Protein AF-0000000079722457 (afdb_homodimer)

Nearest PDB structures (foldseek):
  3ucx-assembly1_A  TM=8.370E-01  e=1.123E-14  Mycolicibacterium smegmatis MC2 155
  5jsf-assembly1_A  TM=8.168E-01  e=3.039E-15  Homo sapiens
  6emm-assembly1_A  TM=7.986E-01  e=1.966E-15  Homo sapiens
  1yde-assembly4_N  TM=7.988E-01  e=5.660E-14  Homo sapiens
  4cqm-assembly1_I  TM=8.075E-01  e=1.054E-12  Homo sapiens

Radius of gyration: 23.45 Å; Cα contacts (8 Å, |Δi|>4): 1173; chains: 2; bounding box: 55×79×54 Å

Structure (mmCIF, N/CA/C/O backbone):
data_AF-0000000079722457-model_v1
#
loop_
_entity.id
_entity.type
_entity.pdbx_description
1 polymer 'SDR family NAD(P)-dependent oxidoreductase'
#
loop_
_atom_site.group_PDB
_atom_site.id
_atom_site.type_symbol
_atom_site.label_atom_id
_atom_site.label_alt_id
_atom_site.label_comp_id
_atom_site.label_asym_id
_atom_site.label_entity_id
_atom_site.label_seq_id
_atom_site.pdbx_PDB_ins_code
_atom_site.Cartn_x
_atom_site.Cartn_y
_atom_site.Cartn_z
_atom_site.occupancy
_atom_site.B_iso_or_equiv
_atom_site.auth_seq_id
_atom_site.auth_comp_id
_atom_site.auth_asym_id
_atom_site.auth_atom_id
_atom_site.pdbx_PDB_model_num
ATOM 1 N N . MET A 1 1 ? 1.252 -42.375 -4.992 1 52.81 1 MET A N 1
ATOM 2 C CA . MET A 1 1 ? 0.358 -41.219 -4.82 1 52.81 1 MET A CA 1
ATOM 3 C C . MET A 1 1 ? 0.763 -40.094 -5.734 1 52.81 1 MET A C 1
ATOM 5 O O . MET A 1 1 ? 1.953 -39.812 -5.91 1 52.81 1 MET A O 1
ATOM 9 N N . LYS A 1 2 ? -0.168 -39.594 -6.641 1 79.75 2 LYS A N 1
ATOM 10 C CA . LYS A 1 2 ? 0.152 -38.594 -7.664 1 79.75 2 LYS A CA 1
ATOM 11 C C . LYS A 1 2 ? 0.625 -37.281 -7.039 1 79.75 2 LYS A C 1
ATOM 13 O O . LYS A 1 2 ? 0.112 -36.875 -6 1 79.75 2 LYS A O 1
ATOM 18 N N . ASP A 1 3 ? 1.763 -36.781 -7.43 1 90.62 3 ASP A N 1
ATOM 19 C CA . ASP A 1 3 ? 2.322 -35.531 -6.918 1 90.62 3 ASP A CA 1
ATOM 20 C C . ASP A 1 3 ? 1.352 -34.375 -7.117 1 90.62 3 ASP A C 1
ATOM 22 O O . ASP A 1 3 ? 0.558 -34.375 -8.062 1 90.62 3 ASP A O 1
ATOM 26 N N . PHE A 1 4 ? 1.326 -33.469 -6.266 1 95.38 4 PHE A N 1
ATOM 27 C CA . PHE A 1 4 ? 0.462 -32.281 -6.273 1 95.38 4 PHE A CA 1
ATOM 28 C C . PHE A 1 4 ? 0.495 -31.594 -7.637 1 95.38 4 PHE A C 1
ATOM 30 O O . PHE A 1 4 ? -0.522 -31.078 -8.102 1 95.38 4 PHE A O 1
ATOM 37 N N . TRP A 1 5 ? 1.584 -31.688 -8.32 1 97.38 5 TRP A N 1
ATOM 38 C CA . TRP A 1 5 ? 1.839 -30.875 -9.5 1 97.38 5 TRP A CA 1
ATOM 39 C C . TRP A 1 5 ? 1.396 -31.594 -10.766 1 97.38 5 TRP A C 1
ATOM 41 O O . TRP A 1 5 ? 1.337 -31 -11.844 1 97.38 5 TRP A O 1
ATOM 51 N N . ASN A 1 6 ? 1.06 -32.906 -10.664 1 96.75 6 ASN A N 1
ATOM 52 C CA . ASN A 1 6 ? 0.626 -33.688 -11.828 1 96.75 6 ASN A CA 1
ATOM 53 C C . ASN A 1 6 ? -0.679 -33.125 -12.398 1 96.75 6 ASN A C 1
ATOM 55 O O . ASN A 1 6 ? -1.661 -32.969 -11.672 1 96.75 6 ASN A O 1
ATOM 59 N N . ASN A 1 7 ? -0.679 -32.75 -13.641 1 95.19 7 ASN A N 1
ATOM 60 C CA . ASN A 1 7 ? -1.836 -32.281 -14.414 1 95.19 7 ASN A CA 1
ATOM 61 C C . ASN A 1 7 ? -2.355 -30.953 -13.914 1 95.19 7 ASN A C 1
ATOM 63 O O . ASN A 1 7 ? -3.555 -30.672 -13.992 1 95.19 7 ASN A O 1
ATOM 67 N N . ARG A 1 8 ? -1.506 -30.219 -13.242 1 96.5 8 ARG A N 1
ATOM 68 C CA . ARG A 1 8 ? -1.892 -28.891 -12.766 1 96.5 8 ARG A CA 1
ATOM 69 C C . ARG A 1 8 ? -1.572 -27.828 -13.812 1 96.5 8 ARG A C 1
ATOM 71 O O . ARG A 1 8 ? -0.641 -27.984 -14.602 1 96.5 8 ARG A O 1
ATOM 78 N N . VAL A 1 9 ? -2.381 -26.812 -13.836 1 97.5 9 VAL A N 1
ATOM 79 C CA . VAL A 1 9 ? -2.127 -25.609 -14.625 1 97.5 9 VAL A CA 1
ATOM 80 C C . VAL A 1 9 ? -1.479 -24.547 -13.742 1 97.5 9 VAL A C 1
ATOM 82 O O . VAL A 1 9 ? -2.09 -24.078 -12.781 1 97.5 9 VAL A O 1
ATOM 85 N N . VAL A 1 10 ? -0.217 -24.141 -14.102 1 98.31 10 VAL A N 1
ATOM 86 C CA . VAL A 1 10 ? 0.574 -23.219 -13.289 1 98.31 10 VAL A CA 1
ATOM 87 C C . VAL A 1 10 ? 0.93 -21.984 -14.109 1 98.31 10 VAL A C 1
ATOM 89 O O . VAL A 1 10 ? 1.378 -22.094 -15.25 1 98.31 10 VAL A O 1
ATOM 92 N N . VAL A 1 11 ? 0.648 -20.812 -13.547 1 98.38 11 VAL A N 1
ATOM 93 C CA . VAL A 1 11 ? 1.058 -19.547 -14.141 1 98.38 11 VAL A CA 1
ATOM 94 C C . VAL A 1 11 ? 2.18 -18.922 -13.32 1 98.38 11 VAL A C 1
ATOM 96 O O . VAL A 1 11 ? 2.09 -18.859 -12.086 1 98.38 11 VAL A O 1
ATOM 99 N N . ILE A 1 12 ? 3.285 -18.516 -13.961 1 98.56 12 ILE A N 1
ATOM 100 C CA . ILE A 1 12 ? 4.422 -17.891 -13.289 1 98.56 12 ILE A CA 1
ATOM 101 C C . ILE A 1 12 ? 4.699 -16.516 -13.914 1 98.56 12 ILE A C 1
ATOM 103 O O . ILE A 1 12 ? 4.98 -16.422 -15.109 1 98.56 12 ILE A O 1
ATOM 107 N N . THR A 1 13 ? 4.605 -15.461 -13.148 1 98.19 13 THR A N 1
ATOM 108 C CA . THR A 1 13 ? 5.094 -14.18 -13.641 1 98.19 13 THR A CA 1
ATOM 109 C C . THR A 1 13 ? 6.566 -13.984 -13.289 1 98.19 13 THR A C 1
ATOM 111 O O . THR A 1 13 ? 7.051 -14.539 -12.305 1 98.19 13 THR A O 1
ATOM 114 N N . GLY A 1 14 ? 7.273 -13.18 -14.133 1 96.06 14 GLY A N 1
ATOM 115 C CA . GLY A 1 14 ? 8.703 -13.031 -13.93 1 96.06 14 GLY A CA 1
ATOM 116 C C . GLY A 1 14 ? 9.477 -14.312 -14.164 1 96.06 14 GLY A C 1
ATOM 117 O O . GLY A 1 14 ? 10.422 -14.625 -13.438 1 96.06 14 GLY A O 1
ATOM 118 N N . ALA A 1 15 ? 9.141 -15.07 -15.125 1 96.94 15 ALA A N 1
ATOM 119 C CA . ALA A 1 15 ? 9.625 -16.438 -15.305 1 96.94 15 ALA A CA 1
ATOM 120 C C . ALA A 1 15 ? 10.992 -16.453 -15.984 1 96.94 15 ALA A C 1
ATOM 122 O O . ALA A 1 15 ? 11.625 -17.5 -16.094 1 96.94 15 ALA A O 1
ATOM 123 N N . SER A 1 16 ? 11.516 -15.328 -16.375 1 94.25 16 SER A N 1
ATOM 124 C CA . SER A 1 16 ? 12.719 -15.305 -17.203 1 94.25 16 SER A CA 1
ATOM 125 C C . SER A 1 16 ? 13.969 -15.188 -16.328 1 94.25 16 SER A C 1
ATOM 127 O O . SER A 1 16 ? 15.094 -15.281 -16.844 1 94.25 16 SER A O 1
ATOM 129 N N . SER A 1 17 ? 13.82 -14.93 -15.031 1 89.62 17 SER A N 1
ATOM 130 C CA . SER A 1 17 ? 15.008 -14.742 -14.203 1 89.62 17 SER A CA 1
ATOM 131 C C . SER A 1 17 ? 14.711 -15.031 -12.734 1 89.62 17 SER A C 1
ATOM 133 O O . SER A 1 17 ? 13.555 -15.211 -12.352 1 89.62 17 SER A O 1
ATOM 135 N N . GLY A 1 18 ? 15.758 -15.25 -12.047 1 90.5 18 GLY A N 1
ATOM 136 C CA . GLY A 1 18 ? 15.688 -15.305 -10.594 1 90.5 18 GLY A CA 1
ATOM 137 C C . GLY A 1 18 ? 14.789 -16.406 -10.078 1 90.5 18 GLY A C 1
ATOM 138 O O . GLY A 1 18 ? 14.922 -17.562 -10.484 1 90.5 18 GLY A O 1
ATOM 139 N N . ILE A 1 19 ? 13.945 -16 -9.18 1 93.19 19 ILE A N 1
ATOM 140 C CA . ILE A 1 19 ? 13.047 -16.922 -8.508 1 93.19 19 ILE A CA 1
ATOM 141 C C . ILE A 1 19 ? 12.078 -17.531 -9.523 1 93.19 19 ILE A C 1
ATOM 143 O O . ILE A 1 19 ? 11.805 -18.734 -9.484 1 93.19 19 ILE A O 1
ATOM 147 N N . GLY A 1 20 ? 11.625 -16.703 -10.469 1 96.12 20 GLY A N 1
ATOM 148 C CA . GLY A 1 20 ? 10.688 -17.188 -11.477 1 96.12 20 GLY A CA 1
ATOM 149 C C . GLY A 1 20 ? 11.273 -18.266 -12.367 1 96.12 20 GLY A C 1
ATOM 150 O O . GLY A 1 20 ? 10.609 -19.266 -12.664 1 96.12 20 GLY A O 1
ATOM 151 N N . LEU A 1 21 ? 12.469 -18.031 -12.758 1 95.25 21 LEU A N 1
ATOM 152 C CA . LEU A 1 21 ? 13.141 -19.031 -13.586 1 95.25 21 LEU A CA 1
ATOM 153 C C . LEU A 1 21 ? 13.375 -20.328 -12.805 1 95.25 21 LEU A C 1
ATOM 155 O O . LEU A 1 21 ? 13.211 -21.422 -13.344 1 95.25 21 LEU A O 1
ATOM 159 N N . ALA A 1 22 ? 13.734 -20.188 -11.578 1 95.62 22 ALA A N 1
ATOM 160 C CA . ALA A 1 22 ? 13.938 -21.344 -10.719 1 95.62 22 ALA A CA 1
ATOM 161 C C . ALA A 1 22 ? 12.641 -22.125 -10.531 1 95.62 22 ALA A C 1
ATOM 163 O O . ALA A 1 22 ? 12.648 -23.359 -10.508 1 95.62 22 ALA A O 1
ATOM 164 N N . LEU A 1 23 ? 11.555 -21.438 -10.359 1 97.44 23 LEU A N 1
ATOM 165 C CA . LEU A 1 23 ? 10.242 -22.078 -10.281 1 97.44 23 LEU A CA 1
ATOM 166 C C . LEU A 1 23 ? 9.953 -22.875 -11.547 1 97.44 23 LEU A C 1
ATOM 168 O O . LEU A 1 23 ? 9.539 -24.031 -11.469 1 97.44 23 LEU A O 1
ATOM 172 N N . LEU A 1 24 ? 10.18 -22.188 -12.641 1 97.88 24 LEU A N 1
ATOM 173 C CA . LEU A 1 24 ? 9.945 -22.828 -13.93 1 97.88 24 LEU A CA 1
ATOM 174 C C . LEU A 1 24 ? 10.758 -24.109 -14.062 1 97.88 24 LEU A C 1
ATOM 176 O O . LEU A 1 24 ? 10.227 -25.156 -14.453 1 97.88 24 LEU A O 1
ATOM 180 N N . GLU A 1 25 ? 12.008 -24.078 -13.719 1 97.25 25 GLU A N 1
ATOM 181 C CA . GLU A 1 25 ? 12.914 -25.234 -13.82 1 97.25 25 GLU A CA 1
ATOM 182 C C . GLU A 1 25 ? 12.453 -26.375 -12.93 1 97.25 25 GLU A C 1
ATOM 184 O O . GLU A 1 25 ? 12.445 -27.531 -13.352 1 97.25 25 GLU A O 1
ATOM 189 N N . ASN A 1 26 ? 12.062 -26.062 -11.789 1 97.44 26 ASN A N 1
ATOM 190 C CA . ASN A 1 26 ? 11.656 -27.094 -10.836 1 97.44 26 ASN A CA 1
ATOM 191 C C . ASN A 1 26 ? 10.289 -27.688 -11.188 1 97.44 26 ASN A C 1
ATOM 193 O O . ASN A 1 26 ? 10.094 -28.891 -11.117 1 97.44 26 ASN A O 1
ATOM 197 N N . LEU A 1 27 ? 9.375 -26.891 -11.586 1 98.12 27 LEU A N 1
ATOM 198 C CA . LEU A 1 27 ? 8.023 -27.344 -11.891 1 98.12 27 LEU A CA 1
ATOM 199 C C . LEU A 1 27 ? 7.992 -28.141 -13.188 1 98.12 27 LEU A C 1
ATOM 201 O O . LEU A 1 27 ? 7.164 -29.047 -13.344 1 98.12 27 LEU A O 1
ATOM 205 N N . SER A 1 28 ? 8.922 -27.859 -14.109 1 98 28 SER A N 1
ATOM 206 C CA . SER A 1 28 ? 8.945 -28.516 -15.414 1 98 28 SER A CA 1
ATOM 207 C C . SER A 1 28 ? 9.281 -30 -15.281 1 98 28 SER A C 1
ATOM 209 O O . SER A 1 28 ? 9.109 -30.766 -16.219 1 98 28 SER A O 1
ATOM 211 N N . ARG A 1 29 ? 9.742 -30.391 -14.125 1 97.5 29 ARG A N 1
ATOM 212 C CA . ARG A 1 29 ? 10.07 -31.797 -13.867 1 97.5 29 ARG A CA 1
ATOM 213 C C . ARG A 1 29 ? 8.805 -32.625 -13.695 1 97.5 29 ARG A C 1
ATOM 215 O O . ARG A 1 29 ? 8.867 -33.875 -13.68 1 97.5 29 ARG A O 1
ATOM 222 N N . TYR A 1 30 ? 7.652 -32.062 -13.539 1 97.5 30 TYR A N 1
ATOM 223 C CA . TYR A 1 30 ? 6.363 -32.719 -13.359 1 97.5 30 TYR A CA 1
ATOM 224 C C . TYR A 1 30 ? 5.52 -32.625 -14.625 1 97.5 30 TYR A C 1
ATOM 226 O O . TYR A 1 30 ? 5.719 -31.703 -15.438 1 97.5 30 TYR A O 1
ATOM 234 N N . PRO A 1 31 ? 4.648 -33.531 -14.875 1 97.5 31 PRO A N 1
ATOM 235 C CA . PRO A 1 31 ? 3.746 -33.469 -16.031 1 97.5 31 PRO A CA 1
ATOM 236 C C . PRO A 1 31 ? 2.637 -32.438 -15.844 1 97.5 31 PRO A C 1
ATOM 238 O O . PRO A 1 31 ? 1.458 -32.781 -15.789 1 97.5 31 PRO A O 1
ATOM 241 N N . CYS A 1 32 ? 2.984 -31.203 -15.812 1 96.38 32 CYS A N 1
ATOM 242 C CA . CYS A 1 32 ? 2.053 -30.094 -15.641 1 96.38 32 CYS A CA 1
ATOM 243 C C . CYS A 1 32 ? 2.119 -29.141 -16.828 1 96.38 32 CYS A C 1
ATOM 245 O O . CYS A 1 32 ? 2.852 -29.375 -17.781 1 96.38 32 CYS A O 1
ATOM 247 N N . GLU A 1 33 ? 1.199 -28.25 -16.875 1 96.69 33 GLU A N 1
ATOM 248 C CA . GLU A 1 33 ? 1.169 -27.188 -17.859 1 96.69 33 GLU A CA 1
ATOM 249 C C . GLU A 1 33 ? 1.579 -25.844 -17.234 1 96.69 33 GLU A C 1
ATOM 251 O O . GLU A 1 33 ? 0.952 -25.391 -16.281 1 96.69 33 GLU A O 1
ATOM 256 N N . ILE A 1 34 ? 2.648 -25.266 -17.797 1 97.62 34 ILE A N 1
ATOM 257 C CA . ILE A 1 34 ? 3.197 -24.047 -17.219 1 97.62 34 ILE A CA 1
ATOM 258 C C . ILE A 1 34 ? 3.059 -22.891 -18.203 1 97.62 34 ILE A C 1
ATOM 260 O O . ILE A 1 34 ? 3.479 -23 -19.359 1 97.62 34 ILE A O 1
ATOM 264 N N . PHE A 1 35 ? 2.393 -21.859 -17.781 1 97.75 35 PHE A N 1
ATOM 265 C CA . PHE A 1 35 ? 2.418 -20.578 -18.484 1 97.75 35 PHE A CA 1
ATOM 266 C C . PHE A 1 35 ? 3.496 -19.672 -17.922 1 97.75 35 PHE A C 1
ATOM 268 O O . PHE A 1 35 ? 3.375 -19.188 -16.797 1 97.75 35 PHE A O 1
ATOM 275 N N . ALA A 1 36 ? 4.562 -19.422 -18.703 1 98.06 36 ALA A N 1
ATOM 276 C CA . ALA A 1 36 ? 5.699 -18.609 -18.281 1 98.06 36 ALA A CA 1
ATOM 277 C C . ALA A 1 36 ? 5.566 -17.188 -18.797 1 98.06 36 ALA A C 1
ATOM 279 O O . ALA A 1 36 ? 5.816 -16.922 -19.969 1 98.06 36 ALA A O 1
ATOM 280 N N . LEU A 1 37 ? 5.227 -16.297 -17.922 1 98.19 37 LEU A N 1
ATOM 281 C CA . LEU A 1 37 ? 5.031 -14.898 -18.281 1 98.19 37 LEU A CA 1
ATOM 282 C C . LEU A 1 37 ? 6.27 -14.07 -17.953 1 98.19 37 LEU A C 1
ATOM 284 O O . LEU A 1 37 ? 6.82 -14.18 -16.859 1 98.19 37 LEU A O 1
ATOM 288 N N . ALA A 1 38 ? 6.73 -13.273 -18.875 1 97.25 38 ALA A N 1
ATOM 289 C CA . ALA A 1 38 ? 7.84 -12.344 -18.703 1 97.25 38 ALA A CA 1
ATOM 290 C C . ALA A 1 38 ? 7.879 -11.328 -19.844 1 97.25 38 ALA A C 1
ATOM 292 O O . ALA A 1 38 ? 7.262 -11.539 -20.891 1 97.25 38 ALA A O 1
ATOM 293 N N . ARG A 1 39 ? 8.578 -10.25 -19.625 1 93.19 39 ARG A N 1
ATOM 294 C CA . ARG A 1 39 ? 8.75 -9.297 -20.703 1 93.19 39 ARG A CA 1
ATOM 295 C C . ARG A 1 39 ? 9.508 -9.922 -21.875 1 93.19 39 ARG A C 1
ATOM 297 O O . ARG A 1 39 ? 9.148 -9.711 -23.031 1 93.19 39 ARG A O 1
ATOM 304 N N . ARG A 1 40 ? 10.516 -10.805 -21.5 1 90.38 40 ARG A N 1
ATOM 305 C CA . ARG A 1 40 ? 11.305 -11.516 -22.5 1 90.38 40 ARG A CA 1
ATOM 306 C C . ARG A 1 40 ? 11.047 -13.016 -22.438 1 90.38 40 ARG A C 1
ATOM 308 O O . ARG A 1 40 ? 11.992 -13.812 -22.359 1 90.38 40 ARG A O 1
ATOM 315 N N . ALA A 1 41 ? 9.773 -13.289 -22.578 1 94.25 41 ALA A N 1
ATOM 316 C CA . ALA A 1 41 ? 9.383 -14.688 -22.391 1 94.25 41 ALA A CA 1
ATOM 317 C C . ALA A 1 41 ? 9.969 -15.562 -23.484 1 94.25 41 ALA A C 1
ATOM 319 O O . ALA A 1 41 ? 10.305 -16.734 -23.25 1 94.25 41 ALA A O 1
ATOM 320 N N . ASN A 1 42 ? 10.156 -15.031 -24.656 1 92.06 42 ASN A N 1
ATOM 321 C CA . ASN A 1 42 ? 10.633 -15.805 -25.812 1 92.06 42 ASN A CA 1
ATOM 322 C C . ASN A 1 42 ? 12.07 -16.281 -25.609 1 92.06 42 ASN A C 1
ATOM 324 O O . ASN A 1 42 ? 12.516 -17.219 -26.266 1 92.06 42 ASN A O 1
ATOM 328 N N . ASP A 1 43 ? 12.789 -15.617 -24.719 1 92.38 43 ASP A N 1
ATOM 329 C CA . ASP A 1 43 ? 14.18 -15.961 -24.453 1 92.38 43 ASP A CA 1
ATOM 330 C C . ASP A 1 43 ? 14.281 -17.156 -23.5 1 92.38 43 ASP A C 1
ATOM 332 O O . ASP A 1 43 ? 15.375 -17.688 -23.297 1 92.38 43 ASP A O 1
ATOM 336 N N . ILE A 1 44 ? 13.164 -17.594 -22.953 1 95.88 44 ILE A N 1
ATOM 337 C CA . ILE A 1 44 ? 13.172 -18.672 -21.984 1 95.88 44 ILE A CA 1
ATOM 338 C C . ILE A 1 44 ? 13.359 -20.016 -22.688 1 95.88 44 ILE A C 1
ATOM 340 O O . ILE A 1 44 ? 12.539 -20.406 -23.531 1 95.88 44 ILE A O 1
ATOM 344 N N . GLU A 1 45 ? 14.344 -20.75 -22.344 1 95.25 45 GLU A N 1
ATOM 345 C CA . GLU A 1 45 ? 14.609 -22.062 -22.906 1 95.25 45 GLU A CA 1
ATOM 346 C C . GLU A 1 45 ? 13.969 -23.156 -22.062 1 95.25 45 GLU A C 1
ATOM 348 O O . GLU A 1 45 ? 13.727 -22.984 -20.859 1 95.25 45 GLU A O 1
ATOM 353 N N . ASP A 1 46 ? 13.703 -24.297 -22.734 1 95.94 46 ASP A N 1
ATOM 354 C CA . ASP A 1 46 ? 13.234 -25.453 -21.969 1 95.94 46 ASP A CA 1
ATOM 355 C C . ASP A 1 46 ? 14.32 -25.953 -21.031 1 95.94 46 ASP A C 1
ATOM 357 O O . ASP A 1 46 ? 15.469 -26.141 -21.438 1 95.94 46 ASP A O 1
ATOM 361 N N . PRO A 1 47 ? 13.93 -26.078 -19.797 1 95.5 47 PRO A N 1
ATOM 362 C CA . PRO A 1 47 ? 14.914 -26.656 -18.891 1 95.5 47 PRO A CA 1
ATOM 363 C C . PRO A 1 47 ? 15.328 -28.078 -19.297 1 95.5 47 PRO A C 1
ATOM 365 O O . PRO A 1 47 ? 14.5 -28.859 -19.781 1 95.5 47 PRO A O 1
ATOM 368 N N . PRO A 1 48 ? 16.578 -28.453 -19.062 1 92.69 48 PRO A N 1
ATOM 369 C CA . PRO A 1 48 ? 17.047 -29.781 -19.453 1 92.69 48 PRO A CA 1
ATOM 370 C C . PRO A 1 48 ? 16.297 -30.906 -18.734 1 92.69 48 PRO A C 1
ATOM 372 O O . PRO A 1 48 ? 16.172 -32 -19.281 1 92.69 48 PRO A O 1
ATOM 375 N N . SER A 1 49 ? 15.859 -30.688 -17.656 1 92.62 49 SER A N 1
ATOM 376 C CA . SER A 1 49 ? 15.219 -31.719 -16.828 1 92.62 49 SER A CA 1
ATOM 377 C C . SER A 1 49 ? 13.711 -31.75 -17.047 1 92.62 49 SER A C 1
ATOM 379 O O . SER A 1 49 ? 12.984 -32.406 -16.312 1 92.62 49 SER A O 1
ATOM 381 N N . LYS A 1 50 ? 13.258 -31.094 -18.062 1 97 50 LYS A N 1
ATOM 382 C CA . LYS A 1 50 ? 11.828 -30.984 -18.328 1 97 50 LYS A CA 1
ATOM 383 C C . LYS A 1 50 ? 11.211 -32.375 -18.578 1 97 50 LYS A C 1
ATOM 385 O O . LYS A 1 50 ? 11.727 -33.156 -19.375 1 97 50 LYS A O 1
ATOM 390 N N . HIS A 1 51 ? 10.133 -32.656 -17.906 1 97.44 51 HIS A N 1
ATOM 391 C CA . HIS A 1 51 ? 9.359 -33.875 -18.125 1 97.44 51 HIS A CA 1
ATOM 392 C C . HIS A 1 51 ? 8.766 -33.906 -19.531 1 97.44 51 HIS A C 1
ATOM 394 O O . HIS A 1 51 ? 8.289 -32.875 -20.031 1 97.44 51 HIS A O 1
ATOM 400 N N . PRO A 1 52 ? 8.727 -35.031 -20.188 1 97.25 52 PRO A N 1
ATOM 401 C CA . PRO A 1 52 ? 8.211 -35.125 -21.562 1 97.25 52 PRO A CA 1
ATOM 402 C C . PRO A 1 52 ? 6.762 -34.656 -21.672 1 97.25 52 PRO A C 1
ATOM 404 O O . PRO A 1 52 ? 6.359 -34.125 -22.719 1 97.25 52 PRO A O 1
ATOM 407 N N . ALA A 1 53 ? 6.027 -34.812 -20.594 1 97.38 53 ALA A N 1
ATOM 408 C CA . ALA A 1 53 ? 4.605 -34.5 -20.641 1 97.38 53 ALA A CA 1
ATOM 409 C C . ALA A 1 53 ? 4.359 -33.062 -20.141 1 97.38 53 ALA A C 1
ATOM 411 O O . ALA A 1 53 ? 3.217 -32.594 -20.125 1 97.38 53 ALA A O 1
ATOM 412 N N . CYS A 1 54 ? 5.387 -32.344 -19.734 1 97.31 54 CYS A N 1
ATOM 413 C CA . CYS A 1 54 ? 5.238 -30.969 -19.312 1 97.31 54 CYS A CA 1
ATOM 414 C C . CYS A 1 54 ? 5.082 -30.047 -20.516 1 97.31 54 CYS A C 1
ATOM 416 O O . CYS A 1 54 ? 5.828 -30.172 -21.5 1 97.31 54 CYS A O 1
ATOM 418 N N . LYS A 1 55 ? 4.102 -29.219 -20.484 1 96.06 55 LYS A N 1
ATOM 419 C CA . LYS A 1 55 ? 3.902 -28.203 -21.516 1 96.06 55 LYS A CA 1
ATOM 420 C C . LYS A 1 55 ? 4.254 -26.812 -21 1 96.06 55 LYS A C 1
ATOM 422 O O . LYS A 1 55 ? 3.752 -26.391 -19.953 1 96.06 55 LYS A O 1
ATOM 427 N N . ILE A 1 56 ? 5.133 -26.156 -21.703 1 97 56 ILE A N 1
ATOM 428 C CA . ILE A 1 56 ? 5.52 -24.797 -21.344 1 97 56 ILE A CA 1
ATOM 429 C C . ILE A 1 56 ? 5.059 -23.812 -22.422 1 97 56 ILE A C 1
ATOM 431 O O . ILE A 1 56 ? 5.441 -23.953 -23.594 1 97 56 ILE A O 1
ATOM 435 N N . ILE A 1 57 ? 4.191 -22.938 -22.078 1 96.44 57 ILE A N 1
ATOM 436 C CA . ILE A 1 57 ? 3.732 -21.891 -22.984 1 96.44 57 ILE A CA 1
ATOM 437 C C . ILE A 1 57 ? 4.32 -20.547 -22.531 1 96.44 57 ILE A C 1
ATOM 439 O O . ILE A 1 57 ? 4.105 -20.109 -21.406 1 96.44 57 ILE A O 1
ATOM 443 N N . ARG A 1 58 ? 5.078 -19.922 -23.422 1 97.69 58 ARG A N 1
ATOM 444 C CA . ARG A 1 58 ? 5.742 -18.656 -23.125 1 97.69 58 ARG A CA 1
ATOM 445 C C . ARG A 1 58 ? 4.883 -17.484 -23.578 1 97.69 58 ARG A C 1
ATOM 447 O O . ARG A 1 58 ? 4.461 -17.422 -24.734 1 97.69 58 ARG A O 1
ATOM 454 N N . ILE A 1 59 ? 4.613 -16.547 -22.672 1 97.38 59 ILE A N 1
ATOM 455 C CA . ILE A 1 59 ? 3.758 -15.398 -22.984 1 97.38 59 ILE A CA 1
ATOM 456 C C . ILE A 1 59 ? 4.484 -14.109 -22.625 1 97.38 59 ILE A C 1
ATOM 458 O O . ILE A 1 59 ? 4.812 -13.867 -21.453 1 97.38 59 ILE A O 1
ATOM 462 N N . GLY A 1 60 ? 4.758 -13.25 -23.641 1 97.75 60 GLY A N 1
ATOM 463 C CA . GLY A 1 60 ? 5.316 -11.93 -23.406 1 97.75 60 GLY A CA 1
ATOM 464 C C . GLY A 1 60 ? 4.328 -10.977 -22.75 1 97.75 60 GLY A C 1
ATOM 465 O O . GLY A 1 60 ? 3.223 -10.781 -23.266 1 97.75 60 GLY A O 1
ATOM 466 N N . VAL A 1 61 ? 4.75 -10.383 -21.594 1 97.5 61 VAL A N 1
ATOM 467 C CA . VAL A 1 61 ? 3.84 -9.445 -20.938 1 97.5 61 VAL A CA 1
ATOM 468 C C . VAL A 1 61 ? 4.641 -8.391 -20.172 1 97.5 61 VAL A C 1
ATOM 470 O O . VAL A 1 61 ? 5.633 -8.711 -19.516 1 97.5 61 VAL A O 1
ATOM 473 N N . ASP A 1 62 ? 4.336 -7.176 -20.391 1 97.06 62 ASP A N 1
ATOM 474 C CA . ASP A 1 62 ? 4.758 -6.062 -19.547 1 97.06 62 ASP A CA 1
ATOM 475 C C . ASP A 1 62 ? 3.656 -5.664 -18.578 1 97.06 62 ASP A C 1
ATOM 477 O O . ASP A 1 62 ? 2.652 -5.066 -18.969 1 97.06 62 ASP A O 1
ATOM 481 N N . LEU A 1 63 ? 3.906 -5.906 -17.312 1 95.88 63 LEU A N 1
ATOM 482 C CA . LEU A 1 63 ? 2.871 -5.699 -16.312 1 95.88 63 LEU A CA 1
ATOM 483 C C . LEU A 1 63 ? 2.564 -4.215 -16.141 1 95.88 63 LEU A C 1
ATOM 485 O O . LEU A 1 63 ? 1.535 -3.852 -15.57 1 95.88 63 LEU A O 1
ATOM 489 N N . GLN A 1 64 ? 3.424 -3.312 -16.594 1 95.31 64 GLN A N 1
ATOM 490 C CA . GLN A 1 64 ? 3.174 -1.879 -16.5 1 95.31 64 GLN A CA 1
ATOM 491 C C . GLN A 1 64 ? 2.16 -1.428 -17.547 1 95.31 64 GLN A C 1
ATOM 493 O O . GLN A 1 64 ? 1.636 -0.314 -17.484 1 95.31 64 GLN A O 1
ATOM 498 N N . ASP A 1 65 ? 1.986 -2.266 -18.516 1 96.81 65 ASP A N 1
ATOM 499 C CA . ASP A 1 65 ? 1.143 -1.918 -19.656 1 96.81 65 ASP A CA 1
ATOM 500 C C . ASP A 1 65 ? -0.186 -2.668 -19.609 1 96.81 65 ASP A C 1
ATOM 502 O O . ASP A 1 65 ? -0.234 -3.875 -19.844 1 96.81 65 ASP A O 1
ATOM 506 N N . THR A 1 66 ? -1.22 -1.929 -19.406 1 96.69 66 THR A N 1
ATOM 507 C CA . THR A 1 66 ? -2.557 -2.496 -19.266 1 96.69 66 THR A CA 1
ATOM 508 C C . THR A 1 66 ? -2.918 -3.344 -20.484 1 96.69 66 THR A C 1
ATOM 510 O O . THR A 1 66 ? -3.484 -4.43 -20.344 1 96.69 66 THR A O 1
ATOM 513 N N . SER A 1 67 ? -2.646 -2.867 -21.641 1 97.81 67 SER A N 1
ATOM 514 C CA . SER A 1 67 ? -2.975 -3.594 -22.859 1 97.81 67 SER A CA 1
ATOM 515 C C . SER A 1 67 ? -2.17 -4.887 -22.969 1 97.81 67 SER A C 1
ATOM 517 O O . SER A 1 67 ? -2.684 -5.906 -23.438 1 97.81 67 SER A O 1
ATOM 519 N N . SER A 1 68 ? -0.929 -4.84 -22.578 1 98.12 68 SER A N 1
ATOM 520 C CA . SER A 1 68 ? -0.077 -6.023 -22.594 1 98.12 68 SER A CA 1
ATOM 521 C C . SER A 1 68 ? -0.632 -7.113 -21.688 1 98.12 68 SER A C 1
ATOM 523 O O . SER A 1 68 ? -0.634 -8.289 -22.047 1 98.12 68 SER A O 1
ATOM 525 N N . VAL A 1 69 ? -1.157 -6.742 -20.531 1 98.19 69 VAL A N 1
ATOM 526 C CA . VAL A 1 69 ? -1.735 -7.688 -19.578 1 98.19 69 VAL A CA 1
ATOM 527 C C . VAL A 1 69 ? -3.006 -8.297 -20.172 1 98.19 69 VAL A C 1
ATOM 529 O O . VAL A 1 69 ? -3.232 -9.508 -20.047 1 98.19 69 VAL A O 1
ATOM 532 N N . LEU A 1 70 ? -3.781 -7.461 -20.812 1 97.5 70 LEU A N 1
ATOM 533 C CA . LEU A 1 70 ? -5.008 -7.957 -21.422 1 97.5 70 LEU A CA 1
ATOM 534 C C . LEU A 1 70 ? -4.695 -8.969 -22.516 1 97.5 70 LEU A C 1
ATOM 536 O O . LEU A 1 70 ? -5.383 -9.984 -22.641 1 97.5 70 LEU A O 1
ATOM 540 N N . ASP A 1 71 ? -3.709 -8.711 -23.312 1 97.56 71 ASP A N 1
ATOM 541 C CA . ASP A 1 71 ? -3.287 -9.633 -24.359 1 97.56 71 ASP A CA 1
ATOM 542 C C . ASP A 1 71 ? -2.826 -10.961 -23.766 1 97.56 71 ASP A C 1
ATOM 544 O O . ASP A 1 71 ? -3.176 -12.031 -24.281 1 97.56 71 ASP A O 1
ATOM 548 N N . ALA A 1 72 ? -2.061 -10.891 -22.703 1 97.25 72 ALA A N 1
ATOM 549 C CA . ALA A 1 72 ? -1.592 -12.102 -22.047 1 97.25 72 ALA A CA 1
ATOM 550 C C . ALA A 1 72 ? -2.764 -12.922 -21.5 1 97.25 72 ALA A C 1
ATOM 552 O O . ALA A 1 72 ? -2.779 -14.148 -21.625 1 97.25 72 ALA A O 1
ATOM 553 N N . LEU A 1 73 ? -3.756 -12.234 -20.922 1 96.94 73 LEU A N 1
ATOM 554 C CA . LEU A 1 73 ? -4.945 -12.898 -20.391 1 96.94 73 LEU A CA 1
ATOM 555 C C . LEU A 1 73 ? -5.715 -13.602 -21.5 1 96.94 73 LEU A C 1
ATOM 557 O O . LEU A 1 73 ? -6.219 -14.711 -21.312 1 96.94 73 LEU A O 1
ATOM 561 N N . ALA A 1 74 ? -5.773 -12.938 -22.641 1 96.19 74 ALA A N 1
ATOM 562 C CA . ALA A 1 74 ? -6.461 -13.539 -23.766 1 96.19 74 ALA A CA 1
ATOM 563 C C . ALA A 1 74 ? -5.793 -14.852 -24.188 1 96.19 74 ALA A C 1
ATOM 565 O O . ALA A 1 74 ? -6.469 -15.844 -24.438 1 96.19 74 ALA A O 1
ATOM 566 N N . ILE A 1 75 ? -4.516 -14.883 -24.219 1 94.88 75 ILE A N 1
ATOM 567 C CA . ILE A 1 75 ? -3.756 -16.078 -24.562 1 94.88 75 ILE A CA 1
ATOM 568 C C . ILE A 1 75 ? -3.973 -17.156 -23.516 1 94.88 75 ILE A C 1
ATOM 570 O O . ILE A 1 75 ? -4.242 -18.312 -23.844 1 94.88 75 ILE A O 1
ATOM 574 N N . LEU A 1 76 ? -3.914 -16.766 -22.25 1 95.5 76 LEU A N 1
ATOM 575 C CA . LEU A 1 76 ? -4.117 -17.703 -21.141 1 95.5 76 LEU A CA 1
ATOM 576 C C . LEU A 1 76 ? -5.5 -18.344 -21.219 1 95.5 76 LEU A C 1
ATOM 578 O O . LEU A 1 76 ? -5.633 -19.562 -21.094 1 95.5 76 LEU A O 1
ATOM 582 N N . HIS A 1 77 ? -6.496 -17.531 -21.469 1 93.94 77 HIS A N 1
ATOM 583 C CA . HIS A 1 77 ? -7.871 -18.016 -21.516 1 93.94 77 HIS A CA 1
ATOM 584 C C . HIS A 1 77 ? -8.086 -18.953 -22.703 1 93.94 77 HIS A C 1
ATOM 586 O O . HIS A 1 77 ? -8.891 -19.875 -22.625 1 93.94 77 HIS A O 1
ATOM 592 N N . SER A 1 78 ? -7.344 -18.703 -23.734 1 91.62 78 SER A N 1
ATOM 593 C CA . SER A 1 78 ? -7.516 -19.516 -24.938 1 91.62 78 SER A CA 1
ATOM 594 C C . SER A 1 78 ? -6.832 -20.875 -24.797 1 91.62 78 SER A C 1
ATOM 596 O O . SER A 1 78 ? -7.211 -21.844 -25.453 1 91.62 78 SER A O 1
ATOM 598 N N . HIS A 1 79 ? -5.828 -20.969 -23.984 1 86.69 79 HIS A N 1
ATOM 599 C CA . HIS A 1 79 ? -5.039 -22.188 -23.875 1 86.69 79 HIS A CA 1
ATOM 600 C C . HIS A 1 79 ? -5.512 -23.031 -22.688 1 86.69 79 HIS A C 1
ATOM 602 O O . HIS A 1 79 ? -5.246 -24.234 -22.641 1 86.69 79 HIS A O 1
ATOM 608 N N . THR A 1 80 ? -6.121 -22.391 -21.719 1 74.75 80 THR A N 1
ATOM 609 C CA . THR A 1 80 ? -6.555 -23.125 -20.531 1 74.75 80 THR A CA 1
ATOM 610 C C . THR A 1 80 ? -8.023 -23.516 -20.656 1 74.75 80 THR A C 1
ATOM 612 O O . THR A 1 80 ? -8.805 -22.828 -21.312 1 74.75 80 THR A O 1
ATOM 615 N N . SER A 1 81 ? -8.375 -24.766 -20.453 1 72.5 81 SER A N 1
ATOM 616 C CA . SER A 1 81 ? -9.773 -25.172 -20.391 1 72.5 81 SER A CA 1
ATOM 617 C C . SER A 1 81 ? -10.508 -24.469 -19.25 1 72.5 81 SER A C 1
ATOM 619 O O . SER A 1 81 ? -11.516 -24.969 -18.75 1 72.5 81 SER A O 1
ATOM 621 N N . GLY A 1 82 ? -10.008 -23.469 -18.812 1 75.31 82 GLY A N 1
ATOM 622 C CA . GLY A 1 82 ? -10.727 -22.594 -17.906 1 75.31 82 GLY A CA 1
ATOM 623 C C . GLY A 1 82 ? -10.273 -22.734 -16.469 1 75.31 82 GLY A C 1
ATOM 624 O O . GLY A 1 82 ? -10.914 -22.203 -15.555 1 75.31 82 GLY A O 1
ATOM 625 N N . GLY A 1 83 ? -9.195 -23.547 -16.188 1 92.94 83 GLY A N 1
ATOM 626 C CA . GLY A 1 83 ? -8.797 -23.609 -14.789 1 92.94 83 GLY A CA 1
ATOM 627 C C . GLY A 1 83 ? -7.355 -23.188 -14.562 1 92.94 83 GLY A C 1
ATOM 628 O O . GLY A 1 83 ? -6.492 -23.438 -15.406 1 92.94 83 GLY A O 1
ATOM 629 N N . VAL A 1 84 ? -7.062 -22.516 -13.516 1 97.12 84 VAL A N 1
ATOM 630 C CA . VAL A 1 84 ? -5.723 -22.172 -13.039 1 97.12 84 VAL A CA 1
ATOM 631 C C . VAL A 1 84 ? -5.535 -22.688 -11.617 1 97.12 84 VAL A C 1
ATOM 633 O O . VAL A 1 84 ? -6.184 -22.203 -10.688 1 97.12 84 VAL A O 1
ATOM 636 N N . ASP A 1 85 ? -4.664 -23.672 -11.469 1 97.88 85 ASP A N 1
ATOM 637 C CA . ASP A 1 85 ? -4.492 -24.297 -10.156 1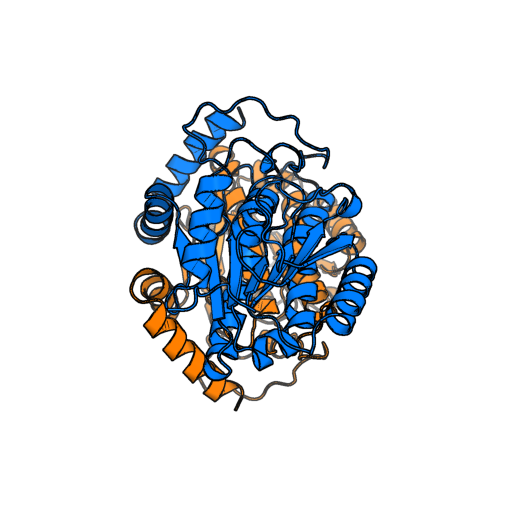 97.88 85 ASP A CA 1
ATOM 638 C C . ASP A 1 85 ? -3.586 -23.453 -9.266 1 97.88 85 ASP A C 1
ATOM 640 O O . ASP A 1 85 ? -3.797 -23.375 -8.055 1 97.88 85 ASP A O 1
ATOM 644 N N . VAL A 1 86 ? -2.508 -22.859 -9.859 1 98.62 86 VAL A N 1
ATOM 645 C CA . VAL A 1 86 ? -1.541 -22.094 -9.086 1 98.62 86 VAL A CA 1
ATOM 646 C C . VAL A 1 86 ? -1.069 -20.891 -9.898 1 98.62 86 VAL A C 1
ATOM 648 O O . VAL A 1 86 ? -0.725 -21.031 -11.07 1 98.62 86 VAL A O 1
ATOM 651 N N . LEU A 1 87 ? -1.138 -19.766 -9.352 1 98.69 87 LEU A N 1
ATOM 652 C CA . LEU A 1 87 ? -0.472 -18.578 -9.852 1 98.69 87 LEU A CA 1
ATOM 653 C C . LEU A 1 87 ? 0.667 -18.156 -8.93 1 98.69 87 LEU A C 1
ATOM 655 O O . LEU A 1 87 ? 0.435 -17.812 -7.766 1 98.69 87 LEU A O 1
ATOM 659 N N . PHE A 1 88 ? 1.878 -18.281 -9.43 1 98.75 88 PHE A N 1
ATOM 660 C CA . PHE A 1 88 ? 3.006 -17.656 -8.75 1 98.75 88 PHE A CA 1
ATOM 661 C C . PHE A 1 88 ? 3.164 -16.203 -9.195 1 98.75 88 PHE A C 1
ATOM 663 O O . PHE A 1 88 ? 3.762 -15.938 -10.242 1 98.75 88 PHE A O 1
ATOM 670 N N . ASN A 1 89 ? 2.619 -15.297 -8.438 1 97.94 89 ASN A N 1
ATOM 671 C CA . ASN A 1 89 ? 2.795 -13.867 -8.648 1 97.94 89 ASN A CA 1
ATOM 672 C C . ASN A 1 89 ? 4.145 -13.383 -8.125 1 97.94 89 ASN A C 1
ATOM 674 O O . ASN A 1 89 ? 4.25 -12.93 -6.988 1 97.94 89 ASN A O 1
ATOM 678 N N . ASN A 1 90 ? 5.105 -13.375 -8.984 1 95 90 ASN A N 1
ATOM 679 C CA . ASN A 1 90 ? 6.496 -13.195 -8.586 1 95 90 ASN A CA 1
ATOM 680 C C . ASN A 1 90 ? 7.102 -11.938 -9.195 1 95 90 ASN A C 1
ATOM 682 O O . ASN A 1 90 ? 8.039 -11.359 -8.641 1 95 90 ASN A O 1
ATOM 686 N N . ALA A 1 91 ? 6.59 -11.539 -10.336 1 89.56 91 ALA A N 1
ATOM 687 C CA . ALA A 1 91 ? 7.141 -10.383 -11.031 1 89.56 91 ALA A CA 1
ATOM 688 C C . ALA A 1 91 ? 7.086 -9.133 -10.156 1 89.56 91 ALA A C 1
ATOM 690 O O . ALA A 1 91 ? 6.109 -8.914 -9.438 1 89.56 91 ALA A O 1
ATOM 691 N N . GLY A 1 92 ? 8.125 -8.352 -10.164 1 89.94 92 GLY A N 1
ATOM 692 C CA . GLY A 1 92 ? 8.219 -7.098 -9.43 1 89.94 92 GLY A CA 1
ATOM 693 C C . GLY A 1 92 ? 9.531 -6.375 -9.641 1 89.94 92 GLY A C 1
ATOM 694 O O . GLY A 1 92 ? 10.461 -6.926 -10.242 1 89.94 92 GLY A O 1
ATOM 695 N N . ILE A 1 93 ? 9.555 -5.156 -9.25 1 88.38 93 ILE A N 1
ATOM 696 C CA . ILE A 1 93 ? 10.789 -4.379 -9.336 1 88.38 93 ILE A CA 1
ATOM 697 C C . ILE A 1 93 ? 11.07 -3.709 -7.996 1 88.38 93 ILE A C 1
ATOM 699 O O . ILE A 1 93 ? 10.141 -3.439 -7.223 1 88.38 93 ILE A O 1
ATOM 703 N N . THR A 1 94 ? 12.32 -3.504 -7.762 1 84.88 94 THR A N 1
ATOM 704 C CA . THR A 1 94 ? 12.734 -2.76 -6.578 1 84.88 94 THR A CA 1
ATOM 705 C C . THR A 1 94 ? 12.992 -1.295 -6.926 1 84.88 94 THR A C 1
ATOM 707 O O . THR A 1 94 ? 13.164 -0.948 -8.094 1 84.88 94 THR A O 1
ATOM 710 N N . ALA A 1 95 ? 12.844 -0.474 -5.996 1 82.88 95 ALA A N 1
ATOM 711 C CA . ALA A 1 95 ? 13.188 0.941 -6.098 1 82.88 95 ALA A CA 1
ATOM 712 C C . ALA A 1 95 ? 13.945 1.408 -4.855 1 82.88 95 ALA A C 1
ATOM 714 O O . ALA A 1 95 ? 13.477 1.236 -3.73 1 82.88 95 ALA A O 1
ATOM 715 N N . HIS A 1 96 ? 15.07 1.943 -5.141 1 83.31 96 HIS A N 1
ATOM 716 C CA . HIS A 1 96 ? 15.906 2.453 -4.059 1 83.31 96 HIS A CA 1
ATOM 717 C C . HIS A 1 96 ? 15.953 3.977 -4.066 1 83.31 96 HIS A C 1
ATOM 719 O O . HIS A 1 96 ? 16.094 4.594 -5.121 1 83.31 96 HIS A O 1
ATOM 725 N N . GLY A 1 97 ? 15.781 4.523 -2.916 1 84.06 97 GLY A N 1
ATOM 726 C CA . GLY A 1 97 ? 15.836 5.965 -2.732 1 84.06 97 GLY A CA 1
ATOM 727 C C . GLY A 1 97 ? 15.094 6.438 -1.496 1 84.06 97 GLY A C 1
ATOM 728 O O . GLY A 1 97 ? 14.109 5.824 -1.085 1 84.06 97 GLY A O 1
ATOM 729 N N . ARG A 1 98 ? 15.641 7.578 -1.013 1 85.81 98 ARG A N 1
ATOM 730 C CA . ARG A 1 98 ? 14.977 8.203 0.124 1 85.81 98 ARG A CA 1
ATOM 731 C C . ARG A 1 98 ? 13.633 8.805 -0.29 1 85.81 98 ARG A C 1
ATOM 733 O O . ARG A 1 98 ? 13.438 9.141 -1.458 1 85.81 98 ARG A O 1
ATOM 740 N N . PHE A 1 99 ? 12.773 8.898 0.706 1 90.44 99 PHE A N 1
ATOM 741 C CA . PHE A 1 99 ? 11.453 9.477 0.493 1 90.44 99 PHE A CA 1
ATOM 742 C C . PHE A 1 99 ? 11.562 10.844 -0.182 1 90.44 99 PHE A C 1
ATOM 744 O O . PHE A 1 99 ? 10.797 11.148 -1.102 1 90.44 99 PHE A O 1
ATOM 751 N N . ASP A 1 100 ? 12.562 11.641 0.234 1 88.88 100 ASP A N 1
ATOM 752 C CA . ASP A 1 100 ? 12.672 13.016 -0.229 1 88.88 100 ASP A CA 1
ATOM 753 C C . ASP A 1 100 ? 13.414 13.094 -1.561 1 88.88 100 ASP A C 1
ATOM 755 O O . ASP A 1 100 ? 13.477 14.156 -2.184 1 88.88 100 ASP A O 1
ATOM 759 N N . GLU A 1 101 ? 13.906 11.922 -2.066 1 88.56 101 GLU A N 1
ATOM 760 C CA . GLU A 1 101 ? 14.711 11.945 -3.283 1 88.56 101 GLU A CA 1
ATOM 761 C C . GLU A 1 101 ? 13.992 11.242 -4.434 1 88.56 101 GLU A C 1
ATOM 763 O O . GLU A 1 101 ? 14.336 11.445 -5.602 1 88.56 101 GLU A O 1
ATOM 768 N N . LEU A 1 102 ? 13.062 10.477 -4.133 1 90.75 102 LEU A N 1
ATOM 769 C CA . LEU A 1 102 ? 12.352 9.719 -5.156 1 90.75 102 LEU A CA 1
ATOM 770 C C . LEU A 1 102 ? 11.375 10.609 -5.918 1 90.75 102 LEU A C 1
ATOM 772 O O . LEU A 1 102 ? 10.602 11.352 -5.309 1 90.75 102 LEU A O 1
ATOM 776 N N . SER A 1 103 ? 11.484 10.57 -7.195 1 93.44 103 SER A N 1
ATOM 777 C CA . SER A 1 103 ? 10.492 11.273 -8 1 93.44 103 SER A CA 1
ATOM 778 C C . SER A 1 103 ? 9.156 10.547 -7.996 1 93.44 103 SER A C 1
ATOM 780 O O . SER A 1 103 ? 9.094 9.344 -7.762 1 93.44 103 SER A O 1
ATOM 782 N N . LEU A 1 104 ? 8.109 11.297 -8.297 1 94.69 104 LEU A N 1
ATOM 783 C CA . LEU A 1 104 ? 6.781 10.703 -8.375 1 94.69 104 LEU A CA 1
ATOM 784 C C . LEU A 1 104 ? 6.715 9.664 -9.484 1 94.69 104 LEU A C 1
ATOM 786 O O . LEU A 1 104 ? 5.984 8.672 -9.367 1 94.69 104 LEU A O 1
ATOM 790 N N . GLU A 1 105 ? 7.484 9.891 -10.469 1 94.88 105 GLU A N 1
ATOM 791 C CA . GLU A 1 105 ? 7.523 8.945 -11.586 1 94.88 105 GLU A CA 1
ATOM 792 C C . GLU A 1 105 ? 8.055 7.586 -11.141 1 94.88 105 GLU A C 1
ATOM 794 O O . GLU A 1 105 ? 7.57 6.547 -11.594 1 94.88 105 GLU A O 1
ATOM 799 N N . VAL A 1 106 ? 9 7.559 -10.273 1 94.25 106 VAL A N 1
ATOM 800 C CA . VAL A 1 106 ? 9.531 6.309 -9.75 1 94.25 106 VAL A CA 1
ATOM 801 C C . VAL A 1 106 ? 8.453 5.574 -8.953 1 94.25 106 VAL A C 1
ATOM 803 O O . VAL A 1 106 ? 8.305 4.359 -9.078 1 94.25 106 VAL A O 1
ATOM 806 N N . TYR A 1 107 ? 7.727 6.336 -8.172 1 96.44 107 TYR A N 1
ATOM 807 C CA . TYR A 1 107 ? 6.609 5.727 -7.457 1 96.44 107 TYR A CA 1
ATOM 808 C C . TYR A 1 107 ? 5.613 5.102 -8.43 1 96.44 107 TYR A C 1
ATOM 810 O O . TYR A 1 107 ? 5.234 3.939 -8.273 1 96.44 107 TYR A O 1
ATOM 818 N N . ARG A 1 108 ? 5.273 5.883 -9.414 1 96.44 108 ARG A N 1
ATOM 819 C CA . ARG A 1 108 ? 4.254 5.438 -10.359 1 96.44 108 ARG A CA 1
ATOM 820 C C . ARG A 1 108 ? 4.703 4.18 -11.102 1 96.44 108 ARG A C 1
ATOM 822 O O . ARG A 1 108 ? 3.932 3.232 -11.25 1 96.44 108 ARG A O 1
ATOM 829 N N . LYS A 1 109 ? 5.914 4.168 -11.539 1 94.62 109 LYS A N 1
ATOM 830 C CA . LYS A 1 109 ? 6.445 3.008 -12.242 1 94.62 109 LYS A CA 1
ATOM 831 C C . LYS A 1 109 ? 6.496 1.784 -11.328 1 94.62 109 LYS A C 1
ATOM 833 O O . LYS A 1 109 ? 6.145 0.679 -11.742 1 94.62 109 LYS A O 1
ATOM 838 N N . THR A 1 110 ? 6.953 1.981 -10.133 1 95.62 110 THR A N 1
ATOM 839 C CA . THR A 1 110 ? 7.031 0.896 -9.164 1 95.62 110 THR A CA 1
ATOM 840 C C . THR A 1 110 ? 5.648 0.309 -8.898 1 95.62 110 THR A C 1
ATOM 842 O O . THR A 1 110 ? 5.477 -0.911 -8.898 1 95.62 110 THR A O 1
ATOM 845 N N . PHE A 1 111 ? 4.625 1.156 -8.758 1 97.75 111 PHE A N 1
ATOM 846 C CA . PHE A 1 111 ? 3.27 0.702 -8.477 1 97.75 111 PHE A CA 1
ATOM 847 C C . PHE A 1 111 ? 2.658 0.026 -9.695 1 97.75 111 PHE A C 1
ATOM 849 O O . PHE A 1 111 ? 1.891 -0.93 -9.562 1 97.75 111 PHE A O 1
ATOM 856 N N . ALA A 1 112 ? 2.986 0.542 -10.859 1 97.25 112 ALA A N 1
ATOM 857 C CA . ALA A 1 112 ? 2.467 -0.065 -12.086 1 97.25 112 ALA A CA 1
ATOM 858 C C . ALA A 1 112 ? 2.875 -1.532 -12.188 1 97.25 112 ALA A C 1
ATOM 860 O O . ALA A 1 112 ? 2.053 -2.391 -12.516 1 97.25 112 ALA A O 1
ATOM 861 N N . THR A 1 113 ? 4.043 -1.807 -11.836 1 95.88 113 THR A N 1
ATOM 862 C CA . THR A 1 113 ? 4.59 -3.15 -11.977 1 95.88 113 THR A CA 1
ATOM 863 C C . THR A 1 113 ? 4.246 -4.008 -10.766 1 95.88 113 THR A C 1
ATOM 865 O O . THR A 1 113 ? 3.861 -5.172 -10.906 1 95.88 113 THR A O 1
ATOM 868 N N . ASN A 1 114 ? 4.371 -3.465 -9.594 1 96.81 114 ASN A N 1
ATOM 869 C CA . ASN A 1 114 ? 4.293 -4.258 -8.367 1 96.81 114 ASN A CA 1
ATOM 870 C C . ASN A 1 114 ? 2.854 -4.395 -7.879 1 96.81 114 ASN A C 1
ATOM 872 O O . ASN A 1 114 ? 2.553 -5.266 -7.062 1 96.81 114 ASN A O 1
ATOM 876 N N . PHE A 1 115 ? 2.004 -3.502 -8.312 1 98.12 115 PHE A N 1
ATOM 877 C CA . PHE A 1 115 ? 0.675 -3.5 -7.707 1 98.12 115 PHE A CA 1
ATOM 878 C C . PHE A 1 115 ? -0.404 -3.592 -8.781 1 98.12 115 PHE A C 1
ATOM 880 O O . PHE A 1 115 ? -1.096 -4.605 -8.883 1 98.12 115 PHE A O 1
ATOM 887 N N . PHE A 1 116 ? -0.496 -2.562 -9.688 1 98.31 116 PHE A N 1
ATOM 888 C CA . PHE A 1 116 ? -1.613 -2.486 -10.617 1 98.31 116 PHE A CA 1
ATOM 889 C C . PHE A 1 116 ? -1.571 -3.643 -11.609 1 98.31 116 PHE A C 1
ATOM 891 O O . PHE A 1 116 ? -2.604 -4.246 -11.914 1 98.31 116 PHE A O 1
ATOM 898 N N . GLY A 1 117 ? -0.43 -3.918 -12.156 1 98 117 GLY A N 1
ATOM 899 C CA . GLY A 1 117 ? -0.276 -5.035 -13.07 1 98 117 GLY A CA 1
ATOM 900 C C . GLY A 1 117 ? -0.725 -6.359 -12.477 1 98 117 GLY A C 1
ATOM 901 O O . GLY A 1 117 ? -1.595 -7.031 -13.031 1 98 117 GLY A O 1
ATOM 902 N N . PRO A 1 118 ? -0.162 -6.719 -11.328 1 98.06 118 PRO A N 1
ATOM 903 C CA . PRO A 1 118 ? -0.57 -7.949 -10.648 1 98.06 118 PRO A CA 1
ATOM 904 C C . PRO A 1 118 ? -2.066 -7.992 -10.352 1 98.06 118 PRO A C 1
ATOM 906 O O . PRO A 1 118 ? -2.703 -9.039 -10.508 1 98.06 118 PRO A O 1
ATOM 909 N N . ILE A 1 119 ? -2.652 -6.867 -9.875 1 98.06 119 ILE A N 1
ATOM 910 C CA . ILE A 1 119 ? -4.082 -6.816 -9.586 1 98.06 119 ILE A CA 1
ATOM 911 C C . ILE A 1 119 ? -4.871 -7.145 -10.852 1 98.06 119 ILE A C 1
ATOM 913 O O . ILE A 1 119 ? -5.785 -7.977 -10.828 1 98.06 119 ILE A O 1
ATOM 917 N N . GLN A 1 120 ? -4.523 -6.512 -11.945 1 98 120 GLN A N 1
ATOM 918 C CA . GLN A 1 120 ? -5.199 -6.746 -13.211 1 98 120 GLN A CA 1
ATOM 919 C C . GLN A 1 120 ? -5.086 -8.211 -13.633 1 98 120 GLN A C 1
ATOM 921 O O . GLN A 1 120 ? -6.07 -8.82 -14.055 1 98 120 GLN A O 1
ATOM 926 N N . LEU A 1 121 ? -3.918 -8.734 -13.539 1 98.12 121 LEU A N 1
ATOM 927 C CA . LEU A 1 121 ? -3.67 -10.117 -13.945 1 98.12 121 LEU A CA 1
ATOM 928 C C . LEU A 1 121 ? -4.473 -11.086 -13.086 1 98.12 121 LEU A C 1
ATOM 930 O O . LEU A 1 121 ? -5.145 -11.977 -13.609 1 98.12 121 LEU A O 1
ATOM 934 N N . ILE A 1 122 ? -4.422 -10.953 -11.758 1 98.06 122 ILE A N 1
ATOM 935 C CA . ILE A 1 122 ? -5.09 -11.852 -10.828 1 98.06 122 ILE A CA 1
ATOM 936 C C . ILE A 1 122 ? -6.602 -11.789 -11.047 1 98.06 122 ILE A C 1
ATOM 938 O O . ILE A 1 122 ? -7.27 -12.82 -11.109 1 98.06 122 ILE A O 1
ATOM 942 N N . GLN A 1 123 ? -7.105 -10.555 -11.172 1 97.25 123 GLN A N 1
ATOM 943 C CA . GLN A 1 123 ? -8.539 -10.406 -11.422 1 97.25 123 GLN A CA 1
ATOM 944 C C . GLN A 1 123 ? -8.945 -11.109 -12.711 1 97.25 123 GLN A C 1
ATOM 946 O O . GLN A 1 123 ? -10 -11.742 -12.773 1 97.25 123 GLN A O 1
ATOM 951 N N . GLY A 1 124 ? -8.156 -11.016 -13.734 1 96.31 124 GLY A N 1
ATOM 952 C CA . GLY A 1 124 ? -8.43 -11.656 -15.008 1 96.31 124 GLY A CA 1
ATOM 953 C C . GLY A 1 124 ? -8.383 -13.172 -14.93 1 96.31 124 GLY A C 1
ATOM 954 O O . GLY A 1 124 ? -9 -13.859 -15.75 1 96.31 124 GLY A O 1
ATOM 955 N N . LEU A 1 125 ? -7.664 -13.695 -13.945 1 97.06 125 LEU A N 1
ATOM 956 C CA . LEU A 1 125 ? -7.492 -15.133 -13.82 1 97.06 125 LEU A CA 1
ATOM 957 C C . LEU A 1 125 ? -8.461 -15.711 -12.797 1 97.06 125 LEU A C 1
ATOM 959 O O . LEU A 1 125 ? -8.492 -16.922 -12.57 1 97.06 125 LEU A O 1
ATOM 963 N N . LEU A 1 126 ? -9.258 -14.898 -12.172 1 96.12 126 LEU A N 1
ATOM 964 C CA . LEU A 1 126 ? -10.078 -15.312 -11.047 1 96.12 126 LEU A CA 1
ATOM 965 C C . LEU A 1 126 ? -11.078 -16.391 -11.469 1 96.12 126 LEU A C 1
ATOM 967 O O . LEU A 1 126 ? -11.359 -17.312 -10.695 1 96.12 126 LEU A O 1
ATOM 971 N N . GLY A 1 127 ? -11.664 -16.203 -12.664 1 94.56 127 GLY A N 1
ATOM 972 C CA . GLY A 1 127 ? -12.562 -17.25 -13.133 1 94.56 127 GLY A CA 1
ATOM 973 C C . GLY A 1 127 ? -11.93 -18.625 -13.133 1 94.56 127 GLY A C 1
ATOM 974 O O . GLY A 1 127 ? -12.523 -19.594 -12.641 1 94.56 127 GLY A O 1
ATOM 975 N N . GLY A 1 128 ? -10.773 -18.734 -13.68 1 95.94 128 GLY A N 1
ATOM 976 C CA . GLY A 1 128 ? -10.039 -19.984 -13.688 1 95.94 128 GLY A CA 1
ATOM 977 C C . GLY A 1 128 ? -9.625 -20.453 -12.305 1 95.94 128 GLY A C 1
ATOM 978 O O . GLY A 1 128 ? -9.68 -21.641 -12.008 1 95.94 128 GLY A O 1
ATOM 979 N N . LEU A 1 129 ? -9.195 -19.531 -11.461 1 97.38 129 LEU A N 1
ATOM 980 C CA . LEU A 1 129 ? -8.797 -19.844 -10.102 1 97.38 129 LEU A CA 1
ATOM 981 C C . LEU A 1 129 ? -9.969 -20.406 -9.305 1 97.38 129 LEU A C 1
ATOM 983 O O . LEU A 1 129 ? -9.812 -21.375 -8.555 1 97.38 129 LEU A O 1
ATOM 987 N N . LYS A 1 130 ? -11.109 -19.781 -9.469 1 95.81 130 LYS A N 1
ATOM 988 C CA . LYS A 1 130 ? -12.305 -20.266 -8.789 1 95.81 130 LYS A CA 1
ATOM 989 C C . LYS A 1 130 ? -12.68 -21.656 -9.258 1 95.81 130 LYS A C 1
ATOM 991 O O . LYS A 1 130 ? -12.984 -22.531 -8.445 1 95.81 130 LYS A O 1
ATOM 996 N N . LYS A 1 131 ? -12.672 -21.859 -10.523 1 95.25 131 LYS A N 1
ATOM 997 C CA . LYS A 1 131 ? -13.031 -23.156 -11.102 1 95.25 131 LYS A CA 1
ATOM 998 C C . LYS A 1 131 ? -12.125 -24.266 -10.562 1 95.25 131 LYS A C 1
ATOM 1000 O O . LYS A 1 131 ? -12.602 -25.344 -10.234 1 95.25 131 LYS A O 1
ATOM 1005 N N . ALA A 1 132 ? -10.875 -23.969 -10.406 1 96.31 132 ALA A N 1
ATOM 1006 C CA . ALA A 1 132 ? -9.898 -24.984 -9.992 1 96.31 132 ALA A CA 1
ATOM 1007 C C . ALA A 1 132 ? -9.742 -25 -8.469 1 96.31 132 ALA A C 1
ATOM 1009 O O . ALA A 1 132 ? -9.016 -25.828 -7.926 1 96.31 132 ALA A O 1
ATOM 1010 N N . LYS A 1 133 ? -10.438 -24.047 -7.805 1 96.94 133 LYS A N 1
ATOM 1011 C CA . LYS A 1 133 ? -10.148 -23.828 -6.391 1 96.94 133 LYS A CA 1
ATOM 1012 C C . LYS A 1 133 ? -8.656 -23.672 -6.145 1 96.94 133 LYS A C 1
ATOM 1014 O O . LYS A 1 133 ? -8.086 -24.359 -5.289 1 96.94 133 LYS A O 1
ATOM 1019 N N . GLY A 1 134 ? -8.086 -22.781 -6.93 1 97.88 134 GLY A N 1
ATOM 1020 C CA . GLY A 1 134 ? -6.645 -22.625 -7.016 1 97.88 134 GLY A CA 1
ATOM 1021 C C . GLY A 1 134 ? -6.07 -21.719 -5.941 1 97.88 134 GLY A C 1
ATOM 1022 O O . GLY A 1 134 ? -6.781 -21.328 -5.016 1 97.88 134 GLY A O 1
ATOM 1023 N N . VAL A 1 135 ? -4.676 -21.484 -6.047 1 98.25 135 VAL A N 1
ATOM 1024 C CA . VAL A 1 135 ? -3.957 -20.703 -5.055 1 98.25 135 VAL A CA 1
ATOM 1025 C C . VAL A 1 135 ? -3.076 -19.672 -5.754 1 98.25 135 VAL A C 1
ATOM 1027 O O . VAL A 1 135 ? -2.48 -19.953 -6.797 1 98.25 135 VAL A O 1
ATOM 1030 N N . VAL A 1 136 ? -3.121 -18.484 -5.227 1 98.56 136 VAL A N 1
ATOM 1031 C CA . VAL A 1 136 ? -2.184 -17.438 -5.613 1 98.56 136 VAL A CA 1
ATOM 1032 C C . VAL A 1 136 ? -1.063 -17.344 -4.578 1 98.56 136 VAL A C 1
ATOM 1034 O O . VAL A 1 136 ? -1.317 -17.094 -3.398 1 98.56 136 VAL A O 1
ATOM 1037 N N . VAL A 1 137 ? 0.14 -17.625 -4.957 1 98.56 137 VAL A N 1
ATOM 1038 C CA . VAL A 1 137 ? 1.323 -17.453 -4.121 1 98.56 137 VAL A CA 1
ATOM 1039 C C . VAL A 1 137 ? 2.076 -16.188 -4.559 1 98.56 137 VAL A C 1
ATOM 1041 O O . VAL A 1 137 ? 2.65 -16.156 -5.648 1 98.56 137 VAL A O 1
ATOM 1044 N N . THR A 1 138 ? 2.072 -15.219 -3.707 1 97.62 138 THR A N 1
ATOM 1045 C CA . THR A 1 138 ? 2.674 -13.938 -4.043 1 97.62 138 THR A CA 1
ATOM 1046 C C . THR A 1 138 ? 4.023 -13.773 -3.35 1 97.62 138 THR A C 1
ATOM 1048 O O . THR A 1 138 ? 4.125 -13.914 -2.131 1 97.62 138 THR A O 1
ATOM 1051 N N . THR A 1 139 ? 5.047 -13.508 -4.168 1 94.69 139 THR A N 1
ATOM 1052 C CA . THR A 1 139 ? 6.375 -13.219 -3.635 1 94.69 139 THR A CA 1
ATOM 1053 C C . THR A 1 139 ? 6.445 -11.789 -3.111 1 94.69 139 THR A C 1
ATOM 1055 O O . THR A 1 139 ? 6.199 -10.836 -3.855 1 94.69 139 THR A O 1
ATOM 1058 N N . SER A 1 140 ? 6.707 -11.68 -1.912 1 91 140 SER A N 1
ATOM 1059 C CA . SER A 1 140 ? 6.805 -10.375 -1.268 1 91 140 SER A CA 1
ATOM 1060 C C . SER A 1 140 ? 8.062 -10.273 -0.405 1 91 140 SER A C 1
ATOM 1062 O O . SER A 1 140 ? 9.062 -10.945 -0.676 1 91 140 SER A O 1
ATOM 1064 N N . THR A 1 141 ? 8.094 -9.312 0.424 1 82.94 141 THR A N 1
ATOM 1065 C CA . THR A 1 141 ? 9.25 -9.031 1.277 1 82.94 141 THR A CA 1
ATOM 1066 C C . THR A 1 141 ? 8.797 -8.555 2.654 1 82.94 141 THR A C 1
ATOM 1068 O O . THR A 1 141 ? 7.645 -8.156 2.834 1 82.94 141 THR A O 1
ATOM 1071 N N . VAL A 1 142 ? 9.734 -8.633 3.541 1 77.62 142 VAL A N 1
ATOM 1072 C CA . VAL A 1 142 ? 9.453 -8.156 4.891 1 77.62 142 VAL A CA 1
ATOM 1073 C C . VAL A 1 142 ? 9.32 -6.637 4.887 1 77.62 142 VAL A C 1
ATOM 1075 O O . VAL A 1 142 ? 8.68 -6.059 5.766 1 77.62 142 VAL A O 1
ATOM 1078 N N . SER A 1 143 ? 9.906 -5.988 3.902 1 76.38 143 SER A N 1
ATOM 1079 C CA . SER A 1 143 ? 9.812 -4.539 3.762 1 76.38 143 SER A CA 1
ATOM 1080 C C . SER A 1 143 ? 8.398 -4.113 3.396 1 76.38 143 SER A C 1
ATOM 1082 O O . SER A 1 143 ? 8.086 -2.918 3.377 1 76.38 143 SER A O 1
ATOM 1084 N N . ALA A 1 144 ? 7.512 -5.031 3.176 1 82.25 144 ALA A N 1
ATOM 1085 C CA . ALA A 1 144 ? 6.109 -4.73 2.908 1 82.25 144 ALA A CA 1
ATOM 1086 C C . ALA A 1 144 ? 5.332 -4.539 4.207 1 82.25 144 ALA A C 1
ATOM 1088 O O . ALA A 1 144 ? 4.215 -4.016 4.199 1 82.25 144 ALA A O 1
ATOM 1089 N N . LEU A 1 145 ? 5.906 -5.012 5.285 1 78.44 145 LEU A N 1
ATOM 1090 C CA . LEU A 1 145 ? 5.203 -5.02 6.566 1 78.44 145 LEU A CA 1
ATOM 1091 C C . LEU A 1 145 ? 5.406 -3.705 7.309 1 78.44 145 LEU A C 1
ATOM 1093 O O . LEU A 1 145 ? 4.676 -3.4 8.25 1 78.44 145 LEU A O 1
ATOM 1097 N N . TYR A 1 146 ? 6.43 -2.975 6.867 1 79.94 146 TYR A N 1
ATOM 1098 C CA . TYR A 1 146 ? 6.793 -1.698 7.473 1 79.94 146 TYR A CA 1
ATOM 1099 C C . TYR A 1 146 ? 7.5 -0.8 6.465 1 79.94 146 TYR A C 1
ATOM 1101 O O . TYR A 1 146 ? 8.203 -1.287 5.574 1 79.94 146 TYR A O 1
ATOM 1109 N N . GLY A 1 147 ? 7.305 0.446 6.688 1 83.06 147 GLY A N 1
ATOM 1110 C CA . GLY A 1 147 ? 8.078 1.364 5.867 1 83.06 147 GLY A CA 1
ATOM 1111 C C . GLY A 1 147 ? 9.57 1.309 6.152 1 83.06 147 GLY A C 1
ATOM 1112 O O . GLY A 1 147 ? 10 1.599 7.266 1 83.06 147 GLY A O 1
ATOM 1113 N N . VAL A 1 148 ? 10.359 0.957 5.113 1 79.25 148 VAL A N 1
ATOM 1114 C CA . VAL A 1 148 ? 11.805 0.835 5.273 1 79.25 148 VAL A CA 1
ATOM 1115 C C . VAL A 1 148 ? 12.5 2.059 4.676 1 79.25 148 VAL A C 1
ATOM 1117 O O . VAL A 1 148 ? 12.211 2.445 3.539 1 79.25 148 VAL A O 1
ATOM 1120 N N . PRO A 1 149 ? 13.359 2.666 5.484 1 83.31 149 PRO A N 1
ATOM 1121 C CA . PRO A 1 149 ? 14.109 3.793 4.93 1 83.31 149 PRO A CA 1
ATOM 1122 C C . PRO A 1 149 ? 14.914 3.412 3.688 1 83.31 149 PRO A C 1
ATOM 1124 O O . PRO A 1 149 ? 15.469 2.312 3.621 1 83.31 149 PRO A O 1
ATOM 1127 N N . GLY A 1 150 ? 14.891 4.289 2.715 1 84.94 150 GLY A N 1
ATOM 1128 C CA . GLY A 1 150 ? 15.617 4.059 1.477 1 84.94 150 GLY A CA 1
ATOM 1129 C C . GLY A 1 150 ? 14.859 3.189 0.492 1 84.94 150 GLY A C 1
ATOM 1130 O O . GLY A 1 150 ? 15.367 2.881 -0.589 1 84.94 150 GLY A O 1
ATOM 1131 N N . ARG A 1 151 ? 13.664 2.822 0.835 1 87.69 151 ARG A N 1
ATOM 1132 C CA . ARG A 1 151 ? 12.844 1.954 -0.005 1 87.69 151 ARG A CA 1
ATOM 1133 C C . ARG A 1 151 ? 11.383 2.395 0.008 1 87.69 151 ARG A C 1
ATOM 1135 O O . ARG A 1 151 ? 10.477 1.56 -0.011 1 87.69 151 ARG A O 1
ATOM 1142 N N . ALA A 1 152 ? 11.172 3.629 0.117 1 91.38 152 ALA A N 1
ATOM 1143 C CA . ALA A 1 152 ? 9.828 4.145 0.331 1 91.38 152 ALA A CA 1
ATOM 1144 C C . ALA A 1 152 ? 8.875 3.672 -0.769 1 91.38 152 ALA A C 1
ATOM 1146 O O . ALA A 1 152 ? 7.789 3.168 -0.486 1 91.38 152 ALA A O 1
ATOM 1147 N N . ALA A 1 153 ? 9.32 3.791 -2.033 1 94.19 153 ALA A N 1
ATOM 1148 C CA . ALA A 1 153 ? 8.461 3.398 -3.143 1 94.19 153 ALA A CA 1
ATOM 1149 C C . ALA A 1 153 ? 8.25 1.887 -3.164 1 94.19 153 ALA A C 1
ATOM 1151 O O . ALA A 1 153 ? 7.129 1.414 -3.383 1 94.19 153 ALA A O 1
ATOM 1152 N N . TYR A 1 154 ? 9.258 1.175 -2.932 1 92 154 TYR A N 1
ATOM 1153 C CA . TYR A 1 154 ? 9.18 -0.282 -2.941 1 92 154 TYR A CA 1
ATOM 1154 C C . TYR A 1 154 ? 8.328 -0.79 -1.786 1 92 154 TYR A C 1
ATOM 1156 O O . TYR A 1 154 ? 7.363 -1.533 -1.998 1 92 154 TYR A O 1
ATOM 1164 N N . SER A 1 155 ? 8.625 -0.337 -0.54 1 91 155 SER A N 1
ATOM 1165 C CA . SER A 1 155 ? 7.879 -0.747 0.645 1 91 155 SER A CA 1
ATOM 1166 C C . SER A 1 155 ? 6.398 -0.417 0.504 1 91 155 SER A C 1
ATOM 1168 O O . SER A 1 155 ? 5.539 -1.23 0.855 1 91 155 SER A O 1
ATOM 1170 N N . SER A 1 156 ? 6.129 0.715 -0.006 1 96.31 156 SER A N 1
ATOM 1171 C CA . SER A 1 156 ? 4.738 1.132 -0.154 1 96.31 156 SER A CA 1
ATOM 1172 C C . SER A 1 156 ? 4.004 0.261 -1.168 1 96.31 156 SER A C 1
ATOM 1174 O O . SER A 1 156 ? 2.873 -0.163 -0.926 1 96.31 156 SER A O 1
ATOM 1176 N N . SER A 1 157 ? 4.613 -0.016 -2.297 1 96.69 157 SER A N 1
ATOM 1177 C CA . SER A 1 157 ? 3.971 -0.814 -3.338 1 96.69 157 SER A CA 1
ATOM 1178 C C . SER A 1 157 ? 3.676 -2.227 -2.848 1 96.69 157 SER A C 1
ATOM 1180 O O . SER A 1 157 ? 2.604 -2.771 -3.115 1 96.69 157 SER A O 1
ATOM 1182 N N . LYS A 1 158 ? 4.609 -2.76 -2.15 1 95.06 158 LYS A N 1
ATOM 1183 C CA . LYS A 1 158 ? 4.438 -4.129 -1.675 1 95.06 158 LYS A CA 1
ATOM 1184 C C . LYS A 1 158 ? 3.479 -4.184 -0.49 1 95.06 158 LYS A C 1
ATOM 1186 O O . LYS A 1 158 ? 2.74 -5.156 -0.326 1 95.06 158 LYS A O 1
ATOM 1191 N N . SER A 1 159 ? 3.473 -3.148 0.318 1 94.25 159 SER A N 1
ATOM 1192 C CA . SER A 1 159 ? 2.457 -3.059 1.362 1 94.25 159 SER A CA 1
ATOM 1193 C C . SER A 1 159 ? 1.053 -3.021 0.767 1 94.25 159 SER A C 1
ATOM 1195 O O . SER A 1 159 ? 0.136 -3.66 1.286 1 94.25 159 SER A O 1
ATOM 1197 N N . ALA A 1 160 ? 0.917 -2.23 -0.238 1 97.44 160 ALA A N 1
ATOM 1198 C CA . ALA A 1 160 ? -0.36 -2.182 -0.944 1 97.44 160 ALA A CA 1
ATOM 1199 C C . ALA A 1 160 ? -0.759 -3.562 -1.455 1 97.44 160 ALA A C 1
ATOM 1201 O O . ALA A 1 160 ? -1.909 -3.979 -1.302 1 97.44 160 ALA A O 1
ATOM 1202 N N . LEU A 1 161 ? 0.178 -4.211 -2.043 1 97.19 161 LEU A N 1
ATOM 1203 C CA . LEU A 1 161 ? -0.078 -5.543 -2.578 1 97.19 161 LEU A CA 1
ATOM 1204 C C . LEU A 1 161 ? -0.508 -6.5 -1.473 1 97.19 161 LEU A C 1
ATOM 1206 O O . LEU A 1 161 ? -1.454 -7.273 -1.646 1 97.19 161 LEU A O 1
ATOM 1210 N N . HIS A 1 162 ? 0.151 -6.48 -0.348 1 93.88 162 HIS A N 1
ATOM 1211 C CA . HIS A 1 162 ? -0.215 -7.301 0.801 1 93.88 162 HIS A CA 1
ATOM 1212 C C . HIS A 1 162 ? -1.684 -7.113 1.166 1 93.88 162 HIS A C 1
ATOM 1214 O O . HIS A 1 162 ? -2.424 -8.086 1.3 1 93.88 162 HIS A O 1
ATOM 1220 N N . ALA A 1 163 ? -2.045 -5.898 1.283 1 93.25 163 ALA A N 1
ATOM 1221 C CA . ALA A 1 163 ? -3.41 -5.594 1.707 1 93.25 163 ALA A CA 1
ATOM 1222 C C . ALA A 1 163 ? -4.43 -6.121 0.699 1 93.25 163 ALA A C 1
ATOM 1224 O O . ALA A 1 163 ? -5.453 -6.688 1.08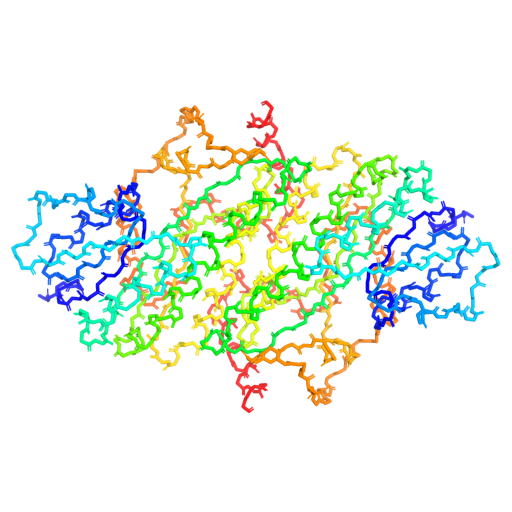2 1 93.25 163 ALA A O 1
ATOM 1225 N N . ALA A 1 164 ? -4.156 -5.938 -0.54 1 95.94 164 ALA A N 1
ATOM 1226 C CA . ALA A 1 164 ? -5.066 -6.418 -1.577 1 95.94 164 ALA A CA 1
ATOM 1227 C C . ALA A 1 164 ? -5.195 -7.938 -1.535 1 95.94 164 ALA A C 1
ATOM 1229 O O . ALA A 1 164 ? -6.297 -8.477 -1.629 1 95.94 164 ALA A O 1
ATOM 1230 N N . MET A 1 165 ? -4.086 -8.602 -1.386 1 95.75 165 MET A N 1
ATOM 1231 C CA . MET A 1 165 ? -4.078 -10.062 -1.379 1 95.75 165 MET A CA 1
ATOM 1232 C C . MET A 1 165 ? -4.785 -10.602 -0.14 1 95.75 165 MET A C 1
ATOM 1234 O O . MET A 1 165 ? -5.441 -11.648 -0.199 1 95.75 165 MET A O 1
ATOM 1238 N N . GLU A 1 166 ? -4.582 -9.945 0.963 1 90.75 166 GLU A N 1
ATOM 1239 C CA . GLU A 1 166 ? -5.285 -10.328 2.184 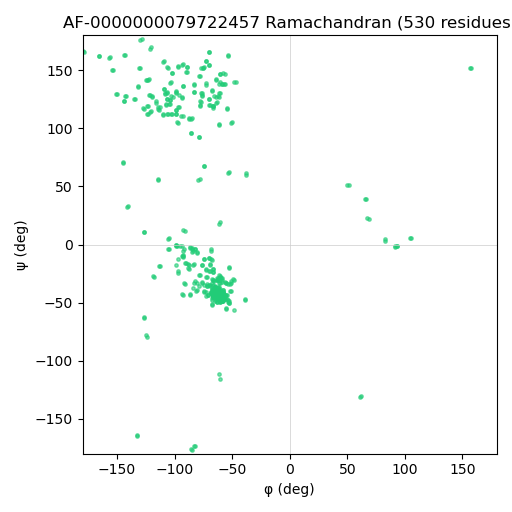1 90.75 166 GLU A CA 1
ATOM 1240 C C . GLU A 1 166 ? -6.797 -10.188 2.02 1 90.75 166 GLU A C 1
ATOM 1242 O O . GLU A 1 166 ? -7.555 -11.07 2.426 1 90.75 166 GLU A O 1
ATOM 1247 N N . SER A 1 167 ? -7.223 -9.055 1.444 1 90.25 167 SER A N 1
ATOM 1248 C CA . SER A 1 167 ? -8.648 -8.867 1.169 1 90.25 167 SER A CA 1
ATOM 1249 C C . SER A 1 167 ? -9.18 -9.977 0.269 1 90.25 167 SER A C 1
ATOM 1251 O O . SER A 1 167 ? -10.242 -10.547 0.541 1 90.25 167 SER A O 1
ATOM 1253 N N . MET A 1 168 ? -8.453 -10.289 -0.733 1 93.5 168 MET A N 1
ATOM 1254 C CA . MET A 1 168 ? -8.852 -11.336 -1.664 1 93.5 168 MET A CA 1
ATOM 1255 C C . MET A 1 168 ? -9 -12.672 -0.945 1 93.5 168 MET A C 1
ATOM 1257 O O . MET A 1 168 ? -9.992 -13.391 -1.147 1 93.5 168 MET A O 1
ATOM 1261 N N . ARG A 1 169 ? -7.996 -13.031 -0.155 1 93.38 169 ARG A N 1
ATOM 1262 C CA . ARG A 1 169 ? -7.984 -14.297 0.561 1 93.38 169 ARG A CA 1
ATOM 1263 C C . ARG A 1 169 ? -9.25 -14.469 1.396 1 93.38 169 ARG A C 1
ATOM 1265 O O . ARG A 1 169 ? -9.898 -15.516 1.348 1 93.38 169 ARG A O 1
ATOM 1272 N N . ILE A 1 170 ? -9.578 -13.438 2.127 1 88.38 170 ILE A N 1
ATOM 1273 C CA . ILE A 1 170 ? -10.734 -13.484 3.018 1 88.38 170 ILE A CA 1
ATOM 1274 C C . ILE A 1 170 ? -12.016 -13.586 2.193 1 88.38 170 ILE A C 1
ATOM 1276 O O . ILE A 1 170 ? -12.891 -14.406 2.496 1 88.38 170 ILE A O 1
ATOM 1280 N N . GLU A 1 171 ? -12.117 -12.852 1.13 1 88.75 171 GLU A N 1
ATOM 1281 C CA . GLU A 1 171 ? -13.344 -12.75 0.336 1 88.75 171 GLU A CA 1
ATOM 1282 C C . GLU A 1 171 ? -13.602 -14.039 -0.439 1 88.75 171 GLU A C 1
ATOM 1284 O O . GLU A 1 171 ? -14.758 -14.438 -0.612 1 88.75 171 GLU A O 1
ATOM 1289 N N . LEU A 1 172 ? -12.547 -14.664 -0.858 1 92.06 172 LEU A N 1
ATOM 1290 C CA . LEU A 1 172 ? -12.734 -15.781 -1.784 1 92.06 172 LEU A CA 1
ATOM 1291 C C . LEU A 1 172 ? -12.523 -17.109 -1.081 1 92.06 172 LEU A C 1
ATOM 1293 O O . LEU A 1 172 ? -12.555 -18.172 -1.719 1 92.06 172 LEU A O 1
ATOM 1297 N N . LYS A 1 173 ? -12.336 -17.062 0.167 1 87.44 173 LYS A N 1
ATOM 1298 C CA . LYS A 1 173 ? -12.07 -18.266 0.951 1 87.44 173 LYS A CA 1
ATOM 1299 C C . LYS A 1 173 ? -13.164 -19.297 0.745 1 87.44 173 LYS A C 1
ATOM 1301 O O . LYS A 1 173 ? -12.875 -20.484 0.539 1 87.44 173 LYS A O 1
ATOM 1306 N N . GLU A 1 174 ? -14.375 -18.906 0.753 1 86.81 174 GLU A N 1
ATOM 1307 C CA . GLU A 1 174 ? -15.508 -19.828 0.652 1 86.81 174 GLU A CA 1
ATOM 1308 C C . GLU A 1 174 ? -15.633 -20.391 -0.758 1 86.81 174 GLU A C 1
ATOM 1310 O O . GLU A 1 174 ? -16.266 -21.422 -0.961 1 86.81 174 GLU A O 1
ATOM 1315 N N . GLU A 1 175 ? -15.055 -19.688 -1.682 1 91.69 175 GLU A N 1
ATOM 1316 C CA . GLU A 1 175 ? -15.062 -20.172 -3.059 1 91.69 175 GLU A CA 1
ATOM 1317 C C . GLU A 1 175 ? -13.883 -21.109 -3.326 1 91.69 175 GLU A C 1
ATOM 1319 O O . GLU A 1 175 ? -13.719 -21.594 -4.441 1 91.69 175 GLU A O 1
ATOM 1324 N N . GLY A 1 176 ? -13.062 -21.266 -2.309 1 94 176 GLY A N 1
ATOM 1325 C CA . GLY A 1 176 ? -11.984 -22.25 -2.381 1 94 176 GLY A CA 1
ATOM 1326 C C . GLY A 1 176 ? -10.688 -21.656 -2.916 1 94 176 GLY A C 1
ATOM 1327 O O . GLY A 1 176 ? -9.703 -22.375 -3.076 1 94 176 GLY A O 1
ATOM 1328 N N . VAL A 1 177 ? -10.703 -20.406 -3.271 1 96.38 177 VAL A N 1
ATOM 1329 C CA . VAL A 1 177 ? -9.484 -19.766 -3.766 1 96.38 177 VAL A CA 1
ATOM 1330 C C . VAL A 1 177 ? -8.625 -19.312 -2.586 1 96.38 177 VAL A C 1
ATOM 1332 O O . VAL A 1 177 ? -9.125 -18.703 -1.643 1 96.38 177 VAL A O 1
ATOM 1335 N N . ARG A 1 178 ? -7.352 -19.641 -2.629 1 96.56 178 ARG A N 1
ATOM 1336 C CA . ARG A 1 178 ? -6.414 -19.297 -1.562 1 96.56 178 ARG A CA 1
ATOM 1337 C C . ARG A 1 178 ? -5.434 -18.219 -2.018 1 96.56 178 ARG A C 1
ATOM 1339 O O . ARG A 1 178 ? -5.25 -18.016 -3.219 1 96.56 178 ARG A O 1
ATOM 1346 N N . SER A 1 179 ? -4.891 -17.547 -1.084 1 96.69 179 SER A N 1
ATOM 1347 C CA . SER A 1 179 ? -3.857 -16.547 -1.325 1 96.69 179 SER A CA 1
ATOM 1348 C C . SER A 1 179 ? -2.822 -16.531 -0.205 1 96.69 179 SER A C 1
ATOM 1350 O O . SER A 1 179 ? -3.172 -16.406 0.969 1 96.69 179 SER A O 1
ATOM 1352 N N . SER A 1 180 ? -1.593 -16.719 -0.601 1 95.38 180 SER A N 1
ATOM 1353 C CA . SER A 1 180 ? -0.498 -16.703 0.364 1 95.38 180 SER A CA 1
ATOM 1354 C C . SER A 1 180 ? 0.562 -15.672 -0.028 1 95.38 180 SER A C 1
ATOM 1356 O O . SER A 1 180 ? 0.831 -15.477 -1.215 1 95.38 180 SER A O 1
ATOM 1358 N N . LEU A 1 181 ? 1.07 -15.023 0.984 1 93.94 181 LEU A N 1
ATOM 1359 C CA . LEU A 1 181 ? 2.18 -14.086 0.838 1 93.94 181 LEU A CA 1
ATOM 1360 C C . LEU A 1 181 ? 3.471 -14.688 1.389 1 93.94 181 LEU A C 1
ATOM 1362 O O . LEU A 1 181 ? 3.494 -15.195 2.51 1 93.94 181 LEU A O 1
ATOM 1366 N N . VAL A 1 182 ? 4.543 -14.617 0.609 1 93.12 182 VAL A N 1
ATOM 1367 C CA . VAL A 1 182 ? 5.828 -15.156 1.044 1 93.12 182 VAL A CA 1
ATOM 1368 C C . VAL A 1 182 ? 6.879 -14.047 1.052 1 93.12 182 VAL A C 1
ATOM 1370 O O . VAL A 1 182 ? 7.246 -13.523 -0.003 1 93.12 182 VAL A O 1
ATOM 1373 N N . CYS A 1 183 ? 7.352 -13.711 2.188 1 88.44 183 CYS A N 1
ATOM 1374 C CA . CYS A 1 183 ? 8.406 -12.711 2.322 1 88.44 183 CYS A CA 1
ATOM 1375 C C . CYS A 1 183 ? 9.781 -13.344 2.148 1 88.44 183 CYS A C 1
ATOM 1377 O O . CYS A 1 183 ? 10.266 -14.039 3.039 1 88.44 183 CYS A O 1
ATOM 1379 N N . VAL A 1 184 ? 10.383 -13.031 1.045 1 84.69 184 VAL A N 1
ATOM 1380 C CA . VAL A 1 184 ? 11.68 -13.617 0.719 1 84.69 184 VAL A CA 1
ATOM 1381 C C . VAL A 1 184 ? 12.789 -12.602 0.999 1 84.69 184 VAL A C 1
ATOM 1383 O O . VAL A 1 184 ? 12.555 -11.398 0.979 1 84.69 184 VAL A O 1
ATOM 1386 N N . PRO A 1 185 ? 13.969 -13.117 1.403 1 70.69 185 PRO A N 1
ATOM 1387 C CA . PRO A 1 185 ? 15.094 -12.195 1.596 1 70.69 185 PRO A CA 1
ATOM 1388 C C . PRO A 1 185 ? 15.617 -11.625 0.281 1 70.69 185 PRO A C 1
ATOM 1390 O O . PRO A 1 185 ? 15.195 -12.055 -0.795 1 70.69 185 PRO A O 1
ATOM 1393 N N . TYR A 1 186 ? 16.438 -10.555 0.47 1 55.75 186 TYR A N 1
ATOM 1394 C CA . TYR A 1 186 ? 17.109 -10.047 -0.726 1 55.75 186 TYR A CA 1
ATOM 1395 C C . TYR A 1 186 ? 18.016 -11.117 -1.34 1 55.75 186 TYR A C 1
ATOM 1397 O O . TYR A 1 186 ? 18.75 -11.797 -0.626 1 55.75 186 TYR A O 1
ATOM 1405 N N . THR A 1 187 ? 17.672 -11.773 -2.369 1 49.97 187 THR A N 1
ATOM 1406 C CA . THR A 1 187 ? 18.547 -12.75 -3.018 1 49.97 187 THR A CA 1
ATOM 1407 C C . THR A 1 187 ? 19.594 -12.055 -3.875 1 49.97 187 THR A C 1
ATOM 1409 O O . THR A 1 187 ? 19.422 -10.891 -4.254 1 49.97 187 THR A O 1
ATOM 1412 N N . GLU A 1 188 ? 20.828 -12.57 -3.988 1 41.75 188 GLU A N 1
ATOM 1413 C CA . GLU A 1 188 ? 21.906 -12.062 -4.84 1 41.75 188 GLU A CA 1
ATOM 1414 C C . GLU A 1 188 ? 21.359 -11.578 -6.184 1 41.75 188 GLU A C 1
ATOM 1416 O O . GLU A 1 188 ? 21.953 -10.703 -6.816 1 41.75 188 GLU A O 1
ATOM 1421 N N . THR A 1 189 ? 20.547 -12.297 -6.812 1 40.88 189 THR A N 1
ATOM 1422 C CA . THR A 1 189 ? 20.219 -12.094 -8.219 1 40.88 189 THR A CA 1
ATOM 1423 C C . THR A 1 189 ? 19.609 -10.711 -8.445 1 40.88 189 THR A C 1
ATOM 1425 O O . THR A 1 189 ? 20.047 -9.727 -7.848 1 40.88 189 THR A O 1
ATOM 1428 N N . ASN A 1 190 ? 18.25 -10.648 -8.906 1 41.22 190 ASN A N 1
ATOM 1429 C CA . ASN A 1 190 ? 17.516 -9.742 -9.797 1 41.22 190 ASN A CA 1
ATOM 1430 C C . ASN A 1 190 ? 17.062 -8.477 -9.07 1 41.22 190 ASN A C 1
ATOM 1432 O O . ASN A 1 190 ? 16.375 -7.645 -9.648 1 41.22 190 ASN A O 1
ATOM 1436 N N . LEU A 1 191 ? 16.75 -8.406 -7.805 1 41.75 191 LEU A N 1
ATOM 1437 C CA . LEU A 1 191 ? 16.25 -7.09 -7.41 1 41.75 191 LEU A CA 1
ATOM 1438 C C . LEU A 1 191 ? 17.234 -5.996 -7.844 1 41.75 191 LEU A C 1
ATOM 1440 O O . LEU A 1 191 ? 16.828 -4.84 -8.016 1 41.75 191 LEU A O 1
ATOM 1444 N N . ARG A 1 192 ? 18.438 -6.406 -8.07 1 42.09 192 ARG A N 1
ATOM 1445 C CA . ARG A 1 192 ? 19.562 -5.57 -8.453 1 42.09 192 ARG A CA 1
ATOM 1446 C C . ARG A 1 192 ? 19.438 -5.086 -9.891 1 42.09 192 ARG A C 1
ATOM 1448 O O . ARG A 1 192 ? 19.828 -3.963 -10.219 1 42.09 192 ARG A O 1
ATOM 1455 N N . LYS A 1 193 ? 18.984 -6.023 -10.742 1 42.16 193 LYS A N 1
ATOM 1456 C CA . LYS A 1 193 ? 18.906 -5.633 -12.148 1 42.16 193 LYS A CA 1
ATOM 1457 C C . LYS A 1 193 ? 17.609 -4.91 -12.453 1 42.16 193 LYS A C 1
ATOM 1459 O O . LYS A 1 193 ? 17.438 -4.355 -13.547 1 42.16 193 LYS A O 1
ATOM 1464 N N . SER A 1 194 ? 16.734 -4.859 -11.5 1 48.69 194 SER A N 1
ATOM 1465 C CA . SER A 1 194 ? 15.445 -4.234 -11.812 1 48.69 194 SER A CA 1
ATOM 1466 C C . SER A 1 194 ? 15.109 -3.131 -10.82 1 48.69 194 SER A C 1
ATOM 1468 O O . SER A 1 194 ? 14.016 -2.559 -10.867 1 48.69 194 SER A O 1
ATOM 1470 N N . GLY A 1 195 ? 16.141 -2.846 -10.062 1 56.78 195 GLY A N 1
ATOM 1471 C CA . GLY A 1 195 ? 15.883 -1.785 -9.102 1 56.78 195 GLY A CA 1
ATOM 1472 C C . GLY A 1 195 ? 16.047 -0.395 -9.688 1 56.78 195 GLY A C 1
ATOM 1473 O O . GLY A 1 195 ? 16.859 -0.192 -10.594 1 56.78 195 GLY A O 1
ATOM 1474 N N . LEU A 1 196 ? 15.164 0.484 -9.352 1 52.28 196 LEU A N 1
ATOM 1475 C CA . LEU A 1 196 ? 15.234 1.871 -9.797 1 52.28 196 LEU A CA 1
ATOM 1476 C C . LEU A 1 196 ? 15.969 2.734 -8.773 1 52.28 196 LEU A C 1
ATOM 1478 O O . LEU A 1 196 ? 15.844 2.51 -7.566 1 52.28 196 LEU A O 1
ATOM 1482 N N . ASP A 1 197 ? 16.828 3.578 -9.367 1 52.16 197 ASP A N 1
ATOM 1483 C CA . ASP A 1 197 ? 17.406 4.594 -8.492 1 52.16 197 ASP A CA 1
ATOM 1484 C C . ASP A 1 197 ? 16.469 5.789 -8.344 1 52.16 197 ASP A C 1
ATOM 1486 O O . ASP A 1 197 ? 15.312 5.727 -8.75 1 52.16 197 ASP A O 1
ATOM 1490 N N . VAL A 1 198 ? 16.953 6.84 -7.676 1 51.75 198 VAL A N 1
ATOM 1491 C CA . VAL A 1 198 ? 16.156 8.008 -7.316 1 51.75 198 VAL A CA 1
ATOM 1492 C C . VAL A 1 198 ? 15.617 8.68 -8.578 1 51.75 198 VAL A C 1
ATOM 1494 O O . VAL A 1 198 ? 14.578 9.336 -8.547 1 51.75 198 VAL A O 1
ATOM 1497 N N . LYS A 1 199 ? 16.359 8.469 -9.609 1 58.31 199 LYS A N 1
ATOM 1498 C CA . LYS A 1 199 ? 16 9.102 -10.875 1 58.31 199 LYS A CA 1
ATOM 1499 C C . LYS A 1 199 ? 15.258 8.125 -11.781 1 58.31 199 LYS A C 1
ATOM 1501 O O . LYS A 1 199 ? 14.938 8.453 -12.93 1 58.31 199 LYS A O 1
ATOM 1506 N N . GLY A 1 200 ? 15.094 6.895 -11.266 1 53.06 200 GLY A N 1
ATOM 1507 C CA . GLY A 1 200 ? 14.359 5.902 -12.031 1 53.06 200 GLY A CA 1
ATOM 1508 C C . GLY A 1 200 ? 15.25 5.027 -12.891 1 53.06 200 GLY A C 1
ATOM 1509 O O . GLY A 1 200 ? 14.766 4.238 -13.703 1 53.06 200 GLY A O 1
ATOM 1510 N N . ASN A 1 201 ? 16.422 5.27 -12.859 1 58.16 201 ASN A N 1
ATOM 1511 C CA . ASN A 1 201 ? 17.359 4.445 -13.625 1 58.16 201 ASN A CA 1
ATOM 1512 C C . ASN A 1 201 ? 17.594 3.096 -12.953 1 58.16 201 ASN A C 1
ATOM 1514 O O . ASN A 1 201 ? 17.406 2.957 -11.742 1 58.16 201 ASN A O 1
ATOM 1518 N N . VAL A 1 202 ? 17.922 2.104 -13.812 1 53.72 202 VAL A N 1
ATOM 1519 C CA . VAL A 1 202 ? 18.172 0.762 -13.297 1 53.72 202 VAL A CA 1
ATOM 1520 C C . VAL A 1 202 ? 19.438 0.767 -12.445 1 53.72 202 VAL A C 1
ATOM 1522 O O . VAL A 1 202 ? 20.469 1.309 -12.859 1 53.72 202 VAL A O 1
ATOM 1525 N N . LEU A 1 203 ? 19.422 0.427 -11.094 1 51.22 203 LEU A N 1
ATOM 1526 C CA . LEU A 1 203 ? 20.531 0.379 -10.148 1 51.22 203 LEU A CA 1
ATOM 1527 C C . LEU A 1 203 ? 21.484 -0.769 -10.484 1 51.22 203 LEU A C 1
ATOM 1529 O O . LEU A 1 203 ? 21.031 -1.863 -10.836 1 51.22 203 LEU A O 1
ATOM 1533 N N . ASP A 1 204 ? 22.781 -0.542 -10.781 1 44.31 204 ASP A N 1
ATOM 1534 C CA . ASP A 1 204 ? 23.828 -1.547 -10.844 1 44.31 204 ASP A CA 1
ATOM 1535 C C . ASP A 1 204 ? 24.328 -1.905 -9.445 1 44.31 204 ASP A C 1
ATOM 1537 O O . ASP A 1 204 ? 25.062 -1.13 -8.82 1 44.31 204 ASP A O 1
ATOM 1541 N N . GLU A 1 205 ? 23.594 -2.287 -8.562 1 41.72 205 GLU A N 1
ATOM 1542 C CA . GLU A 1 205 ? 24.125 -2.309 -7.203 1 41.72 205 GLU A CA 1
ATOM 1543 C C . GLU A 1 205 ? 25.125 -3.439 -7.016 1 41.72 205 GLU A C 1
ATOM 1545 O O . GLU A 1 205 ? 25 -4.5 -7.633 1 41.72 205 GLU A O 1
ATOM 1550 N N . GLY A 1 206 ? 26.203 -3.221 -6.336 1 39.41 206 GLY A N 1
ATOM 1551 C CA . GLY A 1 206 ? 27.312 -4.016 -5.832 1 39.41 206 GLY A CA 1
ATOM 1552 C C . GLY A 1 206 ? 26.859 -5.203 -5 1 39.41 206 GLY A C 1
ATOM 1553 O O . GLY A 1 206 ? 25.703 -5.289 -4.605 1 39.41 206 GLY A O 1
ATOM 1554 N N . GLN A 1 207 ? 27.812 -6.348 -4.727 1 36.47 207 GLN A N 1
ATOM 1555 C CA . GLN A 1 207 ? 27.844 -7.648 -4.062 1 36.47 207 GLN A CA 1
ATOM 1556 C C . GLN A 1 207 ? 27.359 -7.543 -2.619 1 36.47 207 GLN A C 1
ATOM 1558 O O . GLN A 1 207 ? 28.062 -7.023 -1.756 1 36.47 207 GLN A O 1
ATOM 1563 N N . ALA A 1 208 ? 26.297 -7.223 -2.291 1 38.28 208 ALA A N 1
ATOM 1564 C CA . ALA A 1 208 ? 26.094 -7.434 -0.86 1 38.28 208 ALA A CA 1
ATOM 1565 C C . ALA A 1 208 ? 26.391 -8.883 -0.474 1 38.28 208 ALA A C 1
ATOM 1567 O O . ALA A 1 208 ? 25.875 -9.812 -1.097 1 38.28 208 ALA A O 1
ATOM 1568 N N . LYS A 1 209 ? 27.375 -9.25 0.39 1 39 209 LYS A N 1
ATOM 1569 C CA . LYS A 1 209 ? 27.969 -10.438 0.996 1 39 209 LYS A CA 1
ATOM 1570 C C . LYS A 1 209 ? 26.922 -11.266 1.724 1 39 209 LYS A C 1
ATOM 1572 O O . LYS A 1 209 ? 27.25 -12.273 2.363 1 39 209 LYS A O 1
ATOM 1577 N N . ALA A 1 210 ? 25.953 -10.664 2.273 1 42.12 210 ALA A N 1
ATOM 1578 C CA . ALA A 1 210 ? 25.266 -11.516 3.238 1 42.12 210 ALA A CA 1
ATOM 1579 C C . ALA A 1 210 ? 24.672 -12.75 2.561 1 42.12 210 ALA A C 1
ATOM 1581 O O . ALA A 1 210 ? 24.344 -12.711 1.373 1 42.12 210 ALA A O 1
ATOM 1582 N N . LYS A 1 211 ? 24.812 -13.852 3.207 1 46 211 LYS A N 1
ATOM 1583 C CA . LYS A 1 211 ? 24.406 -15.211 2.871 1 46 211 LYS A CA 1
ATOM 1584 C C . LYS A 1 211 ? 23.047 -15.234 2.176 1 46 211 LYS A C 1
ATOM 1586 O O . LYS A 1 211 ? 22.016 -15.211 2.836 1 46 211 LYS A O 1
ATOM 1591 N N . LEU A 1 212 ? 22.797 -14.562 0.968 1 57.66 212 LEU A N 1
ATOM 1592 C CA . LEU A 1 212 ? 21.703 -14.445 0.023 1 57.66 212 LEU A CA 1
ATOM 1593 C C . LEU A 1 212 ? 21.172 -15.812 -0.385 1 57.66 212 LEU A C 1
ATOM 1595 O O . LEU A 1 212 ? 21.953 -16.75 -0.604 1 57.66 212 LEU A O 1
ATOM 1599 N N . LYS A 1 213 ? 19.938 -16.188 0.167 1 71.19 213 LYS A N 1
ATOM 1600 C CA . LYS A 1 213 ? 19.281 -17.391 -0.329 1 71.19 213 LYS A CA 1
ATOM 1601 C C . LYS A 1 213 ? 19.25 -17.406 -1.854 1 71.19 213 LYS A C 1
ATOM 1603 O O . LYS A 1 213 ? 19.141 -16.359 -2.492 1 71.19 213 LYS A O 1
ATOM 1608 N N . THR A 1 214 ? 19.516 -18.719 -2.369 1 83.81 214 THR A N 1
ATOM 1609 C CA . THR A 1 214 ? 19.516 -18.875 -3.818 1 83.81 214 THR A CA 1
ATOM 1610 C C . THR A 1 214 ? 18.094 -18.859 -4.367 1 83.81 214 THR A C 1
ATOM 1612 O O . THR A 1 214 ? 17.141 -19.219 -3.666 1 83.81 214 THR A O 1
ATOM 1615 N N . PRO A 1 215 ? 17.906 -18.453 -5.562 1 90.06 215 PRO A N 1
ATOM 1616 C CA . PRO A 1 215 ? 16.594 -18.516 -6.203 1 90.06 215 PRO A CA 1
ATOM 1617 C C . PRO A 1 215 ? 15.961 -19.906 -6.105 1 90.06 215 PRO A C 1
ATOM 1619 O O . PRO A 1 215 ? 14.75 -20.031 -5.93 1 90.06 215 PRO A O 1
ATOM 1622 N N . LYS A 1 216 ? 16.812 -20.922 -6.133 1 91.88 216 LYS A N 1
ATOM 1623 C CA . LYS A 1 216 ? 16.328 -22.297 -6.07 1 91.88 216 LYS A CA 1
ATOM 1624 C C . LYS A 1 216 ? 15.703 -22.594 -4.707 1 91.88 216 LYS A C 1
ATOM 1626 O O . LYS A 1 216 ? 14.648 -23.234 -4.625 1 91.88 216 LYS A O 1
ATOM 1631 N N . GLU A 1 217 ? 16.312 -22.141 -3.676 1 90.31 217 GLU A N 1
ATOM 1632 C CA . GLU A 1 217 ? 15.781 -22.344 -2.332 1 90.31 217 GLU A CA 1
ATOM 1633 C C . GLU A 1 217 ? 14.445 -21.625 -2.15 1 90.31 217 GLU A C 1
ATOM 1635 O O . GLU A 1 217 ? 13.523 -22.172 -1.545 1 90.31 217 GLU A O 1
ATOM 1640 N N . VAL A 1 218 ? 14.375 -20.469 -2.693 1 92.44 218 VAL A N 1
ATOM 1641 C CA . VAL A 1 218 ? 13.148 -19.688 -2.588 1 92.44 218 VAL A CA 1
ATOM 1642 C C . VAL A 1 218 ? 12.047 -20.359 -3.404 1 92.44 218 VAL A C 1
ATOM 1644 O O . VAL A 1 218 ? 10.898 -20.453 -2.955 1 92.44 218 VAL A O 1
ATOM 1647 N N . ALA A 1 219 ? 12.391 -20.844 -4.547 1 95.25 219 ALA A N 1
ATOM 1648 C CA . ALA A 1 219 ? 11.43 -21.531 -5.395 1 95.25 219 ALA A CA 1
ATOM 1649 C C . ALA A 1 219 ? 10.828 -22.734 -4.676 1 95.25 219 ALA A C 1
ATOM 1651 O O . ALA A 1 219 ? 9.617 -22.953 -4.723 1 95.25 219 ALA A O 1
ATOM 1652 N N . PHE A 1 220 ? 11.664 -23.469 -3.986 1 94.81 220 PHE A N 1
ATOM 1653 C CA . PHE A 1 220 ? 11.195 -24.641 -3.254 1 94.81 220 PHE A CA 1
ATOM 1654 C C . PHE A 1 220 ? 10.211 -24.234 -2.158 1 94.81 220 PHE A C 1
ATOM 1656 O O . PHE A 1 220 ? 9.211 -24.906 -1.935 1 94.81 220 PHE A O 1
ATOM 1663 N N . LEU A 1 221 ? 10.531 -23.156 -1.52 1 93.56 221 LEU A N 1
ATOM 1664 C CA . LEU A 1 221 ? 9.625 -22.656 -0.489 1 93.56 221 LEU A CA 1
ATOM 1665 C C . LEU A 1 221 ? 8.281 -22.25 -1.09 1 93.56 221 LEU A C 1
ATOM 1667 O O . LEU A 1 221 ? 7.23 -22.594 -0.54 1 93.56 221 LEU A O 1
ATOM 1671 N N . LEU A 1 222 ? 8.32 -21.547 -2.189 1 97.06 222 LEU A N 1
ATOM 1672 C CA . LEU A 1 222 ? 7.086 -21.125 -2.836 1 97.06 222 LEU A CA 1
ATOM 1673 C C . LEU A 1 222 ? 6.254 -22.328 -3.256 1 97.06 222 LEU A C 1
ATOM 1675 O O . LEU A 1 222 ? 5.031 -22.328 -3.1 1 97.06 222 LEU A O 1
ATOM 1679 N N . MET A 1 223 ? 6.887 -23.375 -3.783 1 97.94 223 MET A N 1
ATOM 1680 C CA . MET A 1 223 ? 6.195 -24.594 -4.188 1 97.94 223 MET A CA 1
ATOM 1681 C C . MET A 1 223 ? 5.57 -25.297 -2.982 1 97.94 223 MET A C 1
ATOM 1683 O O . MET A 1 223 ? 4.457 -25.812 -3.07 1 97.94 223 MET A O 1
ATOM 1687 N N . LYS A 1 224 ? 6.293 -25.297 -1.881 1 97 224 LYS A N 1
ATOM 1688 C CA . LYS A 1 224 ? 5.758 -25.875 -0.65 1 97 224 LYS A CA 1
ATOM 1689 C C . LYS A 1 224 ? 4.539 -25.094 -0.163 1 97 224 LYS A C 1
ATOM 1691 O O . LYS A 1 224 ? 3.547 -25.688 0.261 1 97 224 LYS A O 1
ATOM 1696 N N . VAL A 1 225 ? 4.605 -23.797 -0.244 1 96.56 225 VAL A N 1
ATOM 1697 C CA . VAL A 1 225 ? 3.527 -22.922 0.213 1 96.56 225 VAL A CA 1
ATOM 1698 C C . VAL A 1 225 ? 2.285 -23.141 -0.645 1 96.56 225 VAL A C 1
ATOM 1700 O O . VAL A 1 225 ? 1.162 -23.141 -0.135 1 96.56 225 VAL A O 1
ATOM 1703 N N . ALA A 1 226 ? 2.471 -23.375 -1.886 1 97.94 226 ALA A N 1
ATOM 1704 C CA . ALA A 1 226 ? 1.354 -23.609 -2.795 1 97.94 226 ALA A CA 1
ATOM 1705 C C . ALA A 1 226 ? 0.548 -24.844 -2.361 1 97.94 226 ALA A C 1
ATOM 1707 O O . ALA A 1 226 ? -0.664 -24.906 -2.58 1 97.94 226 ALA A O 1
ATOM 1708 N N . LYS A 1 227 ? 1.176 -25.797 -1.696 1 96.88 227 LYS A N 1
ATOM 1709 C CA . LYS A 1 227 ? 0.538 -27.047 -1.29 1 96.88 227 LYS A CA 1
ATOM 1710 C C . LYS A 1 227 ? -0.069 -26.922 0.105 1 96.88 227 LYS A C 1
ATOM 1712 O O . LYS A 1 227 ? -0.865 -27.766 0.518 1 96.88 227 LYS A O 1
ATOM 1717 N N . ASP A 1 228 ? 0.356 -25.891 0.816 1 94.56 228 ASP A N 1
ATOM 1718 C CA . ASP A 1 228 ? -0.074 -25.719 2.199 1 94.56 228 ASP A CA 1
ATOM 1719 C C . ASP A 1 228 ? -1.389 -24.938 2.266 1 94.56 228 ASP A C 1
ATOM 1721 O O . ASP A 1 228 ? -1.4 -23.719 2.131 1 94.56 228 ASP A O 1
ATOM 1725 N N . LYS A 1 229 ? -2.424 -25.594 2.6 1 91.69 229 LYS A N 1
ATOM 1726 C CA . LYS A 1 229 ? -3.76 -25.016 2.584 1 91.69 229 LYS A CA 1
ATOM 1727 C C . LYS A 1 229 ? -3.92 -23.984 3.697 1 91.69 229 LYS A C 1
ATOM 1729 O O . LYS A 1 229 ? -4.852 -23.172 3.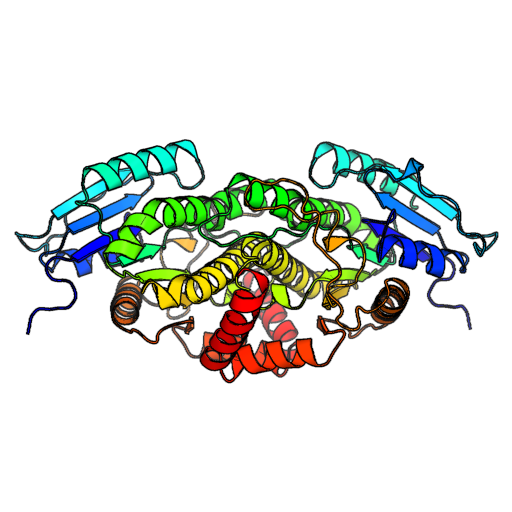676 1 91.69 229 LYS A O 1
ATOM 1734 N N . GLU A 1 230 ? -3 -23.922 4.625 1 88.56 230 GLU A N 1
ATOM 1735 C CA . GLU A 1 230 ? -3.125 -23.031 5.777 1 88.56 230 GLU A CA 1
ATOM 1736 C C . GLU A 1 230 ? -2.207 -21.828 5.641 1 88.56 230 GLU A C 1
ATOM 1738 O O . GLU A 1 230 ? -2.248 -20.922 6.469 1 88.56 230 GLU A O 1
ATOM 1743 N N . ALA A 1 231 ? -1.462 -21.844 4.617 1 90.06 231 ALA A N 1
ATOM 1744 C CA . ALA A 1 231 ? -0.478 -20.766 4.469 1 90.06 231 ALA A CA 1
ATOM 1745 C C . ALA A 1 231 ? -1.16 -19.422 4.223 1 90.06 231 ALA A C 1
ATOM 1747 O O . ALA A 1 231 ? -2.096 -19.328 3.424 1 90.06 231 ALA A O 1
ATOM 1748 N N . ARG A 1 232 ? -0.744 -18.453 4.945 1 90.25 232 ARG A N 1
ATOM 1749 C CA . ARG A 1 232 ? -1.215 -17.078 4.793 1 90.25 232 ARG A CA 1
ATOM 1750 C C . ARG A 1 232 ? -0.05 -16.125 4.551 1 90.25 232 ARG A C 1
ATOM 1752 O O . ARG A 1 232 ? 0.295 -15.828 3.404 1 90.25 232 ARG A O 1
ATOM 1759 N N . LEU A 1 233 ? 0.64 -15.75 5.535 1 86.62 233 LEU A N 1
ATOM 1760 C CA . LEU A 1 233 ? 1.881 -14.984 5.492 1 86.62 233 LEU A CA 1
ATOM 1761 C C . LEU A 1 233 ? 3.057 -15.828 5.973 1 86.62 233 LEU A C 1
ATOM 1763 O O . LEU A 1 233 ? 3.086 -16.266 7.129 1 86.62 233 LEU A O 1
ATOM 1767 N N . VAL A 1 234 ? 4.023 -16.031 5.082 1 86.06 234 VAL A N 1
ATOM 1768 C CA . VAL A 1 234 ? 5.184 -16.859 5.375 1 86.06 234 VAL A CA 1
ATOM 1769 C C . VAL A 1 234 ? 6.461 -16.031 5.262 1 86.06 234 VAL A C 1
ATOM 1771 O O . VAL A 1 234 ? 6.648 -15.297 4.293 1 86.06 234 VAL A O 1
ATOM 1774 N N . THR A 1 235 ? 7.227 -16.078 6.25 1 82.25 235 THR A N 1
ATOM 1775 C CA . THR A 1 235 ? 8.531 -15.43 6.203 1 82.25 235 THR A CA 1
ATOM 1776 C C . THR A 1 235 ? 9.641 -16.453 6.016 1 82.25 235 THR A C 1
ATOM 1778 O O . THR A 1 235 ? 9.57 -17.562 6.559 1 82.25 235 THR A O 1
ATOM 1781 N N . PHE A 1 236 ? 10.57 -16.125 5.219 1 74.44 236 PHE A N 1
ATOM 1782 C CA . PHE A 1 236 ? 11.625 -17.078 4.898 1 74.44 236 PHE A CA 1
ATOM 1783 C C . PHE A 1 236 ? 12.5 -17.344 6.121 1 74.44 236 PHE A C 1
ATOM 1785 O O . PHE A 1 236 ? 12.922 -18.469 6.355 1 74.44 236 PHE A O 1
ATOM 1792 N N . ASP A 1 237 ? 12.859 -16.234 6.777 1 67.06 237 ASP A N 1
ATOM 1793 C CA . ASP A 1 237 ? 13.781 -16.438 7.887 1 67.06 237 ASP A CA 1
ATOM 1794 C C . ASP A 1 237 ? 13.281 -15.75 9.156 1 67.06 237 ASP A C 1
ATOM 1796 O O . ASP A 1 237 ? 12.211 -15.133 9.148 1 67.06 237 ASP A O 1
ATOM 1800 N N . PHE A 1 238 ? 14.016 -15.969 10.148 1 63.31 238 PHE A N 1
ATOM 1801 C CA . PHE A 1 238 ? 13.711 -15.461 11.484 1 63.31 238 PHE A CA 1
ATOM 1802 C C . PHE A 1 238 ? 13.688 -13.938 11.492 1 63.31 238 PHE A C 1
ATOM 1804 O O . PHE A 1 238 ? 12.953 -13.328 12.266 1 63.31 238 PHE A O 1
ATOM 1811 N N . SER A 1 239 ? 14.492 -13.438 10.625 1 61.84 239 SER A N 1
ATOM 1812 C CA . SER A 1 239 ? 14.562 -11.977 10.594 1 61.84 239 SER A CA 1
ATOM 1813 C C . SER A 1 239 ? 13.211 -11.367 10.242 1 61.84 239 SER A C 1
ATOM 1815 O O . SER A 1 239 ? 12.828 -10.336 10.805 1 61.84 239 SER A O 1
ATOM 1817 N N . GLY A 1 240 ? 12.508 -12.023 9.383 1 60.72 240 GLY A N 1
ATOM 1818 C CA . GLY A 1 240 ? 11.18 -11.547 9.047 1 60.72 240 GLY A CA 1
ATOM 1819 C C . GLY A 1 240 ? 10.203 -11.625 10.203 1 60.72 240 GLY A C 1
ATOM 1820 O O . GLY A 1 240 ? 9.453 -10.68 10.445 1 60.72 240 GLY A O 1
ATOM 1821 N N . SER A 1 241 ? 10.352 -12.695 10.883 1 63.31 241 SER A N 1
ATOM 1822 C CA . SER A 1 241 ? 9.492 -12.859 12.055 1 63.31 241 SER A CA 1
ATOM 1823 C C . SER A 1 241 ? 9.828 -11.836 13.133 1 63.31 241 SER A C 1
ATOM 1825 O O . SER A 1 241 ? 8.938 -11.32 13.812 1 63.31 241 SER A O 1
ATOM 1827 N N . PHE A 1 242 ? 11.078 -11.562 13.172 1 65.62 242 PHE A N 1
ATOM 1828 C CA . PHE A 1 242 ? 11.547 -10.594 14.148 1 65.62 242 PHE A CA 1
ATOM 1829 C C . PHE A 1 242 ? 10.984 -9.211 13.852 1 65.62 242 PHE A C 1
ATOM 1831 O O . PHE A 1 242 ? 10.484 -8.523 14.742 1 65.62 242 PHE A O 1
ATOM 1838 N N . MET A 1 243 ? 11 -8.805 12.602 1 65.31 243 MET A N 1
ATOM 1839 C CA . MET A 1 243 ? 10.492 -7.496 12.211 1 65.31 243 MET A CA 1
ATOM 1840 C C . MET A 1 243 ? 9 -7.379 12.508 1 65.31 243 MET A C 1
ATOM 1842 O O . MET A 1 243 ? 8.539 -6.355 13.023 1 65.31 243 MET A O 1
ATOM 1846 N N . LYS A 1 244 ? 8.352 -8.422 12.234 1 68 244 LYS A N 1
ATOM 1847 C CA . LYS A 1 244 ? 6.918 -8.453 12.492 1 68 244 LYS A CA 1
ATOM 1848 C C . LYS A 1 244 ? 6.625 -8.289 13.984 1 68 244 LYS A C 1
ATOM 1850 O O . LYS A 1 244 ? 5.742 -7.523 14.367 1 68 244 LYS A O 1
ATOM 1855 N N . TRP A 1 245 ? 7.445 -8.938 14.734 1 67.31 245 TRP A N 1
ATOM 1856 C CA . TRP A 1 245 ? 7.262 -8.891 16.188 1 67.31 245 TRP A CA 1
ATOM 1857 C C . TRP A 1 245 ? 7.625 -7.516 16.734 1 67.31 245 TRP A C 1
ATOM 1859 O O . TRP A 1 245 ? 6.863 -6.926 17.5 1 67.31 245 TRP A O 1
ATOM 1869 N N . MET A 1 246 ? 8.711 -6.992 16.25 1 68.12 246 MET A N 1
ATOM 1870 C CA . MET A 1 246 ? 9.219 -5.734 16.797 1 68.12 246 MET A CA 1
ATOM 1871 C C . MET A 1 246 ? 8.305 -4.574 16.438 1 68.12 246 MET A C 1
ATOM 1873 O O . MET A 1 246 ? 8.148 -3.633 17.203 1 68.12 246 MET A O 1
ATOM 1877 N N . ARG A 1 247 ? 7.727 -4.645 15.266 1 66.75 247 ARG A N 1
ATOM 1878 C CA . ARG A 1 247 ? 6.793 -3.607 14.844 1 66.75 247 ARG A CA 1
ATOM 1879 C C . ARG A 1 247 ? 5.668 -3.432 15.859 1 66.75 247 ARG A C 1
ATOM 1881 O O . ARG A 1 247 ? 5.195 -2.316 16.078 1 66.75 247 ARG A O 1
ATOM 1888 N N . ASN A 1 248 ? 5.32 -4.516 16.469 1 66.81 248 ASN A N 1
ATOM 1889 C CA . ASN A 1 248 ? 4.188 -4.492 17.375 1 66.81 248 ASN A CA 1
ATOM 1890 C C . ASN A 1 248 ? 4.633 -4.199 18.812 1 66.81 248 ASN A C 1
ATOM 1892 O O . ASN A 1 248 ? 3.934 -3.51 19.547 1 66.81 248 ASN A O 1
ATOM 1896 N N . LEU A 1 249 ? 5.855 -4.688 19.141 1 67.12 249 LEU A N 1
ATOM 1897 C CA . LEU A 1 249 ? 6.262 -4.629 20.547 1 67.12 249 LEU A CA 1
ATOM 1898 C C . LEU A 1 249 ? 7.055 -3.355 20.828 1 67.12 249 LEU A C 1
ATOM 1900 O O . LEU A 1 249 ? 6.875 -2.727 21.875 1 67.12 249 LEU A O 1
ATOM 1904 N N . ALA A 1 250 ? 7.961 -2.99 19.953 1 70.75 250 ALA A N 1
ATOM 1905 C CA . ALA A 1 250 ? 8.859 -1.865 20.188 1 70.75 250 ALA A CA 1
ATOM 1906 C C . ALA A 1 250 ? 9.148 -1.11 18.891 1 70.75 250 ALA A C 1
ATOM 1908 O O . ALA A 1 250 ? 10.289 -1.093 18.406 1 70.75 250 ALA A O 1
ATOM 1909 N N . PRO A 1 251 ? 8.102 -0.424 18.422 1 69.75 251 PRO A N 1
ATOM 1910 C CA . PRO A 1 251 ? 8.281 0.253 17.141 1 69.75 251 PRO A CA 1
ATOM 1911 C C . PRO A 1 251 ? 9.391 1.297 17.172 1 69.75 251 PRO A C 1
ATOM 1913 O O . PRO A 1 251 ? 10.094 1.485 16.172 1 69.75 251 PRO A O 1
ATOM 1916 N N . GLY A 1 252 ? 9.586 1.923 18.25 1 71.75 252 GLY A N 1
ATOM 1917 C CA . GLY A 1 252 ? 10.672 2.891 18.344 1 71.75 252 GLY A CA 1
ATOM 1918 C C . GLY A 1 252 ? 12.047 2.271 18.172 1 71.75 252 GLY A C 1
ATOM 1919 O O . GLY A 1 252 ? 12.898 2.822 17.469 1 71.75 252 GLY A O 1
ATOM 1920 N N . ILE A 1 253 ? 12.25 1.122 18.844 1 70.44 253 ILE A N 1
ATOM 1921 C CA . ILE A 1 253 ? 13.523 0.417 18.75 1 70.44 253 ILE A CA 1
ATOM 1922 C C . ILE A 1 253 ? 13.711 -0.097 17.312 1 70.44 253 ILE A C 1
ATOM 1924 O O . ILE A 1 253 ? 14.805 -0.006 16.766 1 70.44 253 ILE A O 1
ATOM 1928 N N . LEU A 1 254 ? 12.648 -0.572 16.781 1 70.81 254 LEU A N 1
ATOM 1929 C CA . LEU A 1 254 ? 12.711 -1.04 15.398 1 70.81 254 LEU A CA 1
ATOM 1930 C C . LEU A 1 254 ? 13.148 0.08 14.461 1 70.81 254 LEU A C 1
ATOM 1932 O O . LEU A 1 254 ? 14.008 -0.126 13.609 1 70.81 254 LEU A O 1
ATOM 1936 N N . GLU A 1 255 ? 12.586 1.212 14.68 1 75.38 255 GLU A N 1
ATOM 1937 C CA . GLU A 1 255 ? 12.914 2.338 13.805 1 75.38 255 GLU A CA 1
ATOM 1938 C C . GLU A 1 255 ? 14.375 2.742 13.953 1 75.38 255 GLU A C 1
ATOM 1940 O O . GLU A 1 255 ? 15.016 3.141 12.977 1 75.38 255 GLU A O 1
ATOM 1945 N N . LYS A 1 256 ? 14.867 2.658 15.117 1 75.94 256 LYS A N 1
ATOM 1946 C CA . LYS A 1 256 ? 16.281 2.941 15.336 1 75.94 256 LYS A CA 1
ATOM 1947 C C . LYS A 1 256 ? 17.172 1.936 14.609 1 75.94 256 LYS A C 1
ATOM 1949 O O . LYS A 1 256 ? 18.172 2.309 14.008 1 75.94 256 LYS A O 1
ATOM 1954 N N . ILE A 1 257 ? 16.812 0.696 14.656 1 70.81 257 ILE A N 1
ATOM 1955 C CA . ILE A 1 257 ? 17.562 -0.372 14 1 70.81 257 ILE A CA 1
ATOM 1956 C C . ILE A 1 257 ? 17.531 -0.17 12.484 1 70.81 257 ILE A C 1
ATOM 1958 O O . ILE A 1 257 ? 18.562 -0.288 11.82 1 70.81 257 ILE A O 1
ATOM 1962 N N . LEU A 1 258 ? 16.375 0.152 12.039 1 72.94 258 LEU A N 1
ATOM 1963 C CA . LEU A 1 258 ? 16.219 0.354 10.602 1 72.94 258 LEU A CA 1
ATOM 1964 C C . LEU A 1 258 ? 17 1.574 10.141 1 72.94 258 LEU A C 1
ATOM 1966 O O . LEU A 1 258 ? 17.562 1.574 9.039 1 72.94 258 LEU A O 1
ATOM 1970 N N . TYR A 1 259 ? 16.969 2.545 10.938 1 71.69 259 TYR A N 1
ATOM 1971 C CA . TYR A 1 259 ? 17.75 3.744 10.625 1 71.69 259 TYR A CA 1
ATOM 1972 C C . TYR A 1 259 ? 19.234 3.434 10.539 1 71.69 259 TYR A C 1
ATOM 1974 O O . TYR A 1 259 ? 19.906 3.861 9.602 1 71.69 259 TYR A O 1
ATOM 1982 N N . LYS A 1 260 ? 19.719 2.76 11.531 1 68.62 260 LYS A N 1
ATOM 1983 C CA . LYS A 1 260 ? 21.141 2.422 11.586 1 68.62 260 LYS A CA 1
ATOM 1984 C C . LYS A 1 260 ? 21.547 1.581 10.383 1 68.62 260 LYS A C 1
ATOM 1986 O O . LYS A 1 260 ? 22.641 1.767 9.836 1 68.62 260 LYS A O 1
ATOM 1991 N N . LYS A 1 261 ? 20.719 0.675 10.031 1 60.47 261 LYS A N 1
ATOM 1992 C CA . LYS A 1 261 ? 21.016 -0.169 8.875 1 60.47 261 LYS A CA 1
ATOM 1993 C C . LYS A 1 261 ? 21.078 0.651 7.594 1 60.47 261 LYS A C 1
ATOM 1995 O O . LYS A 1 261 ? 21.922 0.417 6.73 1 60.47 261 LYS A O 1
ATOM 2000 N N . LEU A 1 262 ? 20.141 1.47 7.371 1 56.5 262 LEU A N 1
ATOM 2001 C CA . LEU A 1 262 ? 20.094 2.314 6.18 1 56.5 262 LEU A CA 1
ATOM 2002 C C . LEU A 1 262 ? 21.266 3.299 6.164 1 56.5 262 LEU A C 1
ATOM 2004 O O . LEU A 1 262 ? 21.797 3.615 5.098 1 56.5 262 LEU A O 1
ATOM 2008 N N . TYR A 1 263 ? 21.469 3.92 7.348 1 52.31 263 TYR A N 1
ATOM 2009 C CA . TYR A 1 263 ? 22.641 4.805 7.352 1 52.31 263 TYR A CA 1
ATOM 2010 C C . TYR A 1 263 ? 23.875 4.082 6.84 1 52.31 263 TYR A C 1
ATOM 2012 O O . TYR A 1 263 ? 24.719 4.688 6.176 1 52.31 263 TYR A O 1
ATOM 2020 N N . HIS A 1 264 ? 23.875 2.877 7.09 1 47.75 264 HIS A N 1
ATOM 2021 C CA . HIS A 1 264 ? 25.031 2.162 6.562 1 47.75 264 HIS A CA 1
ATOM 2022 C C . HIS A 1 264 ? 24.859 1.845 5.082 1 47.75 264 HIS A C 1
ATOM 2024 O O . HIS A 1 264 ? 25.828 1.859 4.32 1 47.75 264 HIS A O 1
ATOM 2030 N N . ASP A 1 265 ? 23.672 1.619 4.73 1 46.03 265 ASP A N 1
ATOM 2031 C CA . ASP A 1 265 ? 23.516 1.206 3.338 1 46.03 265 ASP A CA 1
ATOM 2032 C C . ASP A 1 265 ? 23.469 2.416 2.408 1 46.03 265 ASP A C 1
ATOM 2034 O O . ASP A 1 265 ? 23.859 2.324 1.242 1 46.03 265 ASP A O 1
ATOM 2038 N N . PHE A 1 266 ? 22.828 3.537 2.83 1 44.91 266 PHE A N 1
ATOM 2039 C CA . PHE A 1 266 ? 22.672 4.668 1.924 1 44.91 266 PHE A CA 1
ATOM 2040 C C . PHE A 1 266 ? 23.766 5.707 2.166 1 44.91 266 PHE A C 1
ATOM 2042 O O . PHE A 1 266 ? 23.875 6.691 1.435 1 44.91 266 PHE A O 1
ATOM 2049 N N . HIS A 1 267 ? 24.453 5.559 3.238 1 40.84 267 HIS A N 1
ATOM 2050 C CA . HIS A 1 267 ? 25.656 6.367 3.385 1 40.84 267 HIS A CA 1
ATOM 2051 C C . HIS A 1 267 ? 26.922 5.5 3.332 1 40.84 267 HIS A C 1
ATOM 2053 O O . HIS A 1 267 ? 26.922 4.383 3.855 1 40.84 267 HIS A O 1
ATOM 2059 N N . MET B 1 1 ? 1.967 30.844 29.312 1 52.5 1 MET B N 1
ATOM 2060 C CA . MET B 1 1 ? 2.779 30.062 28.391 1 52.5 1 MET B CA 1
ATOM 2061 C C . MET B 1 1 ? 2.113 29.984 27.016 1 52.5 1 MET B C 1
ATOM 2063 O O . MET B 1 1 ? 0.893 29.828 26.922 1 52.5 1 MET B O 1
ATOM 2067 N N . LYS B 1 2 ? 2.805 30.422 25.891 1 80 2 LYS B N 1
ATOM 2068 C CA . LYS B 1 2 ? 2.213 30.531 24.562 1 80 2 LYS B CA 1
ATOM 2069 C C . LYS B 1 2 ? 1.754 29.172 24.047 1 80 2 LYS B C 1
ATOM 2071 O O . LYS B 1 2 ? 2.414 28.156 24.281 1 80 2 LYS B O 1
ATOM 2076 N N . ASP B 1 3 ? 0.53 29.062 23.625 1 90.56 3 ASP B N 1
ATOM 2077 C CA . ASP B 1 3 ? -0.028 27.812 23.109 1 90.56 3 ASP B CA 1
ATOM 2078 C C . ASP B 1 3 ? 0.781 27.312 21.922 1 90.56 3 ASP B C 1
ATOM 2080 O O . ASP B 1 3 ? 1.384 28.094 21.188 1 90.56 3 ASP B O 1
ATOM 2084 N N . PHE B 1 4 ? 0.874 26.062 21.75 1 95.38 4 PHE B N 1
ATOM 2085 C CA . PHE B 1 4 ? 1.612 25.391 20.688 1 95.38 4 PHE B CA 1
ATOM 2086 C C . PHE B 1 4 ? 1.264 25.984 19.328 1 95.38 4 PHE B C 1
ATOM 2088 O O . PHE B 1 4 ? 2.125 26.094 18.453 1 95.38 4 PHE B O 1
ATOM 2095 N N . TRP B 1 5 ? 0.082 26.484 19.172 1 97.44 5 TRP B N 1
ATOM 2096 C CA . TRP B 1 5 ? -0.462 26.828 17.859 1 97.44 5 TRP B CA 1
ATOM 2097 C C . TRP B 1 5 ? -0.203 28.297 17.547 1 97.44 5 TRP B C 1
ATOM 2099 O O . TRP B 1 5 ? -0.399 28.734 16.406 1 97.44 5 TRP B O 1
ATOM 2109 N N . ASN B 1 6 ? 0.263 29.094 18.547 1 96.75 6 ASN B N 1
ATOM 2110 C CA . ASN B 1 6 ? 0.536 30.5 18.328 1 96.75 6 ASN B CA 1
ATOM 2111 C C . ASN B 1 6 ? 1.657 30.703 17.312 1 96.75 6 ASN B C 1
ATOM 2113 O O . ASN B 1 6 ? 2.738 30.125 17.453 1 96.75 6 ASN B O 1
ATOM 2117 N N . ASN B 1 7 ? 1.39 31.406 16.25 1 95.19 7 ASN B N 1
ATOM 2118 C CA . ASN B 1 7 ? 2.336 31.812 15.211 1 95.19 7 ASN B CA 1
ATOM 2119 C C . ASN B 1 7 ? 2.818 30.609 14.398 1 95.19 7 ASN B C 1
ATOM 2121 O O . ASN B 1 7 ? 3.947 30.609 13.906 1 95.19 7 ASN B O 1
ATOM 2125 N N . ARG B 1 8 ? 2.051 29.547 14.414 1 96.56 8 ARG B N 1
ATOM 2126 C CA . ARG B 1 8 ? 2.4 28.375 13.625 1 96.56 8 ARG B CA 1
ATOM 2127 C C . ARG B 1 8 ? 1.8 28.453 12.227 1 96.56 8 ARG B C 1
ATOM 2129 O O . ARG B 1 8 ? 0.754 29.078 12.031 1 96.56 8 ARG B O 1
ATOM 2136 N N . VAL B 1 9 ? 2.494 27.891 11.297 1 97.56 9 VAL B N 1
ATOM 2137 C CA . VAL B 1 9 ? 1.991 27.703 9.938 1 97.56 9 VAL B CA 1
ATOM 2138 C C . VAL B 1 9 ? 1.43 26.281 9.797 1 97.56 9 VAL B C 1
ATOM 2140 O O . VAL B 1 9 ? 2.166 25.297 9.914 1 97.56 9 VAL B O 1
ATOM 2143 N N . VAL B 1 10 ? 0.095 26.172 9.492 1 98.31 10 VAL B N 1
ATOM 2144 C CA . VAL B 1 10 ? -0.606 24.906 9.453 1 98.31 10 VAL B CA 1
ATOM 2145 C C . VAL B 1 10 ? -1.219 24.703 8.07 1 98.31 10 VAL B C 1
ATOM 2147 O O . VAL B 1 10 ? -1.864 25.594 7.527 1 98.31 10 VAL B O 1
ATOM 2150 N N . VAL B 1 11 ? -0.94 23.547 7.477 1 98.38 11 VAL B N 1
ATOM 2151 C CA . VAL B 1 11 ? -1.565 23.156 6.219 1 98.38 11 VAL B CA 1
ATOM 2152 C C . VAL B 1 11 ? -2.564 22.031 6.469 1 98.38 11 VAL B C 1
ATOM 2154 O O . VAL B 1 11 ? -2.252 21.062 7.164 1 98.38 11 VAL B O 1
ATOM 2157 N N . ILE B 1 12 ? -3.801 22.156 5.957 1 98.56 12 ILE B N 1
ATOM 2158 C CA . ILE B 1 12 ? -4.84 21.141 6.113 1 98.56 12 ILE B CA 1
ATOM 2159 C C . ILE B 1 12 ? -5.355 20.719 4.738 1 98.56 12 ILE B C 1
ATOM 2161 O O . ILE B 1 12 ? -5.859 21.547 3.973 1 98.56 12 ILE B O 1
ATOM 2165 N N . THR B 1 13 ? -5.211 19.469 4.387 1 98.19 13 THR B N 1
ATOM 2166 C CA . THR B 1 13 ? -5.891 18.969 3.195 1 98.19 13 THR B CA 1
ATOM 2167 C C . THR B 1 13 ? -7.281 18.453 3.545 1 98.19 13 THR B C 1
ATOM 2169 O O . THR B 1 13 ? -7.52 18.016 4.672 1 98.19 13 THR B O 1
ATOM 2172 N N . GLY B 1 14 ? -8.203 18.5 2.543 1 96.06 14 GLY B N 1
ATOM 2173 C CA . GLY B 1 14 ? -9.578 18.125 2.828 1 96.06 14 GLY B CA 1
ATOM 2174 C C . GLY B 1 14 ? -10.266 19.062 3.799 1 96.06 14 GLY B C 1
ATOM 2175 O O . GLY B 1 14 ? -11.039 18.625 4.656 1 96.06 14 GLY B O 1
ATOM 2176 N N . ALA B 1 15 ? -10.039 20.312 3.713 1 96.88 15 ALA B N 1
ATOM 2177 C CA . ALA B 1 15 ? -10.43 21.281 4.727 1 96.88 15 ALA B CA 1
ATOM 2178 C C . ALA B 1 15 ? -11.891 21.688 4.57 1 96.88 15 ALA B C 1
ATOM 2180 O O . ALA B 1 15 ? -12.445 22.375 5.426 1 96.88 15 ALA B O 1
ATOM 2181 N N . SER B 1 16 ? -12.578 21.219 3.57 1 94.19 16 SER B N 1
ATOM 2182 C CA . SER B 1 16 ? -13.914 21.719 3.273 1 94.19 16 SER B CA 1
ATOM 2183 C C . SER B 1 16 ? -14.984 20.875 3.953 1 94.19 16 SER B C 1
ATOM 2185 O O . SER B 1 16 ? -16.172 21.219 3.914 1 94.19 16 SER B O 1
ATOM 2187 N N . SER B 1 17 ? -14.617 19.734 4.547 1 89.56 17 SER B N 1
ATOM 2188 C CA . SER B 1 17 ? -15.641 18.875 5.141 1 89.56 17 SER B CA 1
ATOM 2189 C C . SER B 1 17 ? -15.047 17.969 6.215 1 89.56 17 SER B C 1
ATOM 2191 O O . SER B 1 17 ? -13.828 17.891 6.367 1 89.56 17 SER B O 1
ATOM 2193 N N . GLY B 1 18 ? -15.938 17.5 7.012 1 90.44 18 GLY B N 1
ATOM 2194 C CA . GLY B 1 18 ? -15.594 16.438 7.938 1 90.44 18 GLY B CA 1
ATOM 2195 C C . GLY B 1 18 ? -14.516 16.828 8.93 1 90.44 18 GLY B C 1
ATOM 2196 O O . GLY B 1 18 ? -14.617 17.859 9.586 1 90.44 18 GLY B O 1
ATOM 2197 N N . ILE B 1 19 ? -13.555 15.969 9.016 1 93.06 19 ILE B N 1
ATOM 2198 C CA . ILE B 1 19 ? -12.469 16.141 9.969 1 93.06 19 ILE B CA 1
ATOM 2199 C C . ILE B 1 19 ? -11.656 17.375 9.625 1 93.06 19 ILE B C 1
ATOM 2201 O O . ILE B 1 19 ? -11.273 18.141 10.508 1 93.06 19 ILE B O 1
ATOM 2205 N N . GLY B 1 20 ? -11.461 17.609 8.312 1 96.06 20 GLY B N 1
ATOM 2206 C CA . GLY B 1 20 ? -10.688 18.766 7.879 1 96.06 20 GLY B CA 1
ATOM 2207 C C . GLY B 1 20 ? -11.336 20.094 8.25 1 96.06 20 GLY B C 1
ATOM 2208 O O . GLY B 1 20 ? -10.656 21.016 8.703 1 96.06 20 GLY B O 1
ATOM 2209 N N . LEU B 1 21 ? -12.594 20.125 8.07 1 95.25 21 LEU B N 1
ATOM 2210 C CA . LEU B 1 21 ? -13.32 21.344 8.438 1 95.25 21 LEU B CA 1
ATOM 2211 C C . LEU B 1 21 ? -13.289 21.547 9.945 1 95.25 21 LEU B C 1
ATOM 2213 O O . LEU B 1 21 ? -13.133 22.688 10.414 1 95.25 21 LEU B O 1
ATOM 2217 N N . ALA B 1 22 ? -13.43 20.484 10.672 1 95.56 22 ALA B N 1
ATOM 2218 C CA . ALA B 1 22 ? -13.367 20.562 12.133 1 95.56 22 ALA B CA 1
ATOM 2219 C C . ALA B 1 22 ? -11.992 21.031 12.594 1 95.56 22 ALA B C 1
ATOM 2221 O O . ALA B 1 22 ? -11.883 21.812 13.555 1 95.56 22 ALA B O 1
ATOM 2222 N N . LEU B 1 23 ? -10.961 20.562 11.969 1 97.38 23 LEU B N 1
ATOM 2223 C CA . LEU B 1 23 ? -9.609 21.031 12.258 1 97.38 23 LEU B CA 1
ATOM 2224 C C . LEU B 1 23 ? -9.484 22.531 12.023 1 97.38 23 LEU B C 1
ATOM 2226 O O . LEU B 1 23 ? -8.961 23.25 12.875 1 97.38 23 LEU B O 1
ATOM 2230 N N . LEU B 1 24 ? -9.977 22.906 10.875 1 97.88 24 LEU B N 1
ATOM 2231 C CA . LEU B 1 24 ? -9.93 24.312 10.516 1 97.88 24 LEU B CA 1
ATOM 2232 C C . LEU B 1 24 ? -10.641 25.172 11.562 1 97.88 24 LEU B C 1
ATOM 2234 O O . LEU B 1 24 ? -10.102 26.188 12.016 1 97.88 24 LEU B O 1
ATOM 2238 N N . GLU B 1 25 ? -11.797 24.781 11.992 1 97.25 25 GLU B N 1
ATOM 2239 C CA . GLU B 1 25 ? -12.602 25.5 12.969 1 97.25 25 GLU B CA 1
ATOM 2240 C C . GLU B 1 25 ? -11.875 25.609 14.305 1 97.25 25 GLU B C 1
ATOM 2242 O O . GLU B 1 25 ? -11.852 26.672 14.922 1 97.25 25 GLU B O 1
ATOM 2247 N N . ASN B 1 26 ? -11.305 24.578 14.703 1 97.44 26 ASN B N 1
ATOM 2248 C CA . ASN B 1 26 ? -10.641 24.562 16 1 97.44 26 ASN B CA 1
ATOM 2249 C C . ASN B 1 26 ? -9.32 25.328 15.977 1 97.44 26 ASN B C 1
ATOM 2251 O O . ASN B 1 26 ? -9 26.062 16.906 1 97.44 26 ASN B O 1
ATOM 2255 N N . LEU B 1 27 ? -8.57 25.203 14.953 1 98.12 27 LEU B N 1
ATOM 2256 C CA . LEU B 1 27 ? -7.262 25.828 14.844 1 98.12 27 LEU B CA 1
ATOM 2257 C C . LEU B 1 27 ? -7.402 27.344 14.648 1 98.12 27 LEU B C 1
ATOM 2259 O O . LEU B 1 27 ? -6.543 28.109 15.086 1 98.12 27 LEU B O 1
ATOM 2263 N N . SER B 1 28 ? -8.523 27.766 14.039 1 98 28 SER B N 1
ATOM 2264 C CA . SER B 1 28 ? -8.727 29.188 13.734 1 98 28 SER B CA 1
ATOM 2265 C C . SER B 1 28 ? -8.906 30 15.016 1 98 28 SER B C 1
ATOM 2267 O O . SER B 1 28 ? -8.844 31.234 14.984 1 98 28 SER B O 1
ATOM 2269 N N . ARG B 1 29 ? -9.102 29.328 16.109 1 97.5 29 ARG B N 1
ATOM 2270 C CA . ARG B 1 29 ? -9.258 30 17.391 1 97.5 29 ARG B CA 1
ATOM 2271 C C . ARG B 1 29 ? -7.914 30.531 17.906 1 97.5 29 ARG B C 1
ATOM 2273 O O . ARG B 1 29 ? -7.867 31.297 18.875 1 97.5 29 ARG B O 1
ATOM 2280 N N . TYR B 1 30 ? -6.809 30.141 17.344 1 97.5 30 TYR B N 1
ATOM 2281 C CA .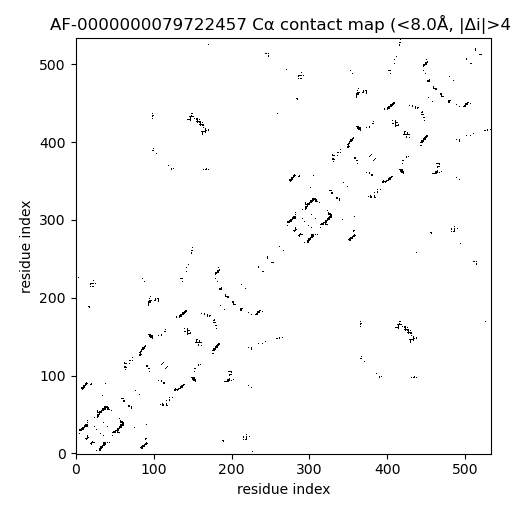 TYR B 1 30 ? -5.457 30.547 17.719 1 97.5 30 TYR B CA 1
ATOM 2282 C C . TYR B 1 30 ? -4.879 31.516 16.688 1 97.5 30 TYR B C 1
ATOM 2284 O O . TYR B 1 30 ? -5.301 31.531 15.539 1 97.5 30 TYR B O 1
ATOM 2292 N N . PRO B 1 31 ? -3.984 32.375 17.062 1 97.5 31 PRO B N 1
ATOM 2293 C CA . PRO B 1 31 ? -3.324 33.281 16.125 1 97.5 31 PRO B CA 1
ATOM 2294 C C . PRO B 1 31 ? -2.297 32.594 15.25 1 97.5 31 PRO B C 1
ATOM 2296 O O . PRO B 1 31 ? -1.101 32.875 15.328 1 97.5 31 PRO B O 1
ATOM 2299 N N . CYS B 1 32 ? -2.732 31.75 14.398 1 96.44 32 CYS B N 1
ATOM 2300 C CA . CYS B 1 32 ? -1.887 30.984 13.492 1 96.44 32 CYS B CA 1
ATOM 2301 C C . CYS B 1 32 ? -2.256 31.25 12.039 1 96.44 32 CYS B C 1
ATOM 2303 O O . CYS B 1 32 ? -3.131 32.094 11.766 1 96.44 32 CYS B O 1
ATOM 2305 N N . GLU B 1 33 ? -1.442 30.812 11.172 1 96.75 33 GLU B N 1
ATOM 2306 C CA . GLU B 1 33 ? -1.692 30.875 9.734 1 96.75 33 GLU B CA 1
ATOM 2307 C C . GLU B 1 33 ? -2.094 29.516 9.188 1 96.75 33 GLU B C 1
ATOM 2309 O O . GLU B 1 33 ? -1.341 28.547 9.297 1 96.75 33 GLU B O 1
ATOM 2314 N N . ILE B 1 34 ? -3.297 29.484 8.594 1 97.62 34 ILE B N 1
ATOM 2315 C CA . ILE B 1 34 ? -3.832 28.203 8.133 1 97.62 34 ILE B CA 1
ATOM 2316 C C . ILE B 1 34 ? -3.98 28.219 6.613 1 97.62 34 ILE B C 1
ATOM 2318 O O . ILE B 1 34 ? -4.594 29.141 6.059 1 97.62 34 ILE B O 1
ATOM 2322 N N . PHE B 1 35 ? -3.35 27.281 5.965 1 97.81 35 PHE B N 1
ATOM 2323 C CA . PHE B 1 35 ? -3.617 27 4.559 1 97.81 35 PHE B CA 1
ATOM 2324 C C . PHE B 1 35 ? -4.645 25.891 4.418 1 97.81 35 PHE B C 1
ATOM 2326 O O . PHE B 1 35 ? -4.359 24.734 4.723 1 97.81 35 PHE B O 1
ATOM 2333 N N . ALA B 1 36 ? -5.852 26.234 3.953 1 98.06 36 ALA B N 1
ATOM 2334 C CA . ALA B 1 36 ? -6.953 25.297 3.805 1 98.06 36 ALA B CA 1
ATOM 2335 C C . ALA B 1 36 ? -7.047 24.781 2.371 1 98.06 36 ALA B C 1
ATOM 2337 O O . ALA B 1 36 ? -7.535 25.484 1.482 1 98.06 36 ALA B O 1
ATOM 2338 N N . LEU B 1 37 ? -6.629 23.578 2.182 1 98.19 37 LEU B N 1
ATOM 2339 C CA . LEU B 1 37 ? -6.625 22.969 0.854 1 98.19 37 LEU B CA 1
ATOM 2340 C C . LEU B 1 37 ? -7.848 22.078 0.662 1 98.19 37 LEU B C 1
ATOM 2342 O O . LEU B 1 37 ? -8.164 21.266 1.528 1 98.19 37 LEU B O 1
ATOM 2346 N N . ALA B 1 38 ? -8.539 22.219 -0.427 1 97.25 38 ALA B N 1
ATOM 2347 C CA . ALA B 1 38 ? -9.672 21.391 -0.827 1 97.25 38 ALA B CA 1
ATOM 2348 C C . ALA B 1 38 ? -10.023 21.609 -2.297 1 97.25 38 ALA B C 1
ATOM 2350 O O . ALA B 1 38 ? -9.594 22.594 -2.902 1 97.25 38 ALA B O 1
ATOM 2351 N N . ARG B 1 39 ? -10.766 20.672 -2.832 1 92.94 39 ARG B N 1
ATOM 2352 C CA . ARG B 1 39 ? -11.227 20.859 -4.203 1 92.94 39 ARG B CA 1
ATOM 2353 C C . ARG B 1 39 ? -12.133 22.094 -4.309 1 92.94 39 ARG B C 1
ATOM 2355 O O . ARG B 1 39 ? -12.023 22.875 -5.258 1 92.94 39 ARG B O 1
ATOM 2362 N N . ARG B 1 40 ? -12.969 22.297 -3.221 1 90.5 40 ARG B N 1
ATOM 2363 C CA . ARG B 1 40 ? -13.867 23.453 -3.15 1 90.5 40 ARG B CA 1
ATOM 2364 C C . ARG B 1 40 ? -13.469 24.391 -2.014 1 90.5 40 ARG B C 1
ATOM 2366 O O . ARG B 1 40 ? -14.305 24.75 -1.187 1 90.5 40 ARG B O 1
ATOM 2373 N N . ALA B 1 41 ? -12.227 24.766 -2.139 1 94.19 41 ALA B N 1
ATOM 2374 C CA . ALA B 1 41 ? -11.688 25.562 -1.038 1 94.19 41 ALA B CA 1
ATOM 2375 C C . ALA B 1 41 ? -12.391 26.922 -0.947 1 94.19 41 ALA B C 1
ATOM 2377 O O . ALA B 1 41 ? -12.57 27.453 0.146 1 94.19 41 ALA B O 1
ATOM 2378 N N . ASN B 1 42 ? -12.828 27.453 -2.041 1 91.94 42 ASN B N 1
ATOM 2379 C CA . ASN B 1 42 ? -13.438 28.766 -2.082 1 91.94 42 ASN B CA 1
ATOM 2380 C C . ASN B 1 42 ? -14.766 28.797 -1.329 1 91.94 42 ASN B C 1
ATOM 2382 O O . ASN B 1 42 ? -15.25 29.859 -0.949 1 91.94 42 ASN B O 1
ATOM 2386 N N . ASP B 1 43 ? -15.359 27.641 -1.147 1 92.44 43 ASP B N 1
ATOM 2387 C CA . ASP B 1 43 ? -16.641 27.531 -0.462 1 92.44 43 ASP B CA 1
ATOM 2388 C C . ASP B 1 43 ? -16.453 27.562 1.054 1 92.44 43 ASP B C 1
ATOM 2390 O O . ASP B 1 43 ? -17.438 27.656 1.8 1 92.44 43 ASP B O 1
ATOM 2394 N N . ILE B 1 44 ? -15.227 27.547 1.514 1 95.88 44 ILE B N 1
ATOM 2395 C CA . ILE B 1 44 ? -14.953 27.5 2.947 1 95.88 44 ILE B CA 1
ATOM 2396 C C . ILE B 1 44 ? -15.156 28.875 3.557 1 95.88 44 ILE B C 1
ATOM 2398 O O . ILE B 1 44 ? -14.492 29.844 3.166 1 95.88 44 ILE B O 1
ATOM 2402 N N . GLU B 1 45 ? -15.977 28.984 4.527 1 95.19 45 GLU B N 1
ATOM 2403 C CA . GLU B 1 45 ? -16.234 30.234 5.234 1 95.19 45 GLU B CA 1
ATOM 2404 C C . GLU B 1 45 ? -15.344 30.359 6.473 1 95.19 45 GLU B C 1
ATOM 2406 O O . GLU B 1 45 ? -14.898 29.344 7.023 1 95.19 45 GLU B O 1
ATOM 2411 N N . ASP B 1 46 ? -15.109 31.609 6.855 1 95.88 46 ASP B N 1
ATOM 2412 C CA . ASP B 1 46 ? -14.414 31.828 8.125 1 95.88 46 ASP B CA 1
ATOM 2413 C C . ASP B 1 46 ? -15.25 31.328 9.297 1 95.88 46 ASP B C 1
ATOM 2415 O O . ASP B 1 46 ? -16.438 31.672 9.414 1 95.88 46 ASP B O 1
ATOM 2419 N N . PRO B 1 47 ? -14.641 30.516 10.078 1 95.5 47 PRO B N 1
ATOM 2420 C CA . PRO B 1 47 ? -15.383 30.109 11.273 1 95.5 47 PRO B CA 1
ATOM 2421 C C . PRO B 1 47 ? -15.742 31.281 12.172 1 95.5 47 PRO B C 1
ATOM 2423 O O . PRO B 1 47 ? -14.953 32.219 12.312 1 95.5 47 PRO B O 1
ATOM 2426 N N . PRO B 1 48 ? -16.875 31.234 12.844 1 92.75 48 PRO B N 1
ATOM 2427 C CA . PRO B 1 48 ? -17.297 32.344 13.695 1 92.75 48 PRO B CA 1
ATOM 2428 C C . PRO B 1 48 ? -16.344 32.594 14.859 1 92.75 48 PRO B C 1
ATOM 2430 O O . PRO B 1 48 ? -16.219 33.719 15.336 1 92.75 48 PRO B O 1
ATOM 2433 N N . SER B 1 49 ? -15.727 31.656 15.289 1 92.69 49 SER B N 1
ATOM 2434 C CA . SER B 1 49 ? -14.859 31.75 16.453 1 92.69 49 SER B CA 1
ATOM 2435 C C . SER B 1 49 ? -13.422 32.094 16.062 1 92.69 49 SER B C 1
ATOM 2437 O O . SER B 1 49 ? -12.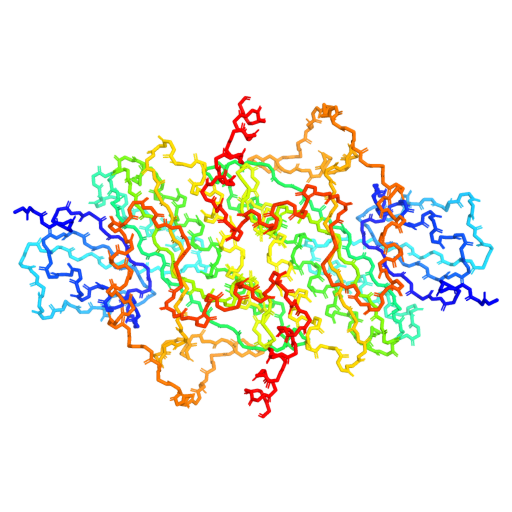516 32 16.891 1 92.69 49 SER B O 1
ATOM 2439 N N . LYS B 1 50 ? -13.219 32.469 14.859 1 97 50 LYS B N 1
ATOM 2440 C CA . LYS B 1 50 ? -11.875 32.75 14.344 1 97 50 LYS B CA 1
ATOM 2441 C C . LYS B 1 50 ? -11.203 33.875 15.125 1 97 50 LYS B C 1
ATOM 2443 O O . LYS B 1 50 ? -11.789 34.938 15.328 1 97 50 LYS B O 1
ATOM 2448 N N . HIS B 1 51 ? -9.984 33.625 15.555 1 97.38 51 HIS B N 1
ATOM 2449 C CA . HIS B 1 51 ? -9.164 34.656 16.203 1 97.38 51 HIS B CA 1
ATOM 2450 C C . HIS B 1 51 ? -8.844 35.781 15.234 1 97.38 51 HIS B C 1
ATOM 2452 O O . HIS B 1 51 ? -8.555 35.562 14.062 1 97.38 51 HIS B O 1
ATOM 2458 N N . PRO B 1 52 ? -8.828 37 15.68 1 97.25 52 PRO B N 1
ATOM 2459 C CA . PRO B 1 52 ? -8.578 38.156 14.805 1 97.25 52 PRO B CA 1
ATOM 2460 C C . PRO B 1 52 ? -7.219 38.062 14.117 1 97.25 52 PRO B C 1
ATOM 2462 O O . PRO B 1 52 ? -7.066 38.562 12.992 1 97.25 52 PRO B O 1
ATOM 2465 N N . ALA B 1 53 ? -6.281 37.438 14.766 1 97.38 53 ALA B N 1
ATOM 2466 C CA . ALA B 1 53 ? -4.926 37.375 14.219 1 97.38 53 ALA B CA 1
ATOM 2467 C C . ALA B 1 53 ? -4.719 36.094 13.398 1 97.38 53 ALA B C 1
ATOM 2469 O O . ALA B 1 53 ? -3.641 35.875 12.844 1 97.38 53 ALA B O 1
ATOM 2470 N N . CYS B 1 54 ? -5.711 35.25 13.305 1 97.38 54 CYS B N 1
ATOM 2471 C CA . CYS B 1 54 ? -5.609 34.062 12.477 1 97.38 54 CYS B CA 1
ATOM 2472 C C . CYS B 1 54 ? -5.766 34.406 11 1 97.38 54 CYS B C 1
ATOM 2474 O O . CYS B 1 54 ? -6.668 35.156 10.625 1 97.38 54 CYS B O 1
ATOM 2476 N N . LYS B 1 55 ? -4.867 33.938 10.203 1 96.12 55 LYS B N 1
ATOM 2477 C CA . LYS B 1 55 ? -4.961 34.094 8.75 1 96.12 55 LYS B CA 1
ATOM 2478 C C . LYS B 1 55 ? -5.332 32.781 8.086 1 96.12 55 LYS B C 1
ATOM 2480 O O . LYS B 1 55 ? -4.684 31.75 8.32 1 96.12 55 LYS B O 1
ATOM 2485 N N . ILE B 1 56 ? -6.383 32.812 7.309 1 97.06 56 ILE B N 1
ATOM 2486 C CA . ILE B 1 56 ? -6.812 31.625 6.574 1 97.06 56 ILE B CA 1
ATOM 2487 C C . ILE B 1 56 ? -6.652 31.859 5.074 1 97.06 56 ILE B C 1
ATOM 2489 O O . ILE B 1 56 ? -7.238 32.781 4.523 1 97.06 56 ILE B O 1
ATOM 2493 N N . ILE B 1 57 ? -5.816 31.109 4.461 1 96.5 57 ILE B N 1
ATOM 2494 C CA . ILE B 1 57 ? -5.633 31.156 3.014 1 96.5 57 ILE B CA 1
ATOM 2495 C C . ILE B 1 57 ? -6.242 29.906 2.379 1 96.5 57 ILE B C 1
ATOM 2497 O O . ILE B 1 57 ? -5.855 28.781 2.711 1 96.5 57 ILE B O 1
ATOM 2501 N N . ARG B 1 58 ? -7.199 30.109 1.502 1 97.69 58 ARG B N 1
ATOM 2502 C CA . ARG B 1 58 ? -7.906 29.016 0.835 1 97.69 58 ARG B CA 1
ATOM 2503 C C . ARG B 1 58 ? -7.254 28.688 -0.502 1 97.69 58 ARG B C 1
ATOM 2505 O O . ARG B 1 58 ? -7.062 29.562 -1.345 1 97.69 58 ARG B O 1
ATOM 2512 N N . ILE B 1 59 ? -6.906 27.422 -0.701 1 97.44 59 ILE B N 1
ATOM 2513 C CA . ILE B 1 59 ? -6.227 26.984 -1.92 1 97.44 59 ILE B CA 1
ATOM 2514 C C . ILE B 1 59 ? -6.988 25.828 -2.549 1 97.44 59 ILE B C 1
ATOM 2516 O O . ILE B 1 59 ? -7.109 24.75 -1.945 1 97.44 59 ILE B O 1
ATOM 2520 N N . GLY B 1 60 ? -7.516 26.031 -3.771 1 97.75 60 GLY B N 1
ATOM 2521 C CA . GLY B 1 60 ? -8.133 24.953 -4.523 1 97.75 60 GLY B CA 1
ATOM 2522 C C . GLY B 1 60 ? -7.129 23.922 -5.035 1 97.75 60 GLY B C 1
ATOM 2523 O O . GLY B 1 60 ? -6.16 24.281 -5.707 1 97.75 60 GLY B O 1
ATOM 2524 N N . VAL B 1 61 ? -7.375 22.625 -4.691 1 97.44 61 VAL B N 1
ATOM 2525 C CA . VAL B 1 61 ? -6.445 21.609 -5.172 1 97.44 61 VAL B CA 1
ATOM 2526 C C . VAL B 1 61 ? -7.18 20.281 -5.355 1 97.44 61 VAL B C 1
ATOM 2528 O O . VAL B 1 61 ? -7.996 19.891 -4.516 1 97.44 61 VAL B O 1
ATOM 2531 N N . ASP B 1 62 ? -7.023 19.688 -6.477 1 97 62 ASP B N 1
ATOM 2532 C CA . ASP B 1 62 ? -7.375 18.297 -6.723 1 97 62 ASP B CA 1
ATOM 2533 C C . ASP B 1 62 ? -6.148 17.391 -6.625 1 97 62 ASP B C 1
ATOM 2535 O O . ASP B 1 62 ? -5.293 17.406 -7.512 1 97 62 ASP B O 1
ATOM 2539 N N . LEU B 1 63 ? -6.141 16.562 -5.617 1 95.81 63 LEU B N 1
ATOM 2540 C CA . LEU B 1 63 ? -4.957 15.758 -5.344 1 95.81 63 LEU B CA 1
ATOM 2541 C C . LEU B 1 63 ? -4.758 14.711 -6.43 1 95.81 63 LEU B C 1
ATOM 2543 O O . LEU B 1 63 ? -3.674 14.133 -6.547 1 95.81 63 LEU B O 1
ATOM 2547 N N . GLN B 1 64 ? -5.758 14.398 -7.234 1 95.25 64 GLN B N 1
ATOM 2548 C CA . GLN B 1 64 ? -5.621 13.43 -8.32 1 95.25 64 GLN B CA 1
ATOM 2549 C C . GLN B 1 64 ? -4.867 14.031 -9.5 1 95.25 64 GLN B C 1
ATOM 2551 O O . GLN B 1 64 ? -4.438 13.305 -10.398 1 95.25 64 GLN B O 1
ATOM 2556 N N . ASP B 1 65 ? -4.816 15.305 -9.484 1 96.88 65 ASP B N 1
ATOM 2557 C CA . ASP B 1 65 ? -4.234 16.031 -10.609 1 96.88 65 ASP B CA 1
ATOM 2558 C C . ASP B 1 65 ? -2.857 16.594 -10.258 1 96.88 65 ASP B C 1
ATOM 2560 O O . ASP B 1 65 ? -2.752 17.562 -9.5 1 96.88 65 ASP B O 1
ATOM 2564 N N . THR B 1 66 ? -1.866 16.047 -10.898 1 96.62 66 THR B N 1
ATOM 2565 C CA . THR B 1 66 ? -0.483 16.422 -10.625 1 96.62 66 THR B CA 1
ATOM 2566 C C . THR B 1 66 ? -0.282 17.922 -10.805 1 96.62 66 THR B C 1
ATOM 2568 O O . THR B 1 66 ? 0.396 18.578 -10 1 96.62 66 THR B O 1
ATOM 2571 N N . SER B 1 67 ? -0.806 18.469 -11.828 1 97.81 67 SER B N 1
ATOM 2572 C CA . SER B 1 67 ? -0.652 19.906 -12.102 1 97.81 67 SER B CA 1
ATOM 2573 C C . SER B 1 67 ? -1.345 20.734 -11.031 1 97.81 67 SER B C 1
ATOM 2575 O O . SER B 1 67 ? -0.839 21.797 -10.641 1 97.81 67 SER B O 1
ATOM 2577 N N . SER B 1 68 ? -2.494 20.312 -10.586 1 98.12 68 SER B N 1
ATOM 2578 C CA . SER B 1 68 ? -3.225 21 -9.531 1 98.12 68 SER B CA 1
ATOM 2579 C C . SER B 1 68 ? -2.414 21.062 -8.242 1 98.12 68 SER B C 1
ATOM 2581 O O . SER B 1 68 ? -2.375 22.094 -7.57 1 98.12 68 SER B O 1
ATOM 2583 N N . VAL B 1 69 ? -1.722 19.984 -7.914 1 98.12 69 VAL B N 1
ATOM 2584 C CA . VAL B 1 69 ? -0.895 19.922 -6.715 1 98.12 69 VAL B CA 1
ATOM 2585 C C . VAL B 1 69 ? 0.293 20.875 -6.848 1 98.12 69 VAL B C 1
ATOM 2587 O O . VAL B 1 69 ? 0.641 21.578 -5.902 1 98.12 69 VAL B O 1
ATOM 2590 N N . LEU B 1 70 ? 0.861 20.891 -8.031 1 97.5 70 LEU B N 1
ATOM 2591 C CA . LEU B 1 70 ? 1.99 21.781 -8.266 1 97.5 70 LEU B CA 1
ATOM 2592 C C . LEU B 1 70 ? 1.569 23.25 -8.125 1 97.5 70 LEU B C 1
ATOM 2594 O O . LEU B 1 70 ? 2.305 24.047 -7.551 1 97.5 70 LEU B O 1
ATOM 2598 N N . ASP B 1 71 ? 0.429 23.578 -8.609 1 97.56 71 ASP B N 1
ATOM 2599 C CA . ASP B 1 71 ? -0.099 24.938 -8.484 1 97.56 71 ASP B CA 1
ATOM 2600 C C . ASP B 1 71 ? -0.323 25.312 -7.016 1 97.56 71 ASP B C 1
ATOM 2602 O O . ASP B 1 71 ? 0.013 26.406 -6.586 1 97.56 71 ASP B O 1
ATOM 2606 N N . ALA B 1 72 ? -0.879 24.391 -6.273 1 97.25 72 ALA B N 1
ATOM 2607 C CA . ALA B 1 72 ? -1.105 24.609 -4.852 1 97.25 72 ALA B CA 1
ATOM 2608 C C . ALA B 1 72 ? 0.213 24.828 -4.113 1 97.25 72 ALA B C 1
ATOM 2610 O O . ALA B 1 72 ? 0.312 25.719 -3.254 1 97.25 72 ALA B O 1
ATOM 2611 N N . LEU B 1 73 ? 1.229 24.047 -4.461 1 96.94 73 LEU B N 1
ATOM 2612 C CA . LEU B 1 73 ? 2.549 24.172 -3.852 1 96.94 73 LEU B CA 1
ATOM 2613 C C . LEU B 1 73 ? 3.156 25.547 -4.152 1 96.94 73 LEU B C 1
ATOM 2615 O O . LEU B 1 73 ? 3.779 26.156 -3.283 1 96.94 73 LEU B O 1
ATOM 2619 N N . ALA B 1 74 ? 2.951 25.984 -5.363 1 96.19 74 ALA B N 1
ATOM 2620 C CA . ALA B 1 74 ? 3.465 27.297 -5.734 1 96.19 74 ALA B CA 1
ATOM 2621 C C . ALA B 1 74 ? 2.842 28.391 -4.871 1 96.19 74 ALA B C 1
ATOM 2623 O O . ALA B 1 74 ? 3.543 29.281 -4.398 1 96.19 74 ALA B O 1
ATOM 2624 N N . ILE B 1 75 ? 1.583 28.312 -4.629 1 95 75 ILE B N 1
ATOM 2625 C CA . ILE B 1 75 ? 0.877 29.281 -3.801 1 95 75 ILE B CA 1
ATOM 2626 C C . ILE B 1 75 ? 1.379 29.188 -2.361 1 95 75 ILE B C 1
ATOM 2628 O O . ILE B 1 75 ? 1.677 30.219 -1.737 1 95 75 ILE B O 1
ATOM 2632 N N . LEU B 1 76 ? 1.531 27.984 -1.862 1 95.56 76 LEU B N 1
ATOM 2633 C CA . LEU B 1 76 ? 2.018 27.766 -0.503 1 95.56 76 LEU B CA 1
ATOM 2634 C C . LEU B 1 76 ? 3.41 28.359 -0.322 1 95.56 76 LEU B C 1
ATOM 2636 O O . LEU B 1 76 ? 3.668 29.047 0.662 1 95.56 76 LEU B O 1
ATOM 2640 N N . HIS B 1 77 ? 4.266 28.125 -1.285 1 94.06 77 HIS B N 1
ATOM 2641 C CA . HIS B 1 77 ? 5.641 28.594 -1.203 1 94.06 77 HIS B CA 1
ATOM 2642 C C . HIS B 1 77 ? 5.707 30.109 -1.269 1 94.06 77 HIS B C 1
ATOM 2644 O O . HIS B 1 77 ? 6.59 30.719 -0.666 1 94.06 77 HIS B O 1
ATOM 2650 N N . SER B 1 78 ? 4.773 30.656 -1.946 1 91.81 78 SER B N 1
ATOM 2651 C CA . SER B 1 78 ? 4.785 32.125 -2.111 1 91.81 78 SER B CA 1
ATOM 2652 C C . SER B 1 78 ? 4.258 32.812 -0.866 1 91.81 78 SER B C 1
ATOM 2654 O O . SER B 1 78 ? 4.582 33.969 -0.617 1 91.81 78 SER B O 1
ATOM 2656 N N . HIS B 1 79 ? 3.436 32.156 -0.104 1 87.19 79 HIS B N 1
ATOM 2657 C CA . HIS B 1 79 ? 2.793 32.781 1.044 1 87.19 79 HIS B CA 1
ATOM 2658 C C . HIS B 1 79 ? 3.549 32.469 2.332 1 87.19 79 HIS B C 1
ATOM 2660 O O . HIS B 1 79 ? 3.389 33.188 3.332 1 87.19 79 HIS B O 1
ATOM 2666 N N . THR B 1 80 ? 4.297 31.391 2.32 1 75.5 80 THR B N 1
ATOM 2667 C CA . THR B 1 80 ? 5.008 31.016 3.537 1 75.5 80 THR B CA 1
ATOM 2668 C C . THR B 1 80 ? 6.461 31.469 3.48 1 75.5 80 THR B C 1
ATOM 2670 O O . THR B 1 80 ? 7.035 31.594 2.396 1 75.5 80 THR B O 1
ATOM 2673 N N . SER B 1 81 ? 6.961 32.125 4.5 1 72.81 81 SER B N 1
ATOM 2674 C CA . SER B 1 81 ? 8.375 32.469 4.586 1 72.81 81 SER B CA 1
ATOM 2675 C C . SER B 1 81 ? 9.242 31.219 4.609 1 72.81 81 SER B C 1
ATOM 2677 O O . SER B 1 81 ? 10.383 31.25 5.086 1 72.81 81 SER B O 1
ATOM 2679 N N . GLY B 1 82 ? 8.758 30.188 4.234 1 75.44 82 GLY B N 1
ATOM 2680 C CA . GLY B 1 82 ? 9.562 29 4.012 1 75.44 82 GLY B CA 1
ATOM 2681 C C . GLY B 1 82 ? 9.391 27.953 5.094 1 75.44 82 GLY B C 1
ATOM 2682 O O . GLY B 1 82 ? 10.172 27 5.172 1 75.44 82 GLY B O 1
ATOM 2683 N N . GLY B 1 83 ? 8.438 28.172 6.062 1 93 83 GLY B N 1
ATOM 2684 C CA . GLY B 1 83 ? 8.312 27.125 7.062 1 93 83 GLY B CA 1
ATOM 2685 C C . GLY B 1 83 ? 6.906 26.547 7.152 1 93 83 GLY B C 1
ATOM 2686 O O . GLY B 1 83 ? 5.926 27.281 6.965 1 93 83 GLY B O 1
ATOM 2687 N N . VAL B 1 84 ? 6.758 25.297 7.348 1 97.12 84 VAL B N 1
ATOM 2688 C CA . VAL B 1 84 ? 5.508 24.609 7.629 1 97.12 84 VAL B CA 1
ATOM 2689 C C . VAL B 1 84 ? 5.637 23.828 8.938 1 97.12 84 VAL B C 1
ATOM 2691 O O . VAL B 1 84 ? 6.402 22.859 9.023 1 97.12 84 VAL B O 1
ATOM 2694 N N . ASP B 1 85 ? 4.898 24.266 9.938 1 97.88 85 ASP B N 1
ATOM 2695 C CA . ASP B 1 85 ? 5.031 23.656 11.258 1 97.88 85 ASP B CA 1
ATOM 2696 C C . ASP B 1 85 ? 4.234 22.359 11.336 1 97.88 85 ASP B C 1
ATOM 2698 O O . ASP B 1 85 ? 4.66 21.406 11.992 1 97.88 85 ASP B O 1
ATOM 2702 N N . VAL B 1 86 ? 3.018 22.344 10.727 1 98.62 86 VAL B N 1
ATOM 2703 C CA . VAL B 1 86 ? 2.15 21.172 10.805 1 98.62 86 VAL B CA 1
ATOM 2704 C C . VAL B 1 86 ? 1.43 20.969 9.469 1 98.62 86 VAL B C 1
ATOM 2706 O O . VAL B 1 86 ? 0.886 21.922 8.906 1 98.62 86 VAL B O 1
ATOM 2709 N N . LEU B 1 87 ? 1.502 19.844 8.945 1 98.69 87 LEU B N 1
ATOM 2710 C CA . LEU B 1 87 ? 0.651 19.391 7.848 1 98.69 87 LEU B CA 1
ATOM 2711 C C . LEU B 1 87 ? -0.327 18.328 8.312 1 98.69 87 LEU B C 1
ATOM 2713 O O . LEU B 1 87 ? 0.086 17.234 8.727 1 98.69 87 LEU B O 1
ATOM 2717 N N . PHE B 1 88 ? -1.592 18.688 8.328 1 98.69 88 PHE B N 1
ATOM 2718 C CA . PHE B 1 88 ? -2.625 17.672 8.484 1 98.69 88 PHE B CA 1
ATOM 2719 C C . PHE B 1 88 ? -2.994 17.062 7.133 1 98.69 88 PHE B C 1
ATOM 2721 O O . PHE B 1 88 ? -3.797 17.625 6.391 1 98.69 88 PHE B O 1
ATOM 2728 N N . ASN B 1 89 ? -2.402 15.945 6.812 1 97.94 89 ASN B N 1
ATOM 2729 C CA . ASN B 1 89 ? -2.74 15.172 5.625 1 97.94 89 ASN B CA 1
ATOM 2730 C C . ASN B 1 89 ? -4.008 14.344 5.836 1 97.94 89 ASN B C 1
ATOM 2732 O O . ASN B 1 89 ? -3.936 13.172 6.215 1 97.94 89 ASN B O 1
ATOM 2736 N N . ASN B 1 90 ? -5.109 14.906 5.473 1 94.88 90 ASN B N 1
ATOM 2737 C CA . ASN B 1 90 ? -6.41 14.367 5.848 1 94.88 90 ASN B CA 1
ATOM 2738 C C . ASN B 1 90 ? -7.227 13.969 4.617 1 94.88 90 ASN B C 1
ATOM 2740 O O . ASN B 1 90 ? -8.094 13.102 4.699 1 94.88 90 ASN B O 1
ATOM 2744 N N . ALA B 1 91 ? -6.965 14.625 3.52 1 89.44 91 ALA B N 1
ATOM 2745 C CA . ALA B 1 91 ? -7.742 14.359 2.309 1 89.44 91 ALA B CA 1
ATOM 2746 C C . ALA B 1 91 ? -7.637 12.898 1.899 1 89.44 91 ALA B C 1
ATOM 2748 O O . ALA B 1 91 ? -6.566 12.289 1.995 1 89.44 91 ALA B O 1
ATOM 2749 N N . GLY B 1 92 ? -8.727 12.312 1.49 1 89.88 92 GLY B N 1
ATOM 2750 C CA . GLY B 1 92 ? -8.789 10.938 1.013 1 89.88 92 GLY B CA 1
ATOM 2751 C C . GLY B 1 92 ? -10.18 10.523 0.582 1 89.88 92 GLY B C 1
ATOM 2752 O O . GLY B 1 92 ? -11.156 11.25 0.801 1 89.88 92 GLY B O 1
ATOM 2753 N N . ILE B 1 93 ? -10.242 9.43 -0.09 1 88.25 93 ILE B N 1
ATOM 2754 C CA . ILE B 1 93 ? -11.531 8.891 -0.505 1 88.25 93 ILE B CA 1
ATOM 2755 C C . ILE B 1 93 ? -11.609 7.41 -0.131 1 88.25 93 ILE B C 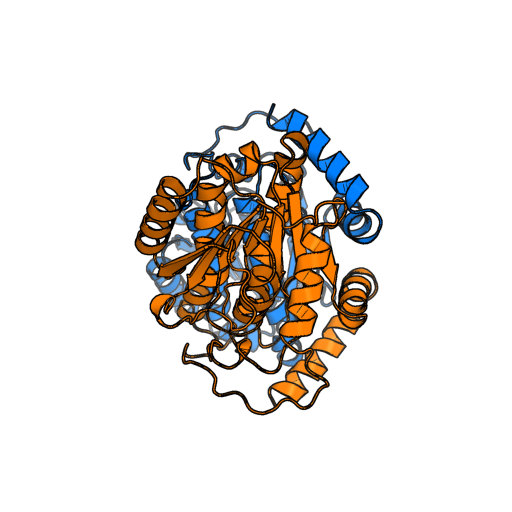1
ATOM 2757 O O . ILE B 1 93 ? -10.586 6.734 -0.03 1 88.25 93 ILE B O 1
ATOM 2761 N N . THR B 1 94 ? -12.805 6.992 0.09 1 84.88 94 THR B N 1
ATOM 2762 C CA . THR B 1 94 ? -13.055 5.574 0.333 1 84.88 94 THR B CA 1
ATOM 2763 C C . THR B 1 94 ? -13.5 4.875 -0.949 1 84.88 94 THR B C 1
ATOM 2765 O O . THR B 1 94 ? -13.922 5.527 -1.905 1 84.88 94 THR B O 1
ATOM 2768 N N . ALA B 1 95 ? -13.25 3.66 -1.023 1 83 95 ALA B N 1
ATOM 2769 C CA . ALA B 1 95 ? -13.734 2.797 -2.1 1 83 95 ALA B CA 1
ATOM 2770 C C . ALA B 1 95 ? -14.289 1.486 -1.546 1 83 95 ALA B C 1
ATOM 2772 O O . ALA B 1 95 ? -13.594 0.779 -0.806 1 83 95 ALA B O 1
ATOM 2773 N N . HIS B 1 96 ? -15.492 1.25 -1.925 1 83.44 96 HIS B N 1
ATOM 2774 C CA . HIS B 1 96 ? -16.156 0.026 -1.486 1 83.44 96 HIS B CA 1
ATOM 2775 C C . HIS B 1 96 ? -16.328 -0.95 -2.645 1 83.44 96 HIS B C 1
ATOM 2777 O O . HIS B 1 96 ? -16.719 -0.55 -3.746 1 83.44 96 HIS B O 1
ATOM 2783 N N . GLY B 1 97 ? -15.992 -2.16 -2.373 1 84.31 97 GLY B N 1
ATOM 2784 C CA . GLY B 1 97 ? -16.141 -3.23 -3.346 1 84.31 97 GLY B CA 1
ATOM 2785 C C . GLY B 1 97 ? -15.219 -4.406 -3.076 1 84.31 97 GLY B C 1
ATOM 2786 O O . GLY B 1 97 ? -14.125 -4.238 -2.539 1 84.31 97 GLY B O 1
ATOM 2787 N N . ARG B 1 98 ? -15.758 -5.559 -3.539 1 86.31 98 ARG B N 1
ATOM 2788 C CA . ARG B 1 98 ? -14.945 -6.762 -3.43 1 86.31 98 ARG B CA 1
ATOM 2789 C C . ARG B 1 98 ? -13.766 -6.719 -4.395 1 86.31 98 ARG B C 1
ATOM 2791 O O . ARG B 1 98 ? -13.82 -6.035 -5.418 1 86.31 98 ARG B O 1
ATOM 2798 N N . PHE B 1 99 ? -12.742 -7.449 -4.016 1 90.75 99 PHE B N 1
ATOM 2799 C CA . PHE B 1 99 ? -11.539 -7.547 -4.836 1 90.75 99 PHE B CA 1
ATOM 2800 C C . PHE B 1 99 ? -11.898 -7.922 -6.27 1 90.75 99 PHE B C 1
ATOM 2802 O O . PHE B 1 99 ? -11.352 -7.355 -7.219 1 90.75 99 PHE B O 1
ATOM 2809 N N . ASP B 1 100 ? -12.859 -8.836 -6.438 1 89.25 100 ASP B N 1
ATOM 2810 C CA . ASP B 1 100 ? -13.172 -9.383 -7.754 1 89.25 100 ASP B CA 1
ATOM 2811 C C . ASP B 1 100 ? -14.156 -8.484 -8.5 1 89.25 100 ASP B C 1
ATOM 2813 O O . ASP B 1 100 ? -14.43 -8.703 -9.68 1 89.25 100 ASP B O 1
ATOM 2817 N N . GLU B 1 101 ? -14.641 -7.402 -7.824 1 89.19 101 GLU B N 1
ATOM 2818 C CA . GLU B 1 101 ? -15.664 -6.559 -8.445 1 89.19 101 GLU B CA 1
ATOM 2819 C C . GLU B 1 101 ? -15.109 -5.172 -8.766 1 89.19 101 GLU B C 1
ATOM 2821 O O . GLU B 1 101 ? -15.688 -4.445 -9.57 1 89.19 101 GLU B O 1
ATOM 2826 N N . LEU B 1 102 ? -14.078 -4.824 -8.172 1 91 102 LEU B N 1
ATOM 2827 C CA . LEU B 1 102 ? -13.508 -3.494 -8.367 1 91 102 LEU B CA 1
ATOM 2828 C C . LEU B 1 102 ? -12.781 -3.406 -9.703 1 91 102 LEU B C 1
ATOM 2830 O O . LEU B 1 102 ? -11.984 -4.281 -10.039 1 91 102 LEU B O 1
ATOM 2834 N N . SER B 1 103 ? -13.125 -2.414 -10.445 1 93.69 103 SER B N 1
ATOM 2835 C CA . SER B 1 103 ? -12.367 -2.166 -11.672 1 93.69 103 SER B CA 1
ATOM 2836 C C . SER B 1 103 ? -10.992 -1.587 -11.367 1 93.69 103 SER B C 1
ATOM 2838 O O . SER B 1 103 ? -10.789 -0.988 -10.305 1 93.69 103 SER B O 1
ATOM 2840 N N . LEU B 1 104 ? -10.094 -1.748 -12.32 1 94.81 104 LEU B N 1
ATOM 2841 C CA . LEU B 1 104 ? -8.75 -1.193 -12.164 1 94.81 104 LEU B CA 1
ATOM 2842 C C . LEU B 1 104 ? -8.797 0.328 -12.07 1 94.81 104 LEU B C 1
ATOM 2844 O O . LEU B 1 104 ? -7.98 0.938 -11.375 1 94.81 104 LEU B O 1
ATOM 2848 N N . GLU B 1 105 ? -9.75 0.876 -12.703 1 95 105 GLU B N 1
ATOM 2849 C CA . GLU B 1 105 ? -9.914 2.328 -12.672 1 95 105 GLU B CA 1
ATOM 2850 C C . GLU B 1 105 ? -10.234 2.816 -11.266 1 95 105 GLU B C 1
ATOM 2852 O O . GLU B 1 105 ? -9.75 3.873 -10.844 1 95 105 GLU B O 1
ATOM 2857 N N . VAL B 1 106 ? -10.992 2.082 -10.523 1 94.31 106 VAL B N 1
ATOM 2858 C CA . VAL B 1 106 ? -11.312 2.441 -9.148 1 94.31 106 VAL B CA 1
ATOM 2859 C C . VAL B 1 106 ? -10.047 2.404 -8.297 1 94.31 106 VAL B C 1
ATOM 2861 O O . VAL B 1 106 ? -9.82 3.297 -7.477 1 94.31 106 VAL B O 1
ATOM 2864 N N . TYR B 1 107 ? -9.25 1.388 -8.531 1 96.5 107 TYR B N 1
ATOM 2865 C CA . TYR B 1 107 ? -7.973 1.333 -7.836 1 96.5 107 TYR B CA 1
ATOM 2866 C C . TYR B 1 107 ? -7.129 2.562 -8.148 1 96.5 107 TYR B C 1
ATOM 2868 O O . TYR B 1 107 ? -6.625 3.225 -7.238 1 96.5 107 TYR B O 1
ATOM 2876 N N . ARG B 1 108 ? -7.039 2.844 -9.422 1 96.44 108 ARG B N 1
ATOM 2877 C CA . ARG B 1 108 ? -6.184 3.939 -9.859 1 96.44 108 ARG B CA 1
ATOM 2878 C C . ARG B 1 108 ? -6.652 5.27 -9.273 1 96.44 108 ARG B C 1
ATOM 2880 O O . ARG B 1 108 ? -5.84 6.062 -8.797 1 96.44 108 ARG B O 1
ATOM 2887 N N . LYS B 1 109 ? -7.918 5.5 -9.305 1 94.62 109 LYS B N 1
ATOM 2888 C CA . LYS B 1 109 ? -8.477 6.734 -8.758 1 94.62 109 LYS B CA 1
ATOM 2889 C C . LYS B 1 109 ? -8.242 6.824 -7.254 1 94.62 109 LYS B C 1
ATOM 2891 O O . LYS B 1 109 ? -7.883 7.883 -6.738 1 94.62 109 LYS B O 1
ATOM 2896 N N . THR B 1 110 ? -8.477 5.746 -6.574 1 95.62 110 THR B N 1
ATOM 2897 C CA . THR B 1 110 ? -8.273 5.695 -5.129 1 95.62 110 THR B CA 1
ATOM 2898 C C . THR B 1 110 ? -6.824 5.996 -4.777 1 95.62 110 THR B C 1
ATOM 2900 O O . THR B 1 110 ? -6.547 6.797 -3.881 1 95.62 110 THR B O 1
ATOM 2903 N N . PHE B 1 111 ? -5.871 5.438 -5.531 1 97.75 111 PHE B N 1
ATOM 2904 C CA . PHE B 1 111 ? -4.453 5.633 -5.262 1 97.75 111 PHE B CA 1
ATOM 2905 C C . PHE B 1 111 ? -4.027 7.051 -5.621 1 97.75 111 PHE B C 1
ATOM 2907 O O . PHE B 1 111 ? -3.168 7.637 -4.957 1 97.75 111 PHE B O 1
ATOM 2914 N N . ALA B 1 112 ? -4.609 7.582 -6.672 1 97.12 112 ALA B N 1
ATOM 2915 C CA . ALA B 1 112 ? -4.281 8.953 -7.07 1 97.12 112 ALA B CA 1
ATOM 2916 C C . ALA B 1 112 ? -4.57 9.93 -5.938 1 97.12 112 ALA B C 1
ATOM 2918 O O . ALA B 1 112 ? -3.754 10.812 -5.645 1 97.12 112 ALA B O 1
ATOM 2919 N N . THR B 1 113 ? -5.621 9.734 -5.289 1 95.75 113 THR B N 1
ATOM 2920 C CA . THR B 1 113 ? -6.07 10.656 -4.254 1 95.75 113 THR B CA 1
ATOM 2921 C C . THR B 1 113 ? -5.43 10.32 -2.91 1 95.75 113 THR B C 1
ATOM 2923 O O . THR B 1 113 ? -4.984 11.211 -2.186 1 95.75 113 THR B O 1
ATOM 2926 N N . ASN B 1 114 ? -5.367 9.07 -2.582 1 96.75 114 ASN B N 1
ATOM 2927 C CA . ASN B 1 114 ? -4.992 8.656 -1.235 1 96.75 114 ASN B CA 1
ATOM 2928 C C . ASN B 1 114 ? -3.48 8.492 -1.099 1 96.75 114 ASN B C 1
ATOM 2930 O O . ASN B 1 114 ? -2.953 8.469 0.015 1 96.75 114 ASN B O 1
ATOM 2934 N N . PHE B 1 115 ? -2.812 8.328 -2.205 1 98.06 115 PHE B N 1
ATOM 2935 C CA . PHE B 1 115 ? -1.399 7.988 -2.082 1 98.06 115 PHE B CA 1
ATOM 2936 C C . PHE B 1 115 ? -0.538 8.961 -2.881 1 98.06 115 PHE B C 1
ATOM 2938 O O . PHE B 1 115 ? 0.21 9.75 -2.305 1 98.06 115 PHE B O 1
ATOM 2945 N N . PHE B 1 116 ? -0.713 9 -4.238 1 98.25 116 PHE B N 1
ATOM 2946 C CA . PHE B 1 116 ? 0.199 9.75 -5.09 1 98.25 116 PHE B CA 1
ATOM 2947 C C . PHE B 1 116 ? 0.076 11.25 -4.82 1 98.25 116 PHE B C 1
ATOM 2949 O O . PHE B 1 116 ? 1.082 11.953 -4.75 1 98.25 116 PHE B O 1
ATOM 2956 N N . GLY B 1 117 ? -1.116 11.742 -4.727 1 97.94 117 GLY B N 1
ATOM 2957 C CA . GLY B 1 117 ? -1.339 13.148 -4.414 1 97.94 117 GLY B CA 1
ATOM 2958 C C . GLY B 1 117 ? -0.671 13.586 -3.123 1 97.94 117 GLY B C 1
ATOM 2959 O O . GLY B 1 117 ? 0.133 14.516 -3.121 1 97.94 117 GLY B O 1
ATOM 2960 N N . PRO B 1 118 ? -0.966 12.883 -2.037 1 98 118 PRO B N 1
ATOM 2961 C CA . PRO B 1 118 ? -0.331 13.188 -0.754 1 98 118 PRO B CA 1
ATOM 2962 C C . PRO B 1 118 ? 1.193 13.117 -0.817 1 98 118 PRO B C 1
ATOM 2964 O O . PRO B 1 118 ? 1.879 13.969 -0.24 1 98 118 PRO B O 1
ATOM 2967 N N . ILE B 1 119 ? 1.753 12.086 -1.49 1 98.06 119 ILE B N 1
ATOM 2968 C CA . ILE B 1 119 ? 3.201 11.961 -1.624 1 98.06 119 ILE B CA 1
ATOM 2969 C C . ILE B 1 119 ? 3.766 13.203 -2.307 1 98.06 119 ILE B C 1
ATOM 2971 O O . ILE B 1 119 ? 4.738 13.797 -1.83 1 98.06 119 ILE B O 1
ATOM 2975 N N . GLN B 1 120 ? 3.16 13.602 -3.395 1 98 120 GLN B N 1
ATOM 2976 C CA . GLN B 1 120 ? 3.607 14.781 -4.129 1 98 120 GLN B CA 1
ATOM 2977 C C . GLN B 1 120 ? 3.545 16.031 -3.258 1 98 120 GLN B C 1
ATOM 2979 O O . GLN B 1 120 ? 4.484 16.828 -3.238 1 98 120 GLN B O 1
ATOM 2984 N N . LEU B 1 121 ? 2.471 16.188 -2.572 1 98.06 121 LEU B N 1
ATOM 2985 C CA . LEU B 1 121 ? 2.273 17.359 -1.729 1 98.06 121 LEU B CA 1
ATOM 2986 C C . LEU B 1 121 ? 3.305 17.406 -0.605 1 98.06 121 LEU B C 1
ATOM 2988 O O . LEU B 1 121 ? 3.939 18.438 -0.377 1 98.06 121 LEU B O 1
ATOM 2992 N N . ILE B 1 122 ? 3.486 16.297 0.117 1 98.06 122 ILE B N 1
ATOM 2993 C CA . ILE B 1 122 ? 4.395 16.234 1.257 1 98.06 122 ILE B CA 1
ATOM 2994 C C . ILE B 1 122 ? 5.828 16.484 0.792 1 98.06 122 ILE B C 1
ATOM 2996 O O . ILE B 1 122 ? 6.562 17.25 1.415 1 98.06 122 ILE B O 1
ATOM 3000 N N . GLN B 1 123 ? 6.188 15.836 -0.323 1 97.12 123 GLN B N 1
ATOM 3001 C CA . GLN B 1 123 ? 7.531 16.062 -0.855 1 97.12 123 GLN B CA 1
ATOM 3002 C C . GLN B 1 123 ? 7.75 17.531 -1.199 1 97.12 123 GLN B C 1
ATOM 3004 O O . GLN B 1 123 ? 8.828 18.078 -0.95 1 97.12 123 GLN B O 1
ATOM 3009 N N . GLY B 1 124 ? 6.781 18.172 -1.752 1 96.25 124 GLY B N 1
ATOM 3010 C CA . GLY B 1 124 ? 6.867 19.578 -2.102 1 96.25 124 GLY B CA 1
ATOM 3011 C C . GLY B 1 124 ? 6.973 20.5 -0.892 1 96.25 124 GLY B C 1
ATOM 3012 O O . GLY B 1 124 ? 7.477 21.609 -0.992 1 96.25 124 GLY B O 1
ATOM 3013 N N . LEU B 1 125 ? 6.496 20.016 0.245 1 97.06 125 LEU B N 1
ATOM 3014 C CA . LEU B 1 125 ? 6.473 20.828 1.457 1 97.06 125 LEU B CA 1
ATOM 3015 C C . LEU B 1 125 ? 7.668 20.5 2.35 1 97.06 125 LEU B C 1
ATOM 3017 O O . LEU B 1 125 ? 7.84 21.109 3.408 1 97.06 125 LEU B O 1
ATOM 3021 N N . LEU B 1 126 ? 8.484 19.578 1.965 1 96.06 126 LEU B N 1
ATOM 3022 C CA . LEU B 1 126 ? 9.539 19.047 2.828 1 96.06 126 LEU B CA 1
ATOM 3023 C C . LEU B 1 126 ? 10.531 20.156 3.201 1 96.06 126 LEU B C 1
ATOM 3025 O O . LEU B 1 126 ? 11.031 20.188 4.328 1 96.06 126 LEU B O 1
ATOM 3029 N N . GLY B 1 127 ? 10.875 21 2.207 1 94.5 127 GLY B N 1
ATOM 3030 C CA . GLY B 1 127 ? 11.758 22.109 2.541 1 94.5 127 GLY B CA 1
ATOM 3031 C C . GLY B 1 127 ? 11.258 22.938 3.709 1 94.5 127 GLY B C 1
ATOM 3032 O O . GLY B 1 127 ? 12.016 23.234 4.637 1 94.5 127 GLY B O 1
ATOM 3033 N N . GLY B 1 128 ? 10.023 23.312 3.662 1 95.94 128 GLY B N 1
ATOM 3034 C CA . GLY B 1 128 ? 9.414 24.062 4.75 1 95.94 128 GLY B CA 1
ATOM 3035 C C . GLY B 1 128 ? 9.312 23.281 6.039 1 95.94 128 GLY B C 1
ATOM 3036 O O . GLY B 1 128 ? 9.523 23.828 7.125 1 95.94 128 GLY B O 1
ATOM 3037 N N . LEU B 1 129 ? 8.977 22 5.941 1 97.38 129 LEU B N 1
ATOM 3038 C CA . LEU B 1 129 ? 8.867 21.141 7.109 1 97.38 129 LEU B CA 1
ATOM 3039 C C . LEU B 1 129 ? 10.219 21 7.809 1 97.38 129 LEU B C 1
ATOM 3041 O O . LEU B 1 129 ? 10.289 21.031 9.039 1 97.38 129 LEU B O 1
ATOM 3045 N N . LYS B 1 130 ? 11.242 20.812 7.012 1 95.69 130 LYS B N 1
ATOM 3046 C CA . LYS B 1 130 ? 12.586 20.719 7.574 1 95.69 130 LYS B CA 1
ATOM 3047 C C . LYS B 1 130 ? 12.984 22 8.281 1 95.69 130 LYS B C 1
ATOM 3049 O O . LYS B 1 130 ? 13.516 21.969 9.398 1 95.69 130 LYS B O 1
ATOM 3054 N N . LYS B 1 131 ? 12.75 23.078 7.648 1 95.19 131 LYS B N 1
ATOM 3055 C CA . LYS B 1 131 ? 13.102 24.391 8.211 1 95.19 131 LYS B CA 1
ATOM 3056 C C . LYS B 1 131 ? 12.422 24.609 9.555 1 95.19 131 LYS B C 1
ATOM 3058 O O . LYS B 1 131 ? 13.047 25.094 10.5 1 95.19 131 LYS B O 1
ATOM 3063 N N . ALA B 1 132 ? 11.203 24.188 9.68 1 96.31 132 ALA B N 1
ATOM 3064 C CA . ALA B 1 132 ? 10.414 24.438 10.883 1 96.31 132 ALA B CA 1
ATOM 3065 C C . ALA B 1 132 ? 10.547 23.281 11.867 1 96.31 132 ALA B C 1
ATOM 3067 O O . ALA B 1 132 ? 10.016 23.344 12.977 1 96.31 132 ALA B O 1
ATOM 3068 N N . LYS B 1 133 ? 11.25 22.219 11.414 1 96.94 133 LYS B N 1
ATOM 3069 C CA . LYS B 1 133 ? 11.219 20.984 12.188 1 96.94 133 LYS B CA 1
ATOM 3070 C C . LYS B 1 133 ? 9.789 20.562 12.5 1 96.94 133 LYS B C 1
ATOM 3072 O O . LYS B 1 133 ? 9.453 20.297 13.656 1 96.94 133 LYS B O 1
ATOM 3077 N N . GLY B 1 134 ? 9.016 20.531 11.43 1 97.88 134 GLY B N 1
ATOM 3078 C CA . GLY B 1 134 ? 7.574 20.375 11.539 1 97.88 134 GLY B CA 1
ATOM 3079 C C . GLY B 1 134 ? 7.137 18.938 11.617 1 97.88 134 GLY B C 1
ATOM 3080 O O . GLY B 1 134 ? 7.969 18.031 11.75 1 97.88 134 GLY B O 1
ATOM 3081 N N . VAL B 1 135 ? 5.73 18.734 11.641 1 98.31 135 VAL B N 1
ATOM 3082 C CA . VAL B 1 135 ? 5.145 17.406 11.781 1 98.31 135 VAL B CA 1
ATOM 3083 C C . VAL B 1 135 ? 4.062 17.203 10.727 1 98.31 135 VAL B C 1
ATOM 3085 O O . VAL B 1 135 ? 3.312 18.125 10.406 1 98.31 135 VAL B O 1
ATOM 3088 N N . VAL B 1 136 ? 4.105 16.047 10.148 1 98.5 136 VAL B N 1
ATOM 3089 C CA . VAL B 1 136 ? 3.02 15.586 9.289 1 98.5 136 VAL B CA 1
ATOM 3090 C C . VAL B 1 136 ? 2.109 14.641 10.07 1 98.5 136 VAL B C 1
ATOM 3092 O O . VAL B 1 136 ? 2.559 13.602 10.555 1 98.5 136 VAL B O 1
ATOM 3095 N N . VAL B 1 137 ? 0.884 15.008 10.281 1 98.56 137 VAL B N 1
ATOM 3096 C CA . VAL B 1 137 ? -0.132 14.148 10.883 1 98.56 137 VAL B CA 1
ATOM 3097 C C . VAL B 1 137 ? -1.062 13.609 9.805 1 98.56 137 VAL B C 1
ATOM 3099 O O . VAL B 1 137 ? -1.832 14.367 9.203 1 98.56 137 VAL B O 1
ATOM 3102 N N . THR B 1 138 ? -0.983 12.344 9.586 1 97.62 138 THR B N 1
ATOM 3103 C CA . THR B 1 138 ? -1.749 11.719 8.516 1 97.62 138 THR B CA 1
ATOM 3104 C C . THR B 1 138 ? -2.955 10.969 9.078 1 97.62 138 THR B C 1
ATOM 3106 O O . THR B 1 138 ? -2.811 10.125 9.961 1 97.62 138 THR B O 1
ATOM 3109 N N . THR B 1 139 ? -4.125 11.344 8.555 1 94.56 139 THR B N 1
ATOM 3110 C CA . THR B 1 139 ? -5.348 10.633 8.914 1 94.56 139 THR B CA 1
ATOM 3111 C C . THR B 1 139 ? -5.449 9.312 8.164 1 94.56 139 THR B C 1
ATOM 3113 O O . THR B 1 139 ? -5.43 9.289 6.93 1 94.56 139 THR B O 1
ATOM 3116 N N . SER B 1 140 ? -5.496 8.297 8.875 1 90.62 140 SER B N 1
ATOM 3117 C CA . SER B 1 140 ? -5.582 6.961 8.297 1 90.62 140 SER B CA 1
ATOM 3118 C C . SER B 1 140 ? -6.66 6.133 8.984 1 90.62 140 SER B C 1
ATOM 3120 O O . SER B 1 140 ? -7.633 6.68 9.508 1 90.62 140 SER B O 1
ATOM 3122 N N . THR B 1 141 ? -6.617 4.879 8.789 1 82.81 141 THR B N 1
ATOM 3123 C CA . THR B 1 141 ? -7.613 3.951 9.312 1 82.81 141 THR B CA 1
ATOM 3124 C C . THR B 1 141 ? -6.961 2.633 9.719 1 82.81 141 THR B C 1
ATOM 3126 O O . THR B 1 141 ? -5.836 2.34 9.32 1 82.81 141 THR B O 1
ATOM 3129 N N . VAL B 1 142 ? -7.711 1.924 10.492 1 77.19 142 VAL B N 1
ATOM 3130 C CA . VAL B 1 142 ? -7.234 0.611 10.914 1 77.19 142 VAL B CA 1
ATOM 3131 C C . VAL B 1 142 ? -7.246 -0.347 9.727 1 77.19 142 VAL B C 1
ATOM 3133 O O . VAL B 1 142 ? -6.508 -1.335 9.711 1 77.19 142 VAL B O 1
ATOM 3136 N N . SER B 1 143 ? -8.047 -0.057 8.727 1 76.19 143 SER B N 1
ATOM 3137 C CA . SER B 1 143 ? -8.109 -0.871 7.516 1 76.19 143 SER B CA 1
ATOM 3138 C C . SER B 1 143 ? -6.82 -0.756 6.711 1 76.19 143 SER B C 1
ATOM 3140 O O . SER B 1 143 ? -6.621 -1.49 5.738 1 76.19 143 SER B O 1
ATOM 3142 N N . ALA B 1 144 ? -5.918 0.086 7.105 1 81.88 144 ALA B N 1
ATOM 3143 C CA . ALA B 1 144 ? -4.617 0.209 6.449 1 81.88 144 ALA B CA 1
ATOM 3144 C C . ALA B 1 144 ? -3.641 -0.84 6.973 1 81.88 144 ALA B C 1
ATOM 3146 O O . ALA B 1 144 ? -2.596 -1.082 6.363 1 81.88 144 ALA B O 1
ATOM 3147 N N . LEU B 1 145 ? -3.977 -1.41 8.109 1 78.38 145 LEU B N 1
ATOM 3148 C CA . LEU B 1 145 ? -3.053 -2.316 8.781 1 78.38 145 LEU B CA 1
ATOM 3149 C C . LEU B 1 145 ? -3.232 -3.746 8.289 1 78.38 145 LEU B C 1
ATOM 3151 O O . LEU B 1 145 ? -2.369 -4.598 8.508 1 78.38 145 LEU B O 1
ATOM 3155 N N . TYR B 1 146 ? -4.375 -3.963 7.645 1 79.62 146 TYR B N 1
ATOM 3156 C CA . TYR B 1 146 ? -4.727 -5.277 7.113 1 79.62 146 TYR B CA 1
ATOM 3157 C C . TYR B 1 146 ? -5.688 -5.152 5.938 1 79.62 146 TYR B C 1
ATOM 3159 O O . TYR B 1 146 ? -6.484 -4.211 5.875 1 79.62 146 TYR B O 1
ATOM 3167 N N . GLY B 1 147 ? -5.566 -6.109 5.094 1 83 147 GLY B N 1
ATOM 3168 C CA . GLY B 1 147 ? -6.555 -6.145 4.027 1 83 147 GLY B CA 1
ATOM 3169 C C . GLY B 1 147 ? -7.957 -6.445 4.527 1 83 147 GLY B C 1
ATOM 3170 O O . GLY B 1 147 ? -8.211 -7.523 5.062 1 83 147 GLY B O 1
ATOM 3171 N N . VAL B 1 148 ? -8.891 -5.48 4.328 1 78.88 148 VAL B N 1
ATOM 3172 C CA . VAL B 1 148 ? -10.258 -5.645 4.797 1 78.88 148 VAL B CA 1
ATOM 3173 C C . VAL B 1 148 ? -11.164 -6.035 3.631 1 78.88 148 VAL B C 1
ATOM 3175 O O . VAL B 1 148 ? -11.141 -5.395 2.578 1 78.88 148 VAL B O 1
ATOM 3178 N N . PRO B 1 149 ? -11.898 -7.125 3.832 1 84 149 PRO B N 1
ATOM 3179 C CA . PRO B 1 149 ? -12.844 -7.504 2.779 1 84 149 PRO B CA 1
ATOM 3180 C C . PRO B 1 149 ? -13.828 -6.387 2.439 1 84 149 PRO B C 1
ATOM 3182 O O . PRO B 1 149 ? -14.289 -5.672 3.332 1 84 149 PRO B O 1
ATOM 3185 N N . GLY B 1 150 ? -14.07 -6.223 1.152 1 85.75 150 GLY B N 1
ATOM 3186 C CA . GLY B 1 150 ? -14.992 -5.199 0.685 1 85.75 150 GLY B CA 1
ATOM 3187 C C . GLY B 1 150 ? -14.359 -3.824 0.588 1 85.75 150 GLY B C 1
ATOM 3188 O O . GLY B 1 150 ? -15.031 -2.85 0.243 1 85.75 150 GLY B O 1
ATOM 3189 N N . ARG B 1 151 ? -13.078 -3.727 0.838 1 88.06 151 ARG B N 1
ATOM 3190 C CA . ARG B 1 151 ? -12.359 -2.455 0.819 1 88.06 151 ARG B CA 1
ATOM 3191 C C . ARG B 1 151 ? -10.969 -2.621 0.221 1 88.06 151 ARG B C 1
ATOM 3193 O O . ARG B 1 151 ? -10.016 -1.985 0.674 1 88.06 151 ARG B O 1
ATOM 3200 N N . ALA B 1 152 ? -10.844 -3.486 -0.682 1 91.56 152 ALA B N 1
ATOM 3201 C CA . ALA B 1 152 ? -9.523 -3.861 -1.189 1 91.56 152 ALA B CA 1
ATOM 3202 C C . ALA B 1 152 ? -8.758 -2.641 -1.695 1 91.56 152 ALA B C 1
ATOM 3204 O O . ALA B 1 152 ? -7.598 -2.436 -1.34 1 91.56 152 ALA B O 1
ATOM 3205 N N . ALA B 1 153 ? -9.445 -1.792 -2.494 1 94.31 153 ALA B N 1
ATOM 3206 C CA . ALA B 1 153 ? -8.773 -0.62 -3.049 1 94.31 153 ALA B CA 1
ATOM 3207 C C . ALA B 1 153 ? -8.438 0.388 -1.953 1 94.31 153 ALA B C 1
ATOM 3209 O O . ALA B 1 153 ? -7.34 0.956 -1.939 1 94.31 153 ALA B O 1
ATOM 3210 N N . TYR B 1 154 ? -9.312 0.582 -1.071 1 92 154 TYR B N 1
ATOM 3211 C CA . TYR B 1 154 ? -9.117 1.531 0.018 1 92 154 TYR B CA 1
ATOM 3212 C C . TYR B 1 154 ? -8.016 1.055 0.963 1 92 154 TYR B C 1
ATOM 3214 O O . TYR B 1 154 ? -7.051 1.777 1.217 1 92 154 TYR B O 1
ATOM 3222 N N . SER B 1 155 ? -8.117 -0.212 1.444 1 90.94 155 SER B N 1
ATOM 3223 C CA . SER B 1 155 ? -7.129 -0.783 2.354 1 90.94 155 SER B CA 1
ATOM 3224 C C . SER B 1 155 ? -5.734 -0.759 1.738 1 90.94 155 SER B C 1
ATOM 3226 O O . SER B 1 155 ? -4.758 -0.427 2.414 1 90.94 155 SER B O 1
ATOM 3228 N N . SER B 1 156 ? -5.664 -1.074 0.505 1 96.31 156 SER B N 1
ATOM 3229 C CA . SER B 1 156 ? -4.367 -1.108 -0.162 1 96.31 156 SER B CA 1
ATOM 3230 C C . SER B 1 156 ? -3.764 0.287 -0.269 1 96.31 156 SER B C 1
ATOM 3232 O O . SER B 1 156 ? -2.572 0.474 -0.011 1 96.31 156 SER B O 1
ATOM 3234 N N . SER B 1 157 ? -4.543 1.271 -0.646 1 96.62 157 SER B N 1
ATOM 3235 C CA . SER B 1 157 ? -4.043 2.631 -0.803 1 96.62 157 SER B CA 1
ATOM 3236 C C . SER B 1 157 ? -3.539 3.191 0.522 1 96.62 157 SER B C 1
ATOM 3238 O O . SER B 1 157 ? -2.494 3.844 0.571 1 96.62 157 SER B O 1
ATOM 3240 N N . LYS B 1 158 ? -4.27 2.918 1.535 1 94.88 158 LYS B N 1
ATOM 3241 C CA . LYS B 1 158 ? -3.895 3.451 2.842 1 94.88 158 LYS B CA 1
ATOM 3242 C C . LYS B 1 158 ? -2.729 2.67 3.438 1 94.88 158 LYS B C 1
ATOM 3244 O O . LYS B 1 158 ? -1.89 3.236 4.145 1 94.88 158 LYS B O 1
ATOM 3249 N N . SER B 1 159 ? -2.662 1.396 3.154 1 94.19 159 SER B N 1
ATOM 3250 C CA . SER B 1 159 ? -1.481 0.634 3.543 1 94.19 159 SER B CA 1
ATOM 3251 C C . SER B 1 159 ? -0.223 1.187 2.883 1 94.19 159 SER B C 1
ATOM 3253 O O . SER B 1 159 ? 0.829 1.281 3.52 1 94.19 159 SER B O 1
ATOM 3255 N N . ALA B 1 160 ? -0.344 1.465 1.636 1 97.5 160 ALA B N 1
ATOM 3256 C CA . ALA B 1 160 ? 0.769 2.082 0.92 1 97.5 160 ALA B CA 1
ATOM 3257 C C . ALA B 1 160 ? 1.186 3.395 1.58 1 97.5 160 ALA B C 1
ATOM 3259 O O . ALA B 1 160 ? 2.377 3.645 1.777 1 97.5 160 ALA B O 1
ATOM 3260 N N . LEU B 1 161 ? 0.216 4.172 1.886 1 97.19 161 LEU B N 1
ATOM 3261 C CA . LEU B 1 161 ? 0.483 5.457 2.52 1 97.19 161 LEU B CA 1
ATOM 3262 C C . LEU B 1 161 ? 1.191 5.266 3.857 1 97.19 161 LEU B C 1
ATOM 3264 O O . LEU B 1 161 ? 2.152 5.977 4.16 1 97.19 161 LEU B O 1
ATOM 3268 N N . HIS B 1 162 ? 0.75 4.34 4.656 1 93.81 162 HIS B N 1
ATOM 3269 C CA . HIS B 1 162 ? 1.394 4.02 5.926 1 93.81 162 HIS B CA 1
ATOM 3270 C C . HIS B 1 162 ? 2.883 3.748 5.738 1 93.81 162 HIS B C 1
ATOM 3272 O O . HIS B 1 162 ? 3.717 4.34 6.426 1 93.81 162 HIS B O 1
ATOM 3278 N N . ALA B 1 163 ? 3.148 2.91 4.816 1 93.38 163 ALA B N 1
ATOM 3279 C CA . ALA B 1 163 ? 4.535 2.51 4.594 1 93.38 163 ALA B CA 1
ATOM 3280 C C . ALA B 1 163 ? 5.391 3.703 4.18 1 93.38 163 ALA B C 1
ATOM 3282 O O . ALA B 1 163 ? 6.516 3.863 4.656 1 93.38 163 ALA B O 1
ATOM 3283 N N . ALA B 1 164 ? 4.879 4.508 3.332 1 95.88 164 ALA B N 1
ATOM 3284 C CA . ALA B 1 164 ? 5.617 5.684 2.881 1 95.88 164 ALA B CA 1
ATOM 3285 C C . ALA B 1 164 ? 5.887 6.637 4.039 1 95.88 164 ALA B C 1
ATOM 3287 O O . ALA B 1 164 ? 7 7.152 4.184 1 95.88 164 ALA B O 1
ATOM 3288 N N . MET B 1 165 ? 4.895 6.859 4.852 1 95.75 165 MET B N 1
ATOM 3289 C CA . MET B 1 165 ? 5.02 7.793 5.969 1 95.75 165 MET B CA 1
ATOM 3290 C C . MET B 1 165 ? 5.992 7.254 7.016 1 95.75 165 MET B C 1
ATOM 3292 O O . MET B 1 165 ? 6.719 8.023 7.648 1 95.75 165 MET B O 1
ATOM 3296 N N . GLU B 1 166 ? 5.941 5.973 7.223 1 90.56 166 GLU B N 1
ATOM 3297 C CA . GLU B 1 166 ? 6.891 5.348 8.141 1 90.56 166 GLU B CA 1
ATOM 3298 C C . GLU B 1 166 ? 8.328 5.516 7.648 1 90.56 166 GLU B C 1
ATOM 3300 O O . GLU B 1 166 ? 9.227 5.832 8.43 1 90.56 166 GLU B O 1
ATOM 3305 N N . SER B 1 167 ? 8.531 5.27 6.348 1 90.06 167 SER B N 1
ATOM 3306 C CA . SER B 1 167 ? 9.852 5.484 5.766 1 90.06 167 SER B CA 1
ATOM 3307 C C . SER B 1 167 ? 10.312 6.93 5.949 1 90.06 167 SER B C 1
ATOM 3309 O O . SER B 1 167 ? 11.453 7.176 6.348 1 90.06 167 SER B O 1
ATOM 3311 N N . MET B 1 168 ? 9.438 7.828 5.711 1 93.31 168 MET B N 1
ATOM 3312 C CA . MET B 1 168 ? 9.75 9.25 5.859 1 93.31 168 MET B CA 1
ATOM 3313 C C . MET B 1 168 ? 10.156 9.57 7.293 1 93.31 168 MET B C 1
ATOM 3315 O O . MET B 1 168 ? 11.141 10.266 7.523 1 93.31 168 MET B O 1
ATOM 3319 N N . ARG B 1 169 ? 9.344 9.109 8.234 1 93.19 169 ARG B N 1
ATOM 3320 C CA . ARG B 1 169 ? 9.578 9.383 9.648 1 93.19 169 ARG B CA 1
ATOM 3321 C C . ARG B 1 169 ? 10.992 8.961 10.062 1 93.19 169 ARG B C 1
ATOM 3323 O O . ARG B 1 169 ? 11.703 9.727 10.703 1 93.19 169 ARG B O 1
ATOM 3330 N N . ILE B 1 170 ? 11.352 7.789 9.664 1 88.12 170 ILE B N 1
ATOM 3331 C CA . ILE B 1 170 ? 12.656 7.246 10.039 1 88.12 170 ILE B CA 1
ATOM 3332 C C . ILE B 1 170 ? 13.766 8.055 9.367 1 88.12 170 ILE B C 1
ATOM 3334 O O . ILE B 1 170 ? 14.75 8.422 10.008 1 88.12 170 ILE B O 1
ATOM 3338 N N . GLU B 1 171 ? 13.609 8.391 8.133 1 88.19 171 GLU B N 1
ATOM 3339 C CA . GLU B 1 171 ? 14.641 9.039 7.332 1 88.19 171 GLU B CA 1
ATOM 3340 C C . GLU B 1 171 ? 14.867 10.477 7.789 1 88.19 171 GLU B C 1
ATOM 3342 O O . GLU B 1 171 ? 16 10.969 7.777 1 88.19 171 GLU B O 1
ATOM 3347 N N . LEU B 1 172 ? 13.812 11.102 8.203 1 91.69 172 LEU B N 1
ATOM 3348 C CA . LEU B 1 172 ? 13.922 12.539 8.438 1 91.69 172 LEU B CA 1
ATOM 3349 C C . LEU B 1 172 ? 13.961 12.844 9.93 1 91.69 172 LEU B C 1
ATOM 3351 O O . LEU B 1 172 ? 13.977 14.016 10.328 1 91.69 172 LEU B O 1
ATOM 3355 N N . LYS B 1 173 ? 13.992 11.844 10.688 1 87.44 173 LYS B N 1
ATOM 3356 C CA . LYS B 1 173 ? 13.984 12 12.141 1 87.44 173 LYS B CA 1
ATOM 3357 C C . LYS B 1 173 ? 15.109 12.922 12.602 1 87.44 173 LYS B C 1
ATOM 3359 O O . LYS B 1 173 ? 14.891 13.82 13.422 1 87.44 173 LYS B O 1
ATOM 3364 N N . GLU B 1 174 ? 16.266 12.766 12.078 1 86.62 174 GLU B N 1
ATOM 3365 C CA . GLU B 1 174 ? 17.438 13.531 12.508 1 86.62 174 GLU B CA 1
ATOM 3366 C C . GLU B 1 174 ? 17.344 14.984 12.039 1 86.62 174 GLU B C 1
ATOM 3368 O O . GLU B 1 174 ? 18 15.859 12.586 1 86.62 174 GLU B O 1
ATOM 3373 N N . GLU B 1 175 ? 16.547 15.172 11.031 1 91.38 175 GLU B N 1
ATOM 3374 C CA . GLU B 1 175 ? 16.344 16.531 10.539 1 91.38 175 GLU B CA 1
ATOM 3375 C C . GLU B 1 175 ? 15.219 17.234 11.305 1 91.38 175 GLU B C 1
ATOM 3377 O O . GLU B 1 175 ? 14.891 18.375 11.008 1 91.38 175 GLU B O 1
ATOM 3382 N N . GLY B 1 176 ? 14.609 16.484 12.219 1 93.75 176 GLY B N 1
ATOM 3383 C CA . GLY B 1 176 ? 13.633 17.078 13.117 1 93.75 176 GLY B CA 1
ATOM 3384 C C . GLY B 1 176 ? 12.211 17 12.586 1 93.75 176 GLY B C 1
ATOM 3385 O O . GLY B 1 176 ? 11.281 17.484 13.227 1 93.75 176 GLY B O 1
ATOM 3386 N N . VAL B 1 177 ? 12.047 16.453 11.414 1 96.31 177 VAL B N 1
ATOM 3387 C CA . VAL B 1 177 ? 10.711 16.312 10.844 1 96.31 177 VAL B CA 1
ATOM 3388 C C . VAL B 1 177 ? 10.047 15.055 11.398 1 96.31 177 VAL B C 1
ATOM 3390 O O . VAL B 1 177 ? 10.656 13.984 11.422 1 96.31 177 VAL B O 1
ATOM 3393 N N . ARG B 1 178 ? 8.82 15.188 11.852 1 96.56 178 ARG B N 1
ATOM 3394 C CA . ARG B 1 178 ? 8.078 14.07 12.43 1 96.56 178 ARG B CA 1
ATOM 3395 C C . ARG B 1 178 ? 6.934 13.641 11.516 1 96.56 178 ARG B C 1
ATOM 3397 O O . ARG B 1 178 ? 6.516 14.398 10.641 1 96.56 178 ARG B O 1
ATOM 3404 N N . SER B 1 179 ? 6.52 12.445 11.68 1 96.69 179 SER B N 1
ATOM 3405 C CA . SER B 1 179 ? 5.375 11.891 10.961 1 96.69 179 SER B CA 1
ATOM 3406 C C . SER B 1 179 ? 4.57 10.945 11.852 1 96.69 179 SER B C 1
ATOM 3408 O O . SER B 1 179 ? 5.121 10 12.414 1 96.69 179 SER B O 1
ATOM 3410 N N . SER B 1 180 ? 3.316 11.258 11.969 1 95.31 180 SER B N 1
ATOM 3411 C CA . SER B 1 180 ? 2.426 10.414 12.758 1 95.31 180 SER B CA 1
ATOM 3412 C C . SER B 1 180 ? 1.225 9.961 11.93 1 95.31 180 SER B C 1
ATOM 3414 O O . SER B 1 180 ? 0.718 10.711 11.102 1 95.31 180 SER B O 1
ATOM 3416 N N . LEU B 1 181 ? 0.861 8.719 12.164 1 93.75 181 LEU B N 1
ATOM 3417 C CA . LEU B 1 181 ? -0.333 8.133 11.57 1 93.75 181 LEU B CA 1
ATOM 3418 C C . LEU B 1 181 ? -1.44 7.984 12.609 1 93.75 181 LEU B C 1
ATOM 3420 O O . LEU B 1 181 ? -1.207 7.457 13.703 1 93.75 181 LEU B O 1
ATOM 3424 N N . VAL B 1 182 ? -2.641 8.453 12.273 1 93 182 VAL B N 1
ATOM 3425 C CA . VAL B 1 182 ? -3.768 8.352 13.195 1 93 182 VAL B CA 1
ATOM 3426 C C . VAL B 1 182 ? -4.891 7.543 12.555 1 93 182 VAL B C 1
ATOM 3428 O O . VAL B 1 182 ? -5.488 7.977 11.562 1 93 182 VAL B O 1
ATOM 3431 N N . CYS B 1 183 ? -5.18 6.422 13.094 1 88.06 183 CYS B N 1
ATOM 3432 C CA . CYS B 1 183 ? -6.273 5.586 12.609 1 88.06 183 CYS B CA 1
ATOM 3433 C C . CYS B 1 183 ? -7.598 6.004 13.242 1 88.06 183 CYS B C 1
ATOM 3435 O O . CYS B 1 183 ? -7.848 5.727 14.414 1 88.06 183 CYS B O 1
ATOM 3437 N N . VAL B 1 184 ? -8.414 6.605 12.422 1 84.44 184 VAL B N 1
ATOM 3438 C CA . VAL B 1 184 ? -9.688 7.121 12.914 1 84.44 184 VAL B CA 1
ATOM 3439 C C . VAL B 1 184 ? -10.82 6.168 12.523 1 84.44 184 VAL B C 1
ATOM 3441 O O . VAL B 1 184 ? -10.703 5.426 11.547 1 84.44 184 VAL B O 1
ATOM 3444 N N . PRO B 1 185 ? -11.844 6.09 13.383 1 70.44 185 PRO B N 1
ATOM 3445 C CA . PRO B 1 185 ? -13 5.266 13.008 1 70.44 185 PRO B CA 1
ATOM 3446 C C . PRO B 1 185 ? -13.812 5.867 11.867 1 70.44 185 PRO B C 1
ATOM 3448 O O . PRO B 1 185 ? -13.547 7 11.453 1 70.44 185 PRO B O 1
ATOM 3451 N N . TYR B 1 186 ? -14.703 4.98 11.305 1 55.97 186 TYR B N 1
ATOM 3452 C CA . TYR B 1 186 ? -15.617 5.52 10.305 1 55.97 186 TYR B CA 1
ATOM 3453 C C . TYR B 1 186 ? -16.5 6.602 10.906 1 55.97 186 TYR B C 1
ATOM 3455 O O . TYR B 1 186 ? -17.031 6.438 12.008 1 55.97 186 TYR B O 1
ATOM 3463 N N . THR B 1 187 ? -16.297 7.836 10.68 1 51.12 187 THR B N 1
ATOM 3464 C CA . THR B 1 187 ? -17.172 8.898 11.18 1 51.12 187 THR B CA 1
ATOM 3465 C C . THR B 1 187 ? -18.422 9.016 10.32 1 51.12 187 THR B C 1
ATOM 3467 O O . THR B 1 187 ? -18.453 8.562 9.18 1 51.12 187 THR B O 1
ATOM 3470 N N . GLU B 1 188 ? -19.594 9.344 10.875 1 42.41 188 GLU B N 1
ATOM 3471 C CA . GLU B 1 188 ? -20.859 9.578 10.172 1 42.41 188 GLU B CA 1
ATOM 3472 C C . GLU B 1 188 ? -20.625 10.32 8.859 1 42.41 188 GLU B C 1
ATOM 3474 O O . GLU B 1 188 ? -21.391 10.164 7.906 1 42.41 188 GLU B O 1
ATOM 3479 N N . THR B 1 189 ? -19.891 11.336 8.836 1 41.56 189 THR B N 1
ATOM 3480 C CA . THR B 1 189 ? -19.859 12.297 7.738 1 41.56 189 THR B CA 1
ATOM 3481 C C . THR B 1 189 ? -19.422 11.625 6.445 1 41.56 189 THR B C 1
ATOM 3483 O O . THR B 1 189 ? -20.234 11.141 5.664 1 41.56 189 THR B O 1
ATOM 3486 N N . ASN B 1 190 ? -18.125 11.984 5.879 1 41.75 190 ASN B N 1
ATOM 3487 C CA . ASN B 1 190 ? -17.625 12.133 4.52 1 41.75 190 ASN B CA 1
ATOM 3488 C C . ASN B 1 190 ? -17.219 10.789 3.918 1 41.75 190 ASN B C 1
ATOM 3490 O O . ASN B 1 190 ? -16.719 10.734 2.793 1 41.75 190 ASN B O 1
ATOM 3494 N N . LEU B 1 191 ? -16.719 9.781 4.586 1 42.03 191 LEU B N 1
ATOM 3495 C CA . LEU B 1 191 ? -16.328 8.656 3.746 1 42.03 191 LEU B CA 1
ATOM 3496 C C . LEU B 1 191 ? -17.484 8.227 2.842 1 42.03 191 LEU B C 1
ATOM 3498 O O . LEU B 1 191 ? -17.25 7.633 1.785 1 42.03 191 LEU B O 1
ATOM 3502 N N . ARG B 1 192 ? -18.641 8.625 3.236 1 42.06 192 ARG B N 1
ATOM 3503 C CA . ARG B 1 192 ? -19.906 8.297 2.58 1 42.06 192 ARG B CA 1
ATOM 3504 C C . ARG B 1 192 ? -20.047 9.062 1.268 1 42.06 192 ARG B C 1
ATOM 3506 O O . ARG B 1 192 ? -20.594 8.539 0.297 1 42.06 192 ARG B O 1
ATOM 3513 N N . LYS B 1 193 ? -19.703 10.336 1.362 1 42.47 193 LYS B N 1
ATOM 3514 C CA . LYS B 1 193 ? -19.922 11.141 0.165 1 42.47 193 LYS B CA 1
ATOM 3515 C C . LYS B 1 193 ? -18.75 11.016 -0.81 1 42.47 193 LYS B C 1
ATOM 3517 O O . LYS B 1 193 ? -18.828 11.484 -1.947 1 42.47 193 LYS B O 1
ATOM 3522 N N . SER B 1 194 ? -17.719 10.328 -0.407 1 48.59 194 SER B N 1
ATOM 3523 C CA . SER B 1 194 ? -16.578 10.266 -1.304 1 48.59 194 SER B CA 1
ATOM 3524 C C . SER B 1 194 ? -16.172 8.82 -1.58 1 48.59 194 SER B C 1
ATOM 3526 O O . SER B 1 194 ? -15.164 8.578 -2.254 1 48.59 194 SER B O 1
ATOM 3528 N N . GLY B 1 195 ? -17.062 7.98 -1.137 1 56.69 195 GLY B N 1
ATOM 3529 C CA . GLY B 1 195 ? -16.734 6.582 -1.384 1 56.69 195 GLY B CA 1
ATOM 3530 C C . GLY B 1 195 ? -17.125 6.117 -2.773 1 56.69 195 GLY B C 1
ATOM 3531 O O . GLY B 1 195 ? -18.109 6.602 -3.344 1 56.69 195 GLY B O 1
ATOM 3532 N N . LEU B 1 196 ? -16.266 5.387 -3.391 1 52.28 196 LEU B N 1
ATOM 3533 C CA . LEU B 1 196 ? -16.531 4.828 -4.711 1 52.28 196 LEU B CA 1
ATOM 3534 C C . LEU B 1 196 ? -17.125 3.432 -4.602 1 52.28 196 LEU B C 1
ATOM 3536 O O . LEU B 1 196 ? -16.766 2.668 -3.701 1 52.28 196 LEU B O 1
ATOM 3540 N N . ASP B 1 197 ? -18.156 3.258 -5.453 1 52.22 197 ASP B N 1
ATOM 3541 C CA . ASP B 1 197 ? -18.641 1.888 -5.586 1 52.22 197 ASP B CA 1
ATOM 3542 C C . ASP B 1 197 ? -17.781 1.098 -6.582 1 52.22 197 ASP B C 1
ATOM 3544 O O . ASP B 1 197 ? -16.734 1.56 -7.004 1 52.22 197 ASP B O 1
ATOM 3548 N N . VAL B 1 198 ? -18.234 -0.129 -6.875 1 51.53 198 VAL B N 1
ATOM 3549 C CA . VAL B 1 198 ? -17.484 -1.08 -7.695 1 51.53 198 VAL B CA 1
ATOM 3550 C C . VAL B 1 198 ? -17.266 -0.498 -9.086 1 51.53 198 VAL B C 1
ATOM 3552 O O . VAL B 1 198 ? -16.297 -0.854 -9.773 1 51.53 198 VAL B O 1
ATOM 3555 N N . LYS B 1 199 ? -18.172 0.352 -9.406 1 57.75 199 LYS B N 1
ATOM 3556 C CA . LYS B 1 199 ? -18.109 0.944 -10.742 1 57.75 199 LYS B CA 1
ATOM 3557 C C . LYS B 1 199 ? -17.469 2.328 -10.703 1 57.75 199 LYS B C 1
ATOM 3559 O O . LYS B 1 199 ? -17.422 3.018 -11.719 1 57.75 199 LYS B O 1
ATOM 3564 N N . GLY B 1 200 ? -17.094 2.738 -9.477 1 52.97 200 GLY B N 1
ATOM 3565 C CA . GLY B 1 200 ? -16.438 4.027 -9.336 1 52.97 200 GLY B CA 1
ATOM 3566 C C . GLY B 1 200 ? -17.391 5.16 -9.031 1 52.97 200 GLY B C 1
ATOM 3567 O O . GLY B 1 200 ? -17 6.328 -9.016 1 52.97 200 GLY B O 1
ATOM 3568 N N . ASN B 1 201 ? -18.547 4.863 -8.961 1 58.47 201 ASN B N 1
ATOM 3569 C CA . ASN B 1 201 ? -19.531 5.891 -8.641 1 58.47 201 ASN B CA 1
ATOM 3570 C C . ASN B 1 201 ? -19.531 6.223 -7.148 1 58.47 201 ASN B C 1
ATOM 3572 O O . ASN B 1 201 ? -19.109 5.41 -6.328 1 58.47 201 ASN B O 1
ATOM 3576 N N . VAL B 1 202 ? -19.922 7.477 -6.863 1 54 202 VAL B N 1
ATOM 3577 C CA . VAL B 1 202 ? -19.953 7.926 -5.477 1 54 202 VAL B CA 1
ATOM 3578 C C . VAL B 1 202 ? -21.031 7.16 -4.711 1 54 202 VAL B C 1
ATOM 3580 O O . VAL B 1 202 ? -22.156 7.031 -5.18 1 54 202 VAL B O 1
ATOM 3583 N N . LEU B 1 203 ? -20.734 6.359 -3.605 1 51.53 203 LEU B N 1
ATOM 3584 C CA . LEU B 1 203 ? -21.625 5.555 -2.779 1 51.53 203 LEU B CA 1
ATOM 3585 C C . LEU B 1 203 ? -22.531 6.445 -1.93 1 51.53 203 LEU B C 1
ATOM 3587 O O . LEU B 1 203 ? -22.078 7.461 -1.393 1 51.53 203 LEU B O 1
ATOM 3591 N N . ASP B 1 204 ? -23.859 6.387 -2.043 1 44.75 204 ASP B N 1
ATOM 3592 C CA . ASP B 1 204 ? -24.828 6.957 -1.105 1 44.75 204 ASP B CA 1
ATOM 3593 C C . ASP B 1 204 ? -24.969 6.074 0.133 1 44.75 204 ASP B C 1
ATOM 3595 O O . ASP B 1 204 ? -25.625 5.027 0.081 1 44.75 204 ASP B O 1
ATOM 3599 N N . GLU B 1 205 ? -24.031 5.773 0.822 1 41.5 205 GLU B N 1
ATOM 3600 C CA . GLU B 1 205 ? -24.25 4.699 1.79 1 41.5 205 GLU B CA 1
ATOM 3601 C C . GLU B 1 205 ? -25.109 5.168 2.957 1 41.5 205 GLU B C 1
ATOM 3603 O O . GLU B 1 205 ? -25.031 6.336 3.355 1 41.5 205 GLU B O 1
ATOM 3608 N N . GLY B 1 206 ? -26.031 4.395 3.383 1 39.72 206 GLY B N 1
ATOM 3609 C CA . GLY B 1 206 ? -26.953 4.41 4.512 1 39.72 206 GLY B CA 1
ATOM 3610 C C . GLY B 1 206 ? -26.25 4.574 5.848 1 39.72 206 GLY B C 1
ATOM 3611 O O . GLY B 1 206 ? -25.031 4.41 5.938 1 39.72 206 GLY B O 1
ATOM 3612 N N . GLN B 1 207 ? -27.016 4.996 7.07 1 36.28 207 GLN B N 1
ATOM 3613 C CA . GLN B 1 207 ? -26.797 5.312 8.477 1 36.28 207 GLN B CA 1
ATOM 3614 C C . GLN B 1 207 ? -26.062 4.176 9.188 1 36.28 207 GLN B C 1
ATOM 3616 O O . GLN B 1 207 ? -26.656 3.133 9.469 1 36.28 207 GLN B O 1
ATOM 3621 N N . ALA B 1 208 ? -24.984 3.797 8.906 1 38.28 208 ALA B N 1
ATOM 3622 C CA . ALA B 1 208 ? -24.516 2.852 9.914 1 38.28 208 ALA B CA 1
ATOM 3623 C C . ALA B 1 208 ? -24.594 3.463 11.312 1 38.28 208 ALA B C 1
ATOM 3625 O O . ALA B 1 208 ? -24.125 4.582 11.531 1 38.28 208 ALA B O 1
ATOM 3626 N N . LYS B 1 209 ? -25.391 2.971 12.289 1 38.78 209 LYS B N 1
ATOM 3627 C CA . LYS B 1 209 ? -25.766 3.262 13.664 1 38.78 209 LYS B CA 1
ATOM 3628 C C . LYS B 1 209 ? -24.547 3.393 14.562 1 38.78 209 LYS B C 1
ATOM 3630 O O . LYS B 1 209 ? -24.672 3.582 15.773 1 38.78 209 LYS B O 1
ATOM 3635 N N . ALA B 1 210 ? -23.531 2.666 14.328 1 42.91 210 ALA B N 1
ATOM 3636 C CA . ALA B 1 210 ? -22.625 2.574 15.469 1 42.91 210 ALA B CA 1
ATOM 3637 C C . ALA B 1 210 ? -22.094 3.951 15.859 1 42.91 210 ALA B C 1
ATOM 3639 O O . ALA B 1 210 ? -22.016 4.855 15.023 1 42.91 210 ALA B O 1
ATOM 3640 N N . LYS B 1 211 ? -22 4.184 17.125 1 45.5 211 LYS B N 1
ATOM 3641 C CA . LYS B 1 211 ? -21.547 5.363 17.859 1 45.5 211 LYS B CA 1
ATOM 3642 C C . LYS B 1 211 ? -20.359 6.02 17.156 1 45.5 211 LYS B C 1
ATOM 3644 O O . LYS B 1 211 ? -19.219 5.582 17.328 1 45.5 211 LYS B O 1
ATOM 3649 N N . LEU B 1 212 ? -20.438 6.547 15.844 1 57.22 212 LEU B N 1
ATOM 3650 C CA . LEU B 1 212 ? -19.562 7.289 14.953 1 57.22 212 LEU B CA 1
ATOM 3651 C C . LEU B 1 212 ? -18.984 8.516 15.656 1 57.22 212 LEU B C 1
ATOM 3653 O O . LEU B 1 212 ? -19.703 9.219 16.375 1 57.22 212 LEU B O 1
ATOM 3657 N N . LYS B 1 213 ? -17.641 8.43 16.062 1 71.12 213 LYS B N 1
ATOM 3658 C CA . LYS B 1 213 ? -16.984 9.641 16.547 1 71.12 213 LYS B CA 1
ATOM 3659 C C . LYS B 1 213 ? -17.25 10.82 15.609 1 71.12 213 LYS B C 1
ATOM 3661 O O . LYS B 1 213 ? -17.375 10.641 14.398 1 71.12 213 LYS B O 1
ATOM 3666 N N . THR B 1 214 ? -17.484 12.023 16.344 1 83.75 214 THR B N 1
ATOM 3667 C CA . THR B 1 214 ? -17.75 13.234 15.57 1 83.75 214 THR B CA 1
ATOM 3668 C C . THR B 1 214 ? -16.453 13.758 14.945 1 83.75 214 THR B C 1
ATOM 3670 O O . THR B 1 214 ? -15.367 13.539 15.477 1 83.75 214 THR B O 1
ATOM 3673 N N . PRO B 1 215 ? -16.531 14.43 13.867 1 90 215 PRO B N 1
ATOM 3674 C CA . PRO B 1 215 ? -15.359 15.078 13.273 1 90 215 PRO B CA 1
ATOM 3675 C C . PRO B 1 215 ? -14.602 15.953 14.273 1 90 215 PRO B C 1
ATOM 3677 O O . PRO B 1 215 ? -13.367 16 14.25 1 90 215 PRO B O 1
ATOM 3680 N N . LYS B 1 216 ? -15.344 16.562 15.188 1 91.81 216 LYS B N 1
ATOM 3681 C CA . LYS B 1 216 ? -14.734 17.438 16.188 1 91.81 216 LYS B CA 1
ATOM 3682 C C . LYS B 1 216 ? -13.844 16.656 17.141 1 91.81 216 LYS B C 1
ATOM 3684 O O . LYS B 1 216 ? -12.742 17.094 17.484 1 91.81 216 LYS B O 1
ATOM 3689 N N . GLU B 1 217 ? -14.289 15.516 17.547 1 90.25 217 GLU B N 1
ATOM 3690 C CA . GLU B 1 217 ? -13.5 14.672 18.438 1 90.25 217 GLU B CA 1
ATOM 3691 C C . GLU B 1 217 ? -12.219 14.188 17.766 1 90.25 217 GLU B C 1
ATOM 3693 O O . GLU B 1 217 ? -11.156 14.148 18.375 1 90.25 217 GLU B O 1
ATOM 3698 N N . VAL B 1 218 ? -12.359 13.859 16.531 1 92.31 218 VAL B N 1
ATOM 3699 C CA . VAL B 1 218 ? -11.203 13.391 15.773 1 92.31 218 VAL B CA 1
A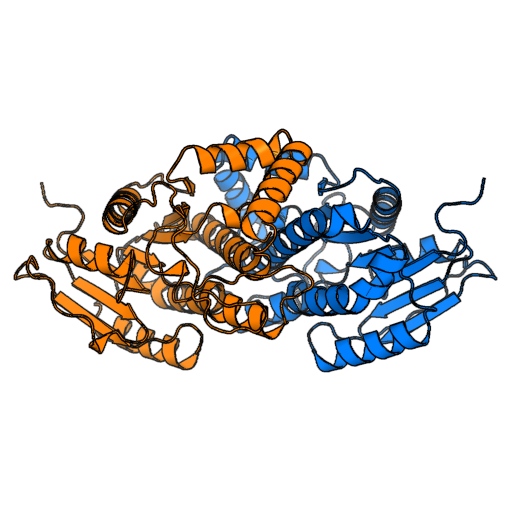TOM 3700 C C . VAL B 1 218 ? -10.219 14.539 15.57 1 92.31 218 VAL B C 1
ATOM 3702 O O . VAL B 1 218 ? -9.008 14.359 15.711 1 92.31 218 VAL B O 1
ATOM 3705 N N . ALA B 1 219 ? -10.734 15.68 15.289 1 95.19 219 ALA B N 1
ATOM 3706 C CA . ALA B 1 219 ? -9.883 16.859 15.109 1 95.19 219 ALA B CA 1
ATOM 3707 C C . ALA B 1 219 ? -9.062 17.141 16.359 1 95.19 219 ALA B C 1
ATOM 3709 O O . ALA B 1 219 ? -7.863 17.422 16.266 1 95.19 219 ALA B O 1
ATOM 3710 N N . PHE B 1 220 ? -9.68 17 17.5 1 94.75 220 PHE B N 1
ATOM 3711 C CA . PHE B 1 220 ? -8.984 17.234 18.75 1 94.75 220 PHE B CA 1
ATOM 3712 C C . PHE B 1 220 ? -7.852 16.234 18.938 1 94.75 220 PHE B C 1
ATOM 3714 O O . PHE B 1 220 ? -6.77 16.594 19.406 1 94.75 220 PHE B O 1
ATOM 3721 N N . LEU B 1 221 ? -8.141 15.031 18.578 1 93.44 221 LEU B N 1
ATOM 3722 C CA . LEU B 1 221 ? -7.105 14 18.672 1 93.44 221 LEU B CA 1
ATOM 3723 C C . LEU B 1 221 ? -5.938 14.328 17.734 1 93.44 221 LEU B C 1
ATOM 3725 O O . LEU B 1 221 ? -4.777 14.211 18.141 1 93.44 221 LEU B O 1
ATOM 3729 N N . LEU B 1 222 ? -6.242 14.703 16.531 1 97.06 222 LEU B N 1
ATOM 3730 C CA . LEU B 1 222 ? -5.191 15.039 15.57 1 97.06 222 LEU B CA 1
ATOM 3731 C C . LEU B 1 222 ? -4.348 16.203 16.062 1 97.06 222 LEU B C 1
ATOM 3733 O O . LEU B 1 222 ? -3.123 16.188 15.938 1 97.06 222 LEU B O 1
ATOM 3737 N N . MET B 1 223 ? -4.977 17.219 16.656 1 97.94 223 MET B N 1
ATOM 3738 C CA . MET B 1 223 ? -4.27 18.375 17.203 1 97.94 223 MET B CA 1
ATOM 3739 C C . MET B 1 223 ? -3.371 17.953 18.375 1 97.94 223 MET B C 1
ATOM 3741 O O . MET B 1 223 ? -2.256 18.469 18.5 1 97.94 223 MET B O 1
ATOM 3745 N N . LYS B 1 224 ? -3.871 17.062 19.188 1 96.94 224 LYS B N 1
ATOM 3746 C CA . LYS B 1 224 ? -3.066 16.531 20.297 1 96.94 224 LYS B CA 1
ATOM 3747 C C . LYS B 1 224 ? -1.852 15.773 19.781 1 96.94 224 LYS B C 1
ATOM 3749 O O . LYS B 1 224 ? -0.749 15.914 20.297 1 96.94 224 LYS B O 1
ATOM 3754 N N . VAL B 1 225 ? -2.043 14.992 18.75 1 96.56 225 VAL B N 1
ATOM 3755 C CA . VAL B 1 225 ? -0.981 14.18 18.172 1 96.56 225 VAL B CA 1
ATOM 3756 C C . VAL B 1 225 ? 0.095 15.086 17.562 1 96.56 225 VAL B C 1
ATOM 3758 O O . VAL B 1 225 ? 1.288 14.789 17.672 1 96.56 225 VAL B O 1
ATOM 3761 N N . ALA B 1 226 ? -0.303 16.156 17 1 97.94 226 ALA B N 1
ATOM 3762 C CA . ALA B 1 226 ? 0.642 17.109 16.406 1 97.94 226 ALA B CA 1
ATOM 3763 C C . ALA B 1 226 ? 1.619 17.625 17.469 1 97.94 226 ALA B C 1
ATOM 3765 O O . ALA B 1 226 ? 2.77 17.938 17.141 1 97.94 226 ALA B O 1
ATOM 3766 N N . LYS B 1 227 ? 1.218 17.688 18.719 1 96.81 227 LYS B N 1
ATOM 3767 C CA . LYS B 1 227 ? 2.027 18.234 19.812 1 96.81 227 LYS B CA 1
ATOM 3768 C C . LYS B 1 227 ? 2.875 17.141 20.469 1 96.81 227 LYS B C 1
ATOM 3770 O O . LYS B 1 227 ? 3.811 17.438 21.203 1 96.81 227 LYS B O 1
ATOM 3775 N N . ASP B 1 228 ? 2.5 15.898 20.188 1 94.44 228 ASP B N 1
ATOM 3776 C CA . ASP B 1 228 ? 3.166 14.766 20.828 1 94.44 228 ASP B CA 1
ATOM 3777 C C . ASP B 1 228 ? 4.395 14.336 20.031 1 94.44 228 ASP B C 1
ATOM 3779 O O . ASP B 1 228 ? 4.27 13.648 19 1 94.44 228 ASP B O 1
ATOM 3783 N N . LYS B 1 229 ? 5.523 14.602 20.547 1 91.69 229 LYS B N 1
ATOM 3784 C CA . LYS B 1 229 ? 6.773 14.352 19.844 1 91.69 229 LYS B CA 1
ATOM 3785 C C . LYS B 1 229 ? 7.047 12.852 19.719 1 91.69 229 LYS B C 1
ATOM 3787 O O . LYS B 1 229 ? 7.883 12.43 18.906 1 91.69 229 LYS B O 1
ATOM 3792 N N . GLU B 1 230 ? 6.312 12.031 20.422 1 88.56 230 GLU B N 1
ATOM 3793 C CA . GLU B 1 230 ? 6.574 10.594 20.438 1 88.56 230 GLU B CA 1
ATOM 3794 C C . GLU B 1 230 ? 5.543 9.836 19.609 1 88.56 230 GLU B C 1
ATOM 3796 O O . GLU B 1 230 ? 5.652 8.625 19.422 1 88.56 230 GLU B O 1
ATOM 3801 N N . ALA B 1 231 ? 4.625 10.562 19.125 1 90.06 231 ALA B N 1
ATOM 3802 C CA . ALA B 1 231 ? 3.541 9.898 18.406 1 90.06 231 ALA B CA 1
ATOM 3803 C C . ALA B 1 231 ? 4.043 9.281 17.109 1 90.06 231 ALA B C 1
ATOM 3805 O O . ALA B 1 231 ? 4.809 9.906 16.375 1 90.06 231 ALA B O 1
ATOM 3806 N N . ARG B 1 232 ? 3.676 8.07 16.875 1 90.31 232 ARG B N 1
ATOM 3807 C CA . ARG B 1 232 ? 3.99 7.344 15.656 1 90.31 232 ARG B CA 1
ATOM 3808 C C . ARG B 1 232 ? 2.723 6.809 14.992 1 90.31 232 ARG B C 1
ATOM 3810 O O . ARG B 1 232 ? 2.158 7.453 14.109 1 90.31 232 ARG B O 1
ATOM 3817 N N . LEU B 1 233 ? 2.195 5.773 15.469 1 86.5 233 LEU B N 1
ATOM 3818 C CA . LEU B 1 233 ? 0.904 5.207 15.086 1 86.5 233 LEU B CA 1
ATOM 3819 C C . LEU B 1 233 ? -0.082 5.277 16.25 1 86.5 233 LEU B C 1
ATOM 3821 O O . LEU B 1 233 ? 0.145 4.676 17.297 1 86.5 233 LEU B O 1
ATOM 3825 N N . VAL B 1 234 ? -1.169 6 16.031 1 85.88 234 VAL B N 1
ATOM 3826 C CA . VAL B 1 234 ? -2.172 6.215 17.062 1 85.88 234 VAL B CA 1
ATOM 3827 C C . VAL B 1 234 ? -3.518 5.66 16.609 1 85.88 234 VAL B C 1
ATOM 3829 O O . VAL B 1 234 ? -3.951 5.914 15.477 1 85.88 234 VAL B O 1
ATOM 3832 N N . THR B 1 235 ? -4.078 4.852 17.391 1 82.44 235 THR B N 1
ATOM 3833 C CA . THR B 1 235 ? -5.422 4.355 17.109 1 82.44 235 THR B CA 1
ATOM 3834 C C . THR B 1 235 ? -6.449 5.062 17.984 1 82.44 235 THR B C 1
ATOM 3836 O O . THR B 1 235 ? -6.18 5.367 19.156 1 82.44 235 THR B O 1
ATOM 3839 N N . PHE B 1 236 ? -7.543 5.371 17.422 1 74.38 236 PHE B N 1
ATOM 3840 C CA . PHE B 1 236 ? -8.555 6.133 18.141 1 74.38 236 PHE B CA 1
ATOM 3841 C C . PHE B 1 236 ? -9.148 5.297 19.281 1 74.38 236 PHE B C 1
ATOM 3843 O O . PHE B 1 236 ? -9.398 5.812 20.359 1 74.38 236 PHE B O 1
ATOM 3850 N N . ASP B 1 237 ? -9.492 4.066 18.906 1 66.81 237 ASP B N 1
ATOM 3851 C CA . ASP B 1 237 ? -10.172 3.273 19.922 1 66.81 237 ASP B CA 1
ATOM 3852 C C . ASP B 1 237 ? -9.508 1.907 20.094 1 66.81 237 ASP B C 1
ATOM 3854 O O . ASP B 1 237 ? -8.516 1.607 19.406 1 66.81 237 ASP B O 1
ATOM 3858 N N . PHE B 1 238 ? -10.016 1.219 21 1 63.47 238 PHE B N 1
ATOM 3859 C CA . PHE B 1 238 ? -9.508 -0.095 21.391 1 63.47 238 PHE B CA 1
ATOM 3860 C C . PHE B 1 238 ? -9.617 -1.074 20.219 1 63.47 238 PHE B C 1
ATOM 3862 O O . PHE B 1 238 ? -8.805 -1.995 20.109 1 63.47 238 PHE B O 1
ATOM 3869 N N . SER B 1 239 ? -10.602 -0.811 19.453 1 61.53 239 SER B N 1
ATOM 3870 C CA . SER B 1 239 ? -10.797 -1.729 18.328 1 61.53 239 SER B CA 1
ATOM 3871 C C . SER B 1 239 ? -9.586 -1.736 17.406 1 61.53 239 SER B C 1
ATOM 3873 O O . SER B 1 239 ? -9.195 -2.791 16.906 1 61.53 239 SER B O 1
ATOM 3875 N N . GLY B 1 240 ? -9.008 -0.596 17.219 1 60.53 240 GLY B N 1
ATOM 3876 C CA . GLY B 1 240 ? -7.809 -0.524 16.406 1 60.53 240 GLY B CA 1
ATOM 3877 C C . GLY B 1 240 ? -6.633 -1.272 17 1 60.53 240 GLY B C 1
ATOM 3878 O O . GLY B 1 240 ? -5.93 -2 16.297 1 60.53 240 GLY B O 1
ATOM 3879 N N . SER B 1 241 ? -6.555 -1.117 18.281 1 63.75 241 SER B N 1
ATOM 3880 C CA . SER B 1 241 ? -5.484 -1.827 18.969 1 63.75 241 SER B CA 1
ATOM 3881 C C . SER B 1 241 ? -5.703 -3.336 18.922 1 63.75 241 SER B C 1
ATOM 3883 O O . SER B 1 241 ? -4.746 -4.102 18.781 1 63.75 241 SER B O 1
ATOM 3885 N N . PHE B 1 242 ? -6.938 -3.654 18.953 1 65.56 242 PHE B N 1
ATOM 3886 C CA . PHE B 1 242 ? -7.293 -5.066 18.906 1 65.56 242 PHE B CA 1
ATOM 3887 C C . PHE B 1 242 ? -6.918 -5.68 17.562 1 65.56 242 PHE B C 1
ATOM 3889 O O . PHE B 1 242 ? -6.324 -6.758 17.516 1 65.56 242 PHE B O 1
ATOM 3896 N N . MET B 1 243 ? -7.199 -4.992 16.484 1 65.44 243 MET B N 1
ATOM 3897 C CA . MET B 1 243 ? -6.887 -5.496 15.156 1 65.44 243 MET B CA 1
ATOM 3898 C C . MET B 1 243 ? -5.383 -5.664 14.977 1 65.44 243 MET B C 1
ATOM 3900 O O . MET B 1 243 ? -4.926 -6.668 14.43 1 65.44 243 MET B O 1
ATOM 3904 N N . LYS B 1 244 ? -4.715 -4.723 15.477 1 68 244 LYS B N 1
ATOM 3905 C CA . LYS B 1 244 ? -3.258 -4.777 15.398 1 68 244 LYS B CA 1
ATOM 3906 C C . LYS B 1 244 ? -2.711 -5.988 16.141 1 68 244 LYS B C 1
ATOM 3908 O O . LYS B 1 244 ? -1.841 -6.699 15.641 1 68 244 LYS B O 1
ATOM 3913 N N . TRP B 1 245 ? -3.314 -6.215 17.266 1 67.38 245 TRP B N 1
ATOM 3914 C CA . TRP B 1 245 ? -2.871 -7.328 18.109 1 67.38 245 TRP B CA 1
ATOM 3915 C C . TRP B 1 245 ? -3.244 -8.664 17.469 1 67.38 245 TRP B C 1
ATOM 3917 O O . TRP B 1 245 ? -2.408 -9.562 17.359 1 67.38 245 TRP B O 1
ATOM 3927 N N . MET B 1 246 ? -4.434 -8.719 16.969 1 68.31 246 MET B N 1
ATOM 3928 C CA . MET B 1 246 ? -4.941 -9.984 16.438 1 68.31 246 MET B CA 1
ATOM 3929 C C . MET B 1 246 ? -4.207 -10.375 15.164 1 68.31 246 MET B C 1
ATOM 3931 O O . MET B 1 246 ? -3.99 -11.555 14.906 1 68.31 246 MET B O 1
ATOM 3935 N N . ARG B 1 247 ? -3.865 -9.398 14.383 1 66.62 247 ARG B N 1
ATOM 3936 C CA . ARG B 1 247 ? -3.123 -9.664 13.148 1 66.62 247 ARG B CA 1
ATOM 3937 C C . ARG B 1 247 ? -1.848 -10.445 13.438 1 66.62 247 ARG B C 1
ATOM 3939 O O . ARG B 1 247 ? -1.441 -11.297 12.641 1 66.62 247 ARG B O 1
ATOM 3946 N N . ASN B 1 248 ? -1.299 -10.172 14.578 1 66.69 248 ASN B N 1
ATOM 3947 C CA . ASN B 1 248 ? -0.021 -10.789 14.922 1 66.69 248 ASN B CA 1
ATOM 3948 C C . ASN B 1 248 ? -0.216 -12.102 15.664 1 66.69 248 ASN B C 1
ATOM 3950 O O . ASN B 1 248 ? 0.543 -13.055 15.469 1 66.69 248 ASN B O 1
ATOM 3954 N N . LEU B 1 249 ? -1.292 -12.156 16.469 1 67.12 249 LEU B N 1
ATOM 3955 C CA . LEU B 1 249 ? -1.431 -13.297 17.375 1 67.12 249 LEU B CA 1
ATOM 3956 C C . LEU B 1 249 ? -2.275 -14.391 16.734 1 67.12 249 LEU B C 1
ATOM 3958 O O . LEU B 1 249 ? -1.97 -15.578 16.875 1 67.12 249 LEU B O 1
ATOM 3962 N N . ALA B 1 250 ? -3.359 -14.023 16.078 1 70.62 250 ALA B N 1
ATOM 3963 C CA . ALA B 1 250 ? -4.301 -15.008 15.547 1 70.62 250 ALA B CA 1
ATOM 3964 C C . ALA B 1 250 ? -4.895 -14.531 14.227 1 70.62 250 ALA B C 1
ATOM 3966 O O . ALA B 1 250 ? -6.098 -14.289 14.125 1 70.62 250 ALA B O 1
ATOM 3967 N N . PRO B 1 251 ? -4.016 -14.547 13.227 1 69.62 251 PRO B N 1
ATOM 3968 C CA . PRO B 1 251 ? -4.488 -14.016 11.945 1 69.62 251 PRO B CA 1
ATOM 3969 C C . PRO B 1 251 ? -5.664 -14.812 11.375 1 69.62 251 PRO B C 1
ATOM 3971 O O . PRO B 1 251 ? -6.555 -14.234 10.75 1 69.62 251 PRO B O 1
ATOM 3974 N N . GLY B 1 252 ? -5.711 -16.047 11.602 1 71.38 252 GLY B N 1
ATOM 3975 C CA . GLY B 1 252 ? -6.832 -16.844 11.125 1 71.38 252 GLY B CA 1
ATOM 3976 C C . GLY B 1 252 ? -8.156 -16.438 11.742 1 71.38 252 GLY B C 1
ATOM 3977 O O . GLY B 1 252 ? -9.164 -16.328 11.047 1 71.38 252 GLY B O 1
ATOM 3978 N N . ILE B 1 253 ? -8.133 -16.234 13.086 1 70.25 253 ILE B N 1
ATOM 3979 C CA . ILE B 1 253 ? -9.336 -15.812 13.789 1 70.25 253 ILE B CA 1
ATOM 3980 C C . ILE B 1 253 ? -9.742 -14.414 13.328 1 70.25 253 ILE B C 1
ATOM 3982 O O . ILE B 1 253 ? -10.93 -14.141 13.109 1 70.25 253 ILE B O 1
ATOM 3986 N N . LEU B 1 254 ? -8.758 -13.594 13.156 1 70.19 254 LEU B N 1
ATOM 3987 C CA . LEU B 1 254 ? -9.031 -12.25 12.664 1 70.19 254 LEU B CA 1
ATOM 3988 C C . LEU B 1 254 ? -9.734 -12.297 11.312 1 70.19 254 LEU B C 1
ATOM 3990 O O . LEU B 1 254 ? -10.727 -11.594 11.094 1 70.19 254 LEU B O 1
ATOM 3994 N N . GLU B 1 255 ? -9.25 -13.125 10.484 1 73.88 255 GLU B N 1
ATOM 3995 C CA . GLU B 1 255 ? -9.82 -13.211 9.141 1 73.88 255 GLU B CA 1
ATOM 3996 C C . GLU B 1 255 ? -11.266 -13.719 9.195 1 73.88 255 GLU B C 1
ATOM 3998 O O . GLU B 1 255 ? -12.102 -13.297 8.398 1 73.88 255 GLU B O 1
ATOM 4003 N N . LYS B 1 256 ? -11.508 -14.586 10.078 1 74.75 256 LYS B N 1
ATOM 4004 C CA . LYS B 1 256 ? -12.875 -15.062 10.258 1 74.75 256 LYS B CA 1
ATOM 4005 C C . LYS B 1 256 ? -13.789 -13.93 10.727 1 74.75 256 LYS B C 1
ATOM 4007 O O . LYS B 1 256 ? -14.922 -13.805 10.258 1 74.75 256 LYS B O 1
ATOM 4012 N N . ILE B 1 257 ? -13.336 -13.133 11.648 1 70.06 257 ILE B N 1
ATOM 4013 C CA . ILE B 1 257 ? -14.094 -12.008 12.188 1 70.06 257 ILE B CA 1
ATOM 4014 C C . ILE B 1 257 ? -14.352 -10.984 11.086 1 70.06 257 ILE B C 1
ATOM 4016 O O . ILE B 1 257 ? -15.469 -10.484 10.938 1 70.06 257 ILE B O 1
ATOM 4020 N N . LEU B 1 258 ? -13.344 -10.742 10.352 1 71.5 258 LEU B N 1
ATOM 4021 C CA . LEU B 1 258 ? -13.469 -9.766 9.273 1 71.5 258 LEU B CA 1
ATOM 4022 C C . LEU B 1 258 ? -14.43 -10.258 8.195 1 71.5 258 LEU B C 1
ATOM 4024 O O . LEU B 1 258 ? -15.172 -9.461 7.613 1 71.5 258 LEU B O 1
ATOM 4028 N N . TYR B 1 259 ? -14.344 -11.492 7.938 1 70.5 259 TYR B N 1
ATOM 4029 C CA . TYR B 1 259 ? -15.258 -12.078 6.969 1 70.5 259 TYR B CA 1
ATOM 4030 C C . TYR B 1 259 ? -16.703 -11.922 7.422 1 70.5 259 TYR B C 1
ATOM 4032 O O . TYR B 1 259 ? -17.578 -11.555 6.625 1 70.5 259 TYR B O 1
ATOM 4040 N N . LYS B 1 260 ? -16.922 -12.25 8.672 1 68.06 260 LYS B N 1
ATOM 4041 C CA . LYS B 1 260 ? -18.266 -12.148 9.211 1 68.06 260 LYS B CA 1
ATOM 4042 C C . LYS B 1 260 ? -18.766 -10.711 9.195 1 68.06 260 LYS B C 1
ATOM 4044 O O . LYS B 1 260 ? -19.938 -10.453 8.93 1 68.06 260 LYS B O 1
ATOM 4049 N N . LYS B 1 261 ? -17.891 -9.859 9.523 1 60.16 261 LYS B N 1
ATOM 4050 C CA . LYS B 1 261 ? -18.281 -8.453 9.5 1 60.16 261 LYS B CA 1
ATOM 4051 C C . LYS B 1 261 ? -18.609 -7.992 8.086 1 60.16 261 LYS B C 1
ATOM 4053 O O . LYS B 1 261 ? -19.547 -7.219 7.879 1 60.16 261 LYS B O 1
ATOM 4058 N N . LEU B 1 262 ? -17.734 -8.297 7.152 1 56.16 262 LEU B N 1
ATOM 4059 C CA . LEU B 1 262 ? -17.969 -8.023 5.738 1 56.16 262 LEU B CA 1
ATOM 4060 C C . LEU B 1 262 ? -19.344 -8.516 5.316 1 56.16 262 LEU B C 1
ATOM 4062 O O . LEU B 1 262 ? -20.078 -7.805 4.625 1 56.16 262 LEU B O 1
ATOM 4066 N N . TYR B 1 263 ? -19.531 -9.781 5.562 1 53.72 263 TYR B N 1
ATOM 4067 C CA . TYR B 1 263 ? -20.797 -10.414 5.164 1 53.72 263 TYR B CA 1
ATOM 4068 C C . TYR B 1 263 ? -21.984 -9.727 5.82 1 53.72 263 TYR B C 1
ATOM 4070 O O . TYR B 1 263 ? -23.062 -9.633 5.227 1 53.72 263 TYR B O 1
ATOM 4078 N N . HIS B 1 264 ? -21.703 -9.289 6.938 1 49.47 264 HIS B N 1
ATOM 4079 C CA . HIS B 1 264 ? -22.812 -8.547 7.539 1 49.47 264 HIS B CA 1
ATOM 4080 C C . HIS B 1 264 ? -22.984 -7.184 6.883 1 49.47 264 HIS B C 1
ATOM 4082 O O . HIS B 1 264 ? -24.109 -6.715 6.695 1 49.47 264 HIS B O 1
ATOM 4088 N N . ASP B 1 265 ? -21.891 -6.621 6.52 1 46.62 265 ASP B N 1
ATOM 4089 C CA . ASP B 1 265 ? -21.984 -5.289 5.93 1 46.62 265 ASP B CA 1
ATOM 4090 C C . ASP B 1 265 ? -22.422 -5.363 4.469 1 46.62 265 ASP B C 1
ATOM 4092 O O . ASP B 1 265 ? -23.016 -4.422 3.949 1 46.62 265 ASP B O 1
ATOM 4096 N N . PHE B 1 266 ? -22 -6.402 3.676 1 45.09 266 PHE B N 1
ATOM 4097 C CA . PHE B 1 266 ? -22.312 -6.441 2.25 1 45.09 266 PHE B CA 1
ATOM 4098 C C . PHE B 1 266 ? -23.516 -7.344 1.978 1 45.09 266 PHE B C 1
ATOM 4100 O O . PHE B 1 266 ? -24.016 -7.391 0.854 1 45.09 266 PHE B O 1
ATOM 4107 N N . HIS B 1 267 ? -23.859 -8.172 2.861 1 40.69 267 HIS B N 1
ATOM 4108 C CA . HIS B 1 267 ? -25.141 -8.852 2.734 1 40.69 267 HIS B CA 1
ATOM 4109 C C . HIS B 1 267 ? -26.125 -8.375 3.807 1 40.69 267 HIS B C 1
ATOM 4111 O O . HIS B 1 267 ? -25.719 -8.102 4.941 1 40.69 267 HIS B O 1
#

Secondary structure (DSSP, 8-state):
---TTTT-EEEEESTTSHHHHHHHHHHTTSS-EEEEEETTGGGPPPPTT--TT-EEEEEE--TT-HHHHHHHHHHHHHHSSS--SEEEE-----B-B-TTT--HHHHHHHHIIIIIHHHHHHHHHHHHHHHHT-EEEEEE-GGGSSPPTTBHHHHHHHHHHHHHHHHHHHHHGGGT-EEEEEE----SSTTTTS-B-TTSPBP------S----HHHHHHHHHHHHH-TT-SEEESSHHHHHHHHHHHH-HHHHHHHHHHHHHHHH-/---TTTT-EEEEESTTSHHHHHHHHHHTTSS-EEEEEETTGGGPPPPTT--TT-EEEEEE--TT-HHHHHHHHHHHHHHSSS--SEEEE-----B-B-TTT--HHHHHHHHIIIIIHHHHHHHHHHHHHHHHT-EEEEEE-GGGSSPPTTBHHHHHHHHHHHHHHHHHHHHHGGGT-EEEEEE----SSTHHHH-B-TTSPBP------S----HHHHHHHHHHHHH-TT-SEEESSHHHHHHHHHHHH-HHHHHHHHHHHHHHHH-

Organism: NCBI:txid2484901

Foldseek 3Di:
DADPLAAAEEEAAPCQDFLNVLLQQVSQLHLYEYEYEYQPQVPRDDHPNGDPNYHYHTQHADLLDLVRLVVRLVVVCVVDPFAHAEYEAEWAEFEFAAPVLADVVLLSSRLSTLPNSVVSNCVSNVRRCLVNLHEYEYEAALLCVDPFGRGNSPNVSRVNRLVVQVVVQVVCVVSSYHYAYEHADDAQDDSQQRYQYRVGDRHNDDDPPDPGDGSNVVSVVSVVLRVDSPHHYHYPDVVSVVLNVCVPVPVPVSVVVSVVVVVVVVD/DADPLAAAEEEAAPCADFLNVLLQQVSQLHLYEYEYEYQPQVPRDDHPNGDPNYHYHTQHADLLDLVRLVVRLVVVPVPDPFAHAEYEAEWAEFEFAAPVLADVVLLSSRLSTLPNSVVSNCVSNVRRCLVNLHEYEYEAALLCVDPFGRGNSNNVSRVNRLVVQVVVQVVCVVSSYHYAYEHADDAQDDNQQRYQYRVGDRHNDDDPPDPGDGSNVVSVVSVVLRVDSPHHYHYDDVVSVVLNVCVPVPVPVSVVVSVVVNVVVVD

Sequence (534 aa):
MKDFWNNRVVVITGASSGIGLALLENLSRYPCEIFALARRANDIEDPPSKHPACKIIRIGVDLQDTSSVLDALAILHSHTSGGVDVLFNNAGITAHGRFDELSLEVYRKTFATNFFGPIQLIQGLLGGLKKAKGVVVTTSTVSALYGVPGRAAYSSSKSALHAAMESMRIELKEEGVRSSLVCVPYTETNLRKSGLDVKGNVLDEGQAKAKLKTPKEVAFLLMKVAKDKEARLVTFDFSGSFMKWMRNLAPGILEKILYKKLYHDFHMKDFWNNRVVVITGASSGIGLALLENLSRYPCEIFALARRANDIEDPPSKHPACKIIRIGVDLQDTSSVLDALAILHSHTSGGVDVLFNNAGITAHGRFDELSLEVYRKTFATNFFGPIQLIQGLLGGLKKAKGVVVTTSTVSALYGVPGRAAYSSSKSALHAAMESMRIELKEEGVRSSLVCVPYTETNLRKSGLDVKGNVLDEGQAKAKLKTPKEVAFLLMKVAKDKEARLVTFDFSGSFMKWMRNLAPGILEKILYKKLYHDFH

InterPro domains:
  IPR002347 Short-chain dehydrogenase/reductase SDR [PF00106] (8-194)
  IPR002347 Short-chain dehydrogenase/reductase SDR [PR00080] (82-93)
  IPR002347 Short-chain dehydrogenase/reductase SDR [PR00080] (134-142)
  IPR002347 Short-chain dehydrogenase/reductase SDR [PR00080] (154-173)
  IPR002347 Short-chain dehydrogenase/reductase SDR [PR00081] (9-26)
  IPR002347 Short-chain dehydrogenase/reductase SDR [PR00081] (82-93)
  IPR002347 Short-chain dehydrogenase/reductase SDR [PR00081] (128-144)
  IPR002347 Short-chain dehydrogenase/reductase SDR [PR00081] (154-173)
  IPR002347 Short-chain dehydrogenase/reductase SDR [PR00081] (175-192)
  IPR002347 Short-chain dehydrogenase/reductase SDR [PR00081] (208-228)
  IPR036291 NAD(P)-binding domain superfamily [SSF51735] (5-257)
  IPR057326 Ketoreductase domain [SM00822] (8-187)

Solvent-accessible surface area (backbone atoms only — not comparable to full-atom values): 26078 Å² total; per-residue (Å²): 131,85,58,87,52,54,74,31,33,35,38,32,31,34,28,64,43,50,44,26,29,32,36,51,51,60,54,28,52,31,45,18,38,36,38,34,26,13,69,59,16,85,75,56,71,82,51,90,66,44,28,90,69,30,43,79,45,66,36,58,32,44,46,66,36,69,67,37,42,52,51,40,47,51,53,50,58,71,71,34,96,50,46,30,38,34,35,37,48,48,49,65,53,36,35,40,28,41,60,87,54,42,40,69,64,41,40,51,53,40,29,28,34,41,28,54,23,51,51,54,51,51,54,71,41,40,66,18,20,43,70,48,40,10,33,37,39,31,61,46,39,58,46,30,80,41,30,33,53,43,20,16,52,32,14,11,24,42,16,17,37,49,13,33,45,42,9,37,25,52,66,31,42,88,57,43,26,44,41,28,41,35,23,47,73,77,40,73,59,52,57,35,72,44,11,18,33,40,86,48,44,70,34,84,64,79,85,72,79,65,92,42,59,51,38,56,60,52,26,52,49,52,57,51,47,67,71,39,88,80,51,44,79,44,57,71,47,68,67,41,54,46,50,60,49,30,58,72,74,37,46,69,60,45,43,52,52,48,40,56,52,32,50,55,70,79,88,131,86,59,89,53,54,74,30,35,35,38,30,30,33,27,65,44,51,44,27,29,32,36,51,51,60,53,30,52,30,44,18,37,35,38,34,25,13,70,58,15,85,75,55,70,82,51,91,68,45,28,89,69,32,44,77,46,67,36,58,31,43,47,66,36,70,66,36,41,52,53,41,47,52,53,50,58,71,71,34,97,50,48,29,39,33,35,38,48,50,48,63,53,36,36,40,28,41,62,86,55,44,42,69,64,43,39,50,52,42,30,28,34,38,28,53,22,51,52,53,50,51,54,71,40,40,65,18,19,44,70,49,40,10,33,37,38,31,61,46,39,57,46,31,80,41,29,32,47,43,20,16,51,32,14,11,25,41,14,18,35,49,14,32,46,41,9,37,26,50,66,31,42,89,58,43,26,45,41,28,40,34,24,45,74,77,43,76,62,53,57,35,72,43,11,19,33,40,86,49,44,69,35,84,63,79,85,74,78,65,91,42,57,50,36,56,59,52,22,52,49,53,57,51,46,69,72,37,89,78,51,43,78,43,55,71,49,67,67,41,53,46,52,59,49,31,59,72,75,38,46,69,61,44,43,52,52,44,40,52,49,33,48,55,72,77,89

pLDDT: mean 85.04, std 17.08, range [36.28, 98.75]